Protein AF-A0A1S1QF37-F1 (afdb_monomer_lite)

pLDDT: mean 89.47, std 12.97, range [35.03, 98.62]

Secondary structure (DSSP, 8-state):
---PPPHHHHHHHHHH--SHHHHHHHHHHTT--GGGS-S--SSHHHHHHHHHHHHHTT-STTHHHHHHHHHHHH-TT-HHHHHHHHHHHHHHTTSTT--SPP-EEEEEEEEEEEEESSSTTHHHHHHHHHHHHHHHHHHS---EEPTT---BSS--SS--S--EEEEEEE--SSSEEEEEEEEETTEEEEEEEEEPPTT-SSS-SHHHHHHHHHHH-SPPTTSSEEEEEEEEEE---SS-SS----HHHHHHHTTTS---TTPPTTGGGG-EE-TTS-EEEE-S-S-TT-SEEEEEEEEETT-HHHHHHHHT--TTSPPPHHHHHHHHHHHHHHHHHHHHHSPPHHHHHHHHHHHHHHHHHHHHS---S--S---HHHHHHHHHHHHHHHHHHHHHHHHHHHHHHHHHHHHHHHHHHHHHT--SSSSSHHHHHHHHHHHHHHHHHHHHHHHHHHHHHHHHHHHHHHHHHS-S--

Radius of gyration: 28.91 Å; chains: 1; bounding box: 64×59×92 Å

Sequence (474 aa):
MSQELTAAELDALMAVFPDVKDARRLLRVAGFPNALVPADSGTVGAFWFSVFEALRSGAVVDGRIRLLTAARDLHPANPAFAASRTRVTDRARDTDQDDAPPDLRDAELVVHLFAPADGPRAEAAYAHLLSVWERCRDHLGMRHPAPGLRLATRPPAALGRATGDLAAVDGGGEGVYQALLRRDHDLVRLSAVLAPAAGAGAFDWTPLDALWSRAVGPLSTDLVGAVRIYQGHVRRRADDGQVTVSEALARGCRHALPPSEGGRPGWEERGVTTGSGFGVWELGEGDDLRIERQIVVLAAAERDHALSAYTWTRTDQSLPYLVGYLANAAKVRYQYRVWSDAPSVAALRERAATDVTELRRRLMSPRADVASGADPAEAVLTDRLLVHLDLLVAARADRDDMRESVEIAVSNIREMLREDRSPEDGPGLFAEDLRLATYLTEQLGRDRFFLTTAVDRVKSTLRTARRLGGTTDA

Foldseek 3Di:
DQLAQDPLLLVVLCVVCVDLVVVVVLCVQLVPDPVQQDPDQPGPSSRSVSVRVCSRVVVDPSSSVSSLVSVCVVPVPDVSSVCPVVVVVVVCVVVVPPLDQFPWFFKKKKKKFKFFCDDDLRVVSVVLLQQLLVLLCVLVVFQAADPPDPEAQHADPHDDPDFAWRHKTFNPDQFTWIWTWTHDHGIIMIMTMTTDHGPPDDQACQVVCVSSCSSNPDDDPNTLAMEMETETETADPPDDQADDQALSNVVSCVVRDHDDPAFDPPQSVQWFTWLLRKIKTWRHDPDLLHRYTYMYIYGYPPCVLVVCLQRPADPVSDDRLVRLLVNLLSLLSSLVNVVVPDPDLVVLLVVLVVLLVVLVVVLPDPPDPDPLDDDVVNVVSLVVLVVSLVVLVVVLVSLVVSLVSLVVSLVSNVVSSVVRVTDCDDGHDNVSSNVSSVVSNVVSVVSNVSSVVSNVSSVVSSVSSCVSSVPPPD

Structure (mmCIF, N/CA/C/O backbone):
data_AF-A0A1S1QF37-F1
#
_entry.id   AF-A0A1S1QF37-F1
#
loop_
_atom_site.group_PDB
_atom_site.id
_atom_site.type_symbol
_atom_site.label_atom_id
_atom_site.label_alt_id
_atom_site.label_comp_id
_atom_site.label_asym_id
_atom_site.label_entity_id
_atom_site.label_seq_id
_atom_site.pdbx_PDB_ins_code
_atom_site.Cartn_x
_atom_site.Cartn_y
_atom_site.Cartn_z
_atom_site.occupancy
_atom_site.B_iso_or_equiv
_atom_site.auth_seq_id
_atom_site.auth_comp_id
_atom_site.auth_asym_id
_atom_site.auth_atom_id
_atom_site.pdbx_PDB_model_num
ATOM 1 N N . MET A 1 1 ? 4.883 29.152 10.739 1.00 55.78 1 MET A N 1
ATOM 2 C CA . MET A 1 1 ? 6.098 29.293 11.578 1.00 55.78 1 MET A CA 1
ATOM 3 C C . MET A 1 1 ? 7.168 30.000 10.761 1.00 55.78 1 MET A C 1
ATOM 5 O O . MET A 1 1 ? 7.236 29.727 9.569 1.00 55.78 1 MET A O 1
ATOM 9 N N . SER A 1 2 ? 7.957 30.914 11.343 1.00 68.69 2 SER A N 1
ATOM 10 C CA . SER A 1 2 ? 9.040 31.563 10.583 1.00 68.69 2 SER A CA 1
ATOM 11 C C . SER A 1 2 ? 10.155 30.549 10.299 1.00 68.69 2 SER A C 1
ATOM 13 O O . SER A 1 2 ? 10.690 29.938 11.227 1.00 68.69 2 SER A O 1
ATOM 15 N N . GLN A 1 3 ? 10.468 30.354 9.016 1.00 82.25 3 GLN A N 1
ATOM 16 C CA . GLN A 1 3 ? 11.588 29.531 8.539 1.00 82.25 3 GLN A CA 1
ATOM 17 C C . GLN A 1 3 ? 12.922 30.307 8.571 1.00 82.25 3 GLN A C 1
ATOM 19 O O . GLN A 1 3 ? 13.942 29.813 8.101 1.00 82.25 3 GLN A O 1
ATOM 24 N N . GLU A 1 4 ? 12.940 31.517 9.135 1.00 89.56 4 GLU A N 1
ATOM 25 C CA . GLU A 1 4 ? 14.121 32.379 9.181 1.00 89.56 4 GLU A CA 1
ATOM 26 C C . GLU A 1 4 ? 15.054 31.995 10.335 1.00 89.56 4 GLU A C 1
ATOM 28 O O . GLU A 1 4 ? 14.635 31.916 11.493 1.00 89.56 4 GLU A O 1
ATOM 33 N N . LEU A 1 5 ? 16.335 31.765 10.025 1.00 91.88 5 LEU A N 1
ATOM 34 C CA . LEU A 1 5 ? 17.387 31.680 11.040 1.00 91.88 5 LEU A CA 1
ATOM 35 C C . LEU A 1 5 ? 17.527 33.026 11.755 1.00 91.88 5 LEU A C 1
ATOM 37 O O . LEU A 1 5 ? 17.534 34.088 11.136 1.00 91.88 5 LEU A O 1
ATOM 41 N N . THR A 1 6 ? 17.679 32.985 13.071 1.00 92.94 6 THR A N 1
ATOM 42 C CA . THR A 1 6 ? 18.051 34.177 13.839 1.00 92.94 6 THR A CA 1
ATOM 43 C C . THR A 1 6 ? 19.508 34.556 13.560 1.00 92.94 6 THR A C 1
ATOM 45 O O . THR A 1 6 ? 20.313 33.702 13.189 1.00 92.94 6 THR A O 1
ATOM 48 N N . ALA A 1 7 ? 19.879 35.817 13.801 1.00 90.56 7 ALA A N 1
ATOM 49 C CA . ALA A 1 7 ? 21.274 36.257 13.679 1.00 90.56 7 ALA A CA 1
ATOM 50 C C . ALA A 1 7 ? 22.228 35.386 14.522 1.00 90.56 7 ALA A C 1
ATOM 52 O O . ALA A 1 7 ? 23.249 34.934 14.023 1.00 90.56 7 ALA A O 1
ATOM 53 N N . ALA A 1 8 ? 21.830 35.040 15.752 1.00 91.62 8 ALA A N 1
ATOM 54 C CA . ALA A 1 8 ? 22.604 34.160 16.630 1.00 91.62 8 ALA A CA 1
ATOM 55 C C . ALA A 1 8 ? 22.773 32.731 16.078 1.00 91.62 8 ALA A C 1
ATOM 57 O O . ALA A 1 8 ? 23.830 32.128 16.244 1.00 91.62 8 ALA A O 1
ATOM 58 N N . GLU A 1 9 ? 21.750 32.178 15.419 1.00 94.75 9 GLU A N 1
ATOM 59 C CA . GLU A 1 9 ? 21.841 30.866 14.764 1.00 94.75 9 GLU A CA 1
ATOM 60 C C . GLU A 1 9 ? 22.767 30.916 13.545 1.00 94.75 9 GLU A C 1
ATOM 62 O O . GLU A 1 9 ? 23.572 30.007 13.350 1.00 94.75 9 GLU A O 1
ATOM 67 N N . LEU A 1 10 ? 22.684 31.986 12.750 1.00 95.31 10 LEU A N 1
ATOM 68 C CA . LEU A 1 10 ? 23.542 32.190 11.587 1.00 95.31 10 LEU A CA 1
ATOM 69 C C . LEU A 1 10 ? 25.012 32.370 11.996 1.00 95.31 10 LEU A C 1
ATOM 71 O O . LEU A 1 10 ? 25.884 31.710 11.434 1.00 95.31 10 LEU A O 1
ATOM 75 N N . ASP A 1 11 ? 25.281 33.186 13.016 1.00 93.94 11 ASP A N 1
ATOM 76 C CA . ASP A 1 11 ? 26.623 33.384 13.573 1.00 93.94 11 ASP A CA 1
ATOM 77 C C . ASP A 1 11 ? 27.200 32.076 14.127 1.00 93.94 11 ASP A C 1
ATOM 79 O O . ASP A 1 11 ? 28.359 31.743 13.874 1.00 93.94 11 ASP A O 1
ATOM 83 N N . ALA A 1 12 ? 26.380 31.281 14.823 1.00 95.69 12 ALA A N 1
ATOM 84 C CA . ALA A 1 12 ? 26.792 29.976 15.324 1.00 95.69 12 ALA A CA 1
ATOM 85 C C . ALA A 1 12 ? 27.104 28.982 14.194 1.00 95.69 12 ALA A C 1
ATOM 87 O O . ALA A 1 12 ? 28.088 28.250 14.287 1.00 95.69 12 ALA A O 1
ATOM 88 N N . LEU A 1 13 ? 26.313 28.966 13.115 1.00 96.81 13 LEU A N 1
ATOM 89 C CA . LEU A 1 13 ? 26.587 28.137 11.936 1.00 96.81 13 LEU A CA 1
ATOM 90 C C . LEU A 1 13 ? 27.900 28.544 11.254 1.00 96.81 13 LEU A C 1
ATOM 92 O O . LEU A 1 13 ? 28.702 27.673 10.922 1.00 96.81 13 LEU A O 1
ATOM 96 N N . MET A 1 14 ? 28.158 29.846 11.103 1.00 96.12 14 MET A N 1
ATOM 97 C CA . MET A 1 14 ? 29.413 30.349 10.531 1.00 96.12 14 MET A CA 1
ATOM 98 C C . MET A 1 14 ? 30.630 30.018 11.403 1.00 96.12 14 MET A C 1
ATOM 100 O O . MET A 1 14 ? 31.690 29.693 10.872 1.00 96.12 14 MET A O 1
ATOM 104 N N . ALA A 1 15 ? 30.487 30.082 12.728 1.00 95.38 15 ALA A N 1
ATOM 105 C CA . ALA A 1 15 ? 31.575 29.796 13.659 1.00 95.38 15 ALA A CA 1
ATOM 106 C C . ALA A 1 15 ? 31.920 28.300 13.732 1.00 95.38 15 ALA A C 1
ATOM 108 O O . ALA A 1 15 ? 33.091 27.936 13.812 1.00 95.38 15 ALA A O 1
ATOM 109 N N . VAL A 1 16 ? 30.904 27.434 13.726 1.00 97.25 16 VAL A N 1
ATOM 110 C CA . VAL A 1 16 ? 31.072 25.982 13.883 1.00 97.25 16 VAL A CA 1
ATOM 111 C C . VAL A 1 16 ? 31.451 25.299 12.570 1.00 97.25 16 VAL A C 1
ATOM 113 O O . VAL A 1 16 ? 32.207 24.331 12.582 1.00 97.25 16 VAL A O 1
ATOM 116 N N . PHE A 1 17 ? 30.966 25.820 11.442 1.00 96.62 17 PHE A N 1
ATOM 117 C CA . PHE A 1 17 ? 31.242 25.297 10.106 1.00 96.62 17 PHE A CA 1
ATOM 118 C C . PHE A 1 17 ? 31.942 26.378 9.267 1.00 96.62 17 PHE A C 1
ATOM 120 O O . PHE A 1 17 ? 31.300 26.985 8.403 1.00 96.62 17 PHE A O 1
ATOM 127 N N . PRO A 1 18 ? 33.237 26.657 9.529 1.00 93.94 18 PRO A N 1
ATOM 128 C CA . PRO A 1 18 ? 33.962 27.770 8.915 1.00 93.94 18 PRO A CA 1
ATOM 129 C C . PRO A 1 18 ? 34.354 27.518 7.452 1.00 93.94 18 PRO A C 1
ATOM 131 O O . PRO A 1 18 ? 34.770 28.448 6.761 1.00 93.94 18 PRO A O 1
ATOM 134 N N . ASP A 1 19 ? 34.216 26.287 6.955 1.00 94.81 19 ASP A N 1
ATOM 135 C CA . ASP A 1 19 ? 34.485 25.935 5.566 1.00 94.81 19 ASP A CA 1
ATOM 136 C C . ASP A 1 19 ? 33.241 25.405 4.829 1.00 94.81 19 ASP A C 1
ATOM 138 O O . ASP A 1 19 ? 32.322 24.804 5.391 1.00 94.81 19 ASP A O 1
ATOM 142 N N . VAL A 1 20 ? 33.225 25.622 3.511 1.00 94.50 20 VAL A N 1
ATOM 143 C CA . VAL A 1 20 ? 32.100 25.256 2.636 1.00 94.50 20 VAL A CA 1
ATOM 144 C C . VAL A 1 20 ? 31.902 23.737 2.556 1.00 94.50 20 VAL A C 1
ATOM 146 O O . VAL A 1 20 ? 30.786 23.272 2.321 1.00 94.50 20 VAL A O 1
ATOM 149 N N . LYS A 1 21 ? 32.954 22.932 2.740 1.00 94.00 21 LYS A N 1
ATOM 150 C CA . LYS A 1 21 ? 32.862 21.470 2.641 1.00 94.00 21 LYS A CA 1
ATOM 151 C C . LYS A 1 21 ? 32.106 20.899 3.843 1.00 94.00 21 LYS A C 1
ATOM 153 O O . LYS A 1 21 ? 31.225 20.055 3.644 1.00 94.00 21 LYS A O 1
ATOM 158 N N . ASP A 1 22 ? 32.382 21.397 5.040 1.00 94.62 22 ASP A N 1
ATOM 159 C CA . ASP A 1 22 ? 31.697 21.010 6.270 1.00 94.62 22 ASP A CA 1
ATOM 160 C C . ASP A 1 22 ? 30.270 21.565 6.319 1.00 94.62 22 ASP A C 1
ATOM 162 O O . ASP A 1 22 ? 29.337 20.821 6.631 1.00 94.62 22 ASP A O 1
ATOM 166 N N . ALA A 1 23 ? 30.048 22.798 5.852 1.00 96.19 23 ALA A N 1
ATOM 167 C CA . ALA A 1 23 ? 28.701 23.343 5.679 1.00 96.19 23 ALA A CA 1
ATOM 168 C C . ALA A 1 23 ? 27.850 22.489 4.712 1.00 96.19 23 ALA A C 1
ATOM 170 O O . ALA A 1 23 ? 26.711 22.130 5.013 1.00 96.19 23 ALA A O 1
ATOM 171 N N . ARG A 1 24 ? 28.414 22.054 3.574 1.00 96.06 24 ARG A N 1
ATOM 172 C CA . ARG A 1 24 ? 27.747 21.122 2.640 1.00 96.06 24 ARG A CA 1
ATOM 173 C C . ARG A 1 24 ? 27.492 19.749 3.250 1.00 96.06 24 ARG A C 1
ATOM 175 O O . ARG A 1 24 ? 26.506 19.094 2.908 1.00 96.06 24 ARG A O 1
ATOM 182 N N . ARG A 1 25 ? 28.388 19.264 4.112 1.00 95.81 25 ARG A N 1
ATOM 183 C CA . ARG A 1 25 ? 28.172 18.016 4.851 1.00 95.81 25 ARG A CA 1
ATOM 184 C C . ARG A 1 25 ? 26.977 18.160 5.790 1.00 95.81 25 ARG A C 1
ATOM 186 O O . ARG A 1 25 ? 26.109 17.294 5.746 1.00 95.81 25 ARG A O 1
ATOM 193 N N . LEU A 1 26 ? 26.893 19.255 6.544 1.00 97.31 26 LEU A N 1
ATOM 194 C CA . LEU A 1 26 ? 25.748 19.555 7.402 1.00 97.31 26 LEU A CA 1
ATOM 195 C C . LEU A 1 26 ? 24.440 19.626 6.596 1.00 97.31 26 LEU A C 1
ATOM 197 O O . LEU A 1 26 ? 23.475 18.960 6.959 1.00 97.31 26 LEU A O 1
ATOM 201 N N . LEU A 1 27 ? 24.410 20.345 5.466 1.00 97.00 27 LEU A N 1
ATOM 202 C CA . LEU A 1 27 ? 23.217 20.420 4.609 1.00 97.00 27 LEU A CA 1
ATOM 203 C C . LEU A 1 27 ? 22.754 19.038 4.123 1.00 97.00 27 LEU A C 1
ATOM 205 O O . LEU A 1 27 ? 21.559 18.749 4.138 1.00 97.00 27 LEU A O 1
ATOM 209 N N . ARG A 1 28 ? 23.685 18.152 3.746 1.00 95.75 28 ARG A N 1
ATOM 210 C CA . ARG A 1 28 ? 23.345 16.771 3.364 1.00 95.75 28 ARG A CA 1
ATOM 211 C C . ARG A 1 28 ? 22.751 15.976 4.523 1.00 95.75 28 ARG A C 1
ATOM 213 O O . ARG A 1 28 ? 21.769 15.278 4.309 1.00 95.75 28 ARG A O 1
ATOM 220 N N . VAL A 1 29 ? 23.299 16.110 5.732 1.00 93.75 29 VAL A N 1
ATOM 221 C CA . VAL A 1 29 ? 22.745 15.464 6.938 1.00 93.75 29 VAL A CA 1
ATOM 222 C C . VAL A 1 29 ? 21.352 16.015 7.258 1.00 93.75 29 VAL A C 1
ATOM 224 O O . VAL A 1 29 ? 20.450 15.251 7.578 1.00 93.75 29 VAL A O 1
ATOM 227 N N . ALA A 1 30 ? 21.131 17.318 7.070 1.00 94.12 30 ALA A N 1
ATOM 228 C CA . ALA A 1 30 ? 19.812 17.938 7.191 1.00 94.12 30 ALA A CA 1
ATOM 229 C C . ALA A 1 30 ? 18.839 17.532 6.059 1.00 94.12 30 ALA A C 1
ATOM 231 O O . ALA A 1 30 ? 17.647 17.844 6.118 1.00 94.12 30 ALA A O 1
ATOM 232 N N . GLY A 1 31 ? 19.321 16.838 5.021 1.00 92.88 31 GLY A N 1
ATOM 233 C CA . GLY A 1 31 ? 18.563 16.409 3.846 1.00 92.88 31 GLY A CA 1
ATOM 234 C C . GLY A 1 31 ? 18.144 17.560 2.925 1.00 92.88 31 GLY A C 1
ATOM 235 O O . GLY A 1 31 ? 17.056 17.521 2.344 1.00 92.88 31 GLY A O 1
ATOM 236 N N . PHE A 1 32 ? 18.971 18.601 2.814 1.00 94.75 32 PHE A N 1
ATOM 237 C CA . PHE A 1 32 ? 18.782 19.654 1.816 1.00 94.75 32 PHE A CA 1
ATOM 238 C C . PHE A 1 32 ? 18.884 19.080 0.391 1.00 94.75 32 PHE A C 1
ATOM 240 O O . PHE A 1 32 ? 19.822 18.327 0.109 1.00 94.75 32 PHE A O 1
ATOM 247 N N . PRO A 1 33 ? 17.983 19.454 -0.537 1.00 91.56 33 PRO A N 1
ATOM 248 C CA . PRO A 1 33 ? 18.100 19.063 -1.938 1.00 91.56 33 PRO A CA 1
ATOM 249 C C . PRO A 1 33 ? 19.404 19.579 -2.554 1.00 91.56 33 PRO A C 1
ATOM 251 O O . PRO A 1 33 ? 19.702 20.768 -2.460 1.00 91.56 33 PRO A O 1
ATOM 254 N N . ASN A 1 34 ? 20.148 18.719 -3.258 1.00 92.94 34 ASN A N 1
ATOM 255 C CA . ASN A 1 34 ? 21.417 19.101 -3.898 1.00 92.94 34 ASN A CA 1
ATOM 256 C C . ASN A 1 34 ? 21.273 20.290 -4.867 1.00 92.94 34 ASN A C 1
ATOM 258 O O . ASN A 1 34 ? 22.203 21.076 -4.997 1.00 92.94 34 ASN A O 1
ATOM 262 N N . ALA A 1 35 ? 20.109 20.445 -5.511 1.00 93.06 35 ALA A N 1
ATOM 263 C CA . ALA A 1 35 ? 19.821 21.562 -6.415 1.00 93.06 35 ALA A CA 1
ATOM 264 C C . ALA A 1 35 ? 19.742 22.930 -5.707 1.00 93.06 35 ALA A C 1
ATOM 266 O O . ALA A 1 35 ? 19.894 23.958 -6.358 1.00 93.06 35 ALA A O 1
ATOM 267 N N . LEU A 1 36 ? 19.508 22.941 -4.390 1.00 92.38 36 LEU A N 1
ATOM 268 C CA . LEU A 1 36 ? 19.432 24.150 -3.564 1.00 92.38 36 LEU A CA 1
ATOM 269 C C . LEU A 1 36 ? 20.729 24.416 -2.787 1.00 92.38 36 LEU A C 1
ATOM 271 O O . LEU A 1 36 ? 20.822 25.407 -2.067 1.00 92.38 36 LEU A O 1
ATOM 275 N N . VAL A 1 37 ? 21.733 23.541 -2.910 1.00 95.00 37 VAL A N 1
ATOM 276 C CA . VAL A 1 37 ? 23.045 23.747 -2.291 1.00 95.00 37 VAL A CA 1
ATOM 277 C C . VAL A 1 37 ? 23.852 24.727 -3.155 1.00 95.00 37 VAL A C 1
ATOM 279 O O . VAL A 1 37 ? 24.089 24.430 -4.327 1.00 95.00 37 VAL A O 1
ATOM 282 N N . PRO A 1 38 ? 24.329 25.864 -2.609 1.00 94.19 38 PRO A N 1
ATOM 283 C CA . PRO A 1 38 ? 25.096 26.839 -3.382 1.00 94.19 38 PRO A CA 1
ATOM 284 C C . PRO A 1 38 ? 26.352 26.221 -4.022 1.00 94.19 38 PRO A C 1
ATOM 286 O O . PRO A 1 38 ? 27.160 25.569 -3.345 1.00 94.19 38 PRO A O 1
ATOM 289 N N . ALA A 1 39 ? 26.512 26.416 -5.336 1.00 83.56 39 ALA A N 1
ATOM 290 C CA . ALA A 1 39 ? 27.562 25.782 -6.139 1.00 83.56 39 ALA A CA 1
ATOM 291 C C . ALA A 1 39 ? 28.957 26.385 -5.896 1.00 83.56 39 ALA A C 1
ATOM 293 O O . ALA A 1 39 ? 29.934 25.636 -5.837 1.00 83.56 39 ALA A O 1
ATOM 294 N N . ASP A 1 40 ? 29.045 27.697 -5.675 1.00 77.00 40 ASP A N 1
ATOM 295 C CA . ASP A 1 40 ? 30.272 28.384 -5.267 1.00 77.00 40 ASP A CA 1
ATOM 296 C C . ASP A 1 40 ? 29.926 29.784 -4.740 1.00 77.00 40 ASP A C 1
ATOM 298 O O . ASP A 1 40 ? 29.230 30.538 -5.417 1.00 77.00 40 ASP A O 1
ATOM 302 N N . SER A 1 41 ? 30.341 30.126 -3.523 1.00 75.31 41 SER A N 1
ATOM 303 C CA . SER A 1 41 ? 29.961 31.395 -2.880 1.00 75.31 41 SER A CA 1
ATOM 304 C C . SER A 1 41 ? 31.154 32.274 -2.504 1.00 75.31 41 SER A C 1
ATOM 306 O O . SER A 1 41 ? 30.961 33.328 -1.906 1.00 75.31 41 SER A O 1
ATOM 308 N N . GLY A 1 42 ? 32.388 31.879 -2.838 1.00 79.62 42 GLY A N 1
ATOM 309 C CA . GLY A 1 42 ? 33.619 32.644 -2.576 1.00 79.62 42 GLY A CA 1
ATOM 310 C C . GLY A 1 42 ? 34.011 32.786 -1.095 1.00 79.62 42 GLY A C 1
ATOM 311 O O . GLY A 1 42 ? 35.193 32.781 -0.771 1.00 79.62 42 GLY A O 1
ATOM 312 N N . THR A 1 43 ? 33.043 32.861 -0.177 1.00 92.06 43 THR A N 1
ATOM 313 C CA . THR A 1 43 ? 33.227 32.863 1.280 1.00 92.06 43 THR A CA 1
ATOM 314 C C . THR A 1 43 ? 32.162 32.001 1.964 1.00 92.06 43 THR A C 1
ATOM 316 O O . THR A 1 43 ? 31.074 31.773 1.420 1.00 92.06 43 THR A O 1
ATOM 319 N N . VAL A 1 44 ? 32.459 31.535 3.182 1.00 91.94 44 VAL A N 1
ATOM 320 C CA . VAL A 1 44 ? 31.510 30.768 4.007 1.00 91.94 44 VAL A CA 1
ATOM 321 C C . VAL A 1 44 ? 30.320 31.617 4.472 1.00 91.94 44 VAL A C 1
ATOM 323 O O . VAL A 1 44 ? 29.203 31.119 4.559 1.00 91.94 44 VAL A O 1
ATOM 326 N N . GLY A 1 45 ? 30.519 32.923 4.682 1.00 91.38 45 GLY A N 1
ATOM 327 C CA . GLY A 1 45 ? 29.428 33.845 5.008 1.00 91.38 45 GLY A CA 1
ATOM 328 C C . GLY A 1 45 ? 28.429 33.970 3.856 1.00 91.38 45 GLY A C 1
ATOM 329 O O . GLY A 1 45 ? 27.229 33.799 4.051 1.00 91.38 45 GLY A O 1
ATOM 330 N N . ALA A 1 46 ? 28.921 34.159 2.627 1.00 92.94 46 ALA A N 1
ATOM 331 C CA . ALA A 1 46 ? 28.071 34.173 1.434 1.00 92.94 46 ALA A CA 1
ATOM 332 C C . ALA A 1 46 ? 27.385 32.815 1.180 1.00 92.94 46 ALA A C 1
ATOM 334 O O . ALA A 1 46 ? 26.258 32.776 0.678 1.00 92.94 46 ALA A O 1
ATOM 335 N N . PHE A 1 47 ? 28.034 31.705 1.564 1.00 96.00 47 PHE A N 1
ATOM 336 C CA . PHE A 1 47 ? 27.433 30.370 1.521 1.00 96.00 47 PHE A CA 1
ATOM 337 C C . PHE A 1 47 ? 26.202 30.298 2.426 1.00 96.00 47 PHE A C 1
ATOM 339 O O . PHE A 1 47 ? 25.098 30.016 1.959 1.00 96.00 47 PHE A O 1
ATOM 346 N N . TRP A 1 48 ? 26.383 30.596 3.716 1.00 95.81 48 TRP A N 1
ATOM 347 C CA . TRP A 1 48 ? 25.313 30.526 4.705 1.00 95.81 48 TRP A CA 1
ATOM 348 C C . TRP A 1 48 ? 24.205 31.545 4.447 1.00 95.81 48 TRP A C 1
ATOM 350 O O . TRP A 1 48 ? 23.037 31.225 4.650 1.00 95.81 48 TRP A O 1
ATOM 360 N N . PHE A 1 49 ? 24.534 32.721 3.909 1.00 93.31 49 PHE A N 1
ATOM 361 C CA . PHE A 1 49 ? 23.533 33.697 3.485 1.00 93.31 49 PHE A CA 1
ATOM 362 C C . PHE A 1 49 ? 22.656 33.171 2.337 1.00 93.31 49 PHE A C 1
ATOM 364 O O . PHE A 1 49 ? 21.439 33.328 2.358 1.00 93.31 49 PHE A O 1
ATOM 371 N N . SER A 1 50 ? 23.243 32.465 1.366 1.00 94.62 50 SER A N 1
ATOM 372 C CA . SER A 1 50 ? 22.480 31.845 0.270 1.00 94.62 50 SER A CA 1
ATOM 373 C C . SER A 1 50 ? 21.560 30.725 0.773 1.00 94.62 50 SER A C 1
ATOM 375 O O . SER A 1 50 ? 20.416 30.610 0.336 1.00 94.62 50 SER A O 1
ATOM 377 N N . VAL A 1 51 ? 22.034 29.923 1.733 1.00 95.38 51 VAL A N 1
ATOM 378 C CA . VAL A 1 51 ? 21.210 28.915 2.423 1.00 95.38 51 VAL A CA 1
ATOM 379 C C . VAL A 1 51 ? 20.067 29.583 3.188 1.00 95.38 51 VAL A C 1
ATOM 381 O O . VAL A 1 51 ? 18.934 29.112 3.132 1.00 95.38 51 VAL A O 1
ATOM 384 N N . PHE A 1 52 ? 20.343 30.690 3.877 1.00 94.25 52 PHE A N 1
ATOM 385 C CA . PHE A 1 52 ? 19.338 31.459 4.600 1.00 94.25 52 PHE A CA 1
ATOM 386 C C . PHE A 1 52 ? 18.243 32.000 3.669 1.00 94.25 52 PHE A C 1
ATOM 388 O O . PHE A 1 52 ? 17.065 31.840 3.976 1.00 94.25 52 PHE A O 1
ATOM 395 N N . GLU A 1 53 ? 18.591 32.551 2.504 1.00 93.38 53 GLU A N 1
ATOM 396 C CA . GLU A 1 53 ? 17.602 32.994 1.509 1.00 93.38 53 GLU A CA 1
ATOM 397 C C . GLU A 1 53 ? 16.759 31.826 0.959 1.00 93.38 53 GLU A C 1
ATOM 399 O O . GLU A 1 53 ? 15.543 31.955 0.777 1.00 93.38 53 GLU A O 1
ATOM 404 N N . ALA A 1 54 ? 17.362 30.648 0.764 1.00 92.69 54 ALA A N 1
ATOM 405 C CA . ALA A 1 54 ? 16.627 29.441 0.378 1.00 92.69 54 ALA A CA 1
ATOM 406 C C . ALA A 1 54 ? 15.633 28.987 1.468 1.00 92.69 54 ALA A C 1
ATOM 408 O O . ALA A 1 54 ? 14.516 28.571 1.163 1.00 92.69 54 ALA A O 1
ATOM 409 N N . LEU A 1 55 ? 16.001 29.107 2.746 1.00 93.50 55 LEU A N 1
ATOM 410 C CA . LEU A 1 55 ? 15.100 28.827 3.868 1.00 93.50 55 LEU A CA 1
ATOM 411 C C . LEU A 1 55 ? 13.975 29.858 3.977 1.00 93.50 55 LEU A C 1
ATOM 413 O O . LEU A 1 55 ? 12.811 29.487 4.125 1.00 93.50 55 LEU A O 1
ATOM 417 N N . ARG A 1 56 ? 14.309 31.145 3.850 1.00 90.50 56 ARG A N 1
ATOM 418 C CA . ARG A 1 56 ? 13.363 32.264 3.934 1.00 90.50 56 ARG A CA 1
ATOM 419 C C . ARG A 1 56 ? 12.313 32.226 2.827 1.00 90.50 56 ARG A C 1
ATOM 421 O O . ARG A 1 56 ? 11.153 32.536 3.074 1.00 90.50 56 ARG A O 1
ATOM 428 N N . SER A 1 57 ? 12.701 31.799 1.628 1.00 87.75 57 SER A N 1
ATOM 429 C CA . SER A 1 57 ? 11.781 31.593 0.500 1.00 87.75 57 SER A CA 1
ATOM 430 C C . SER A 1 57 ? 10.915 30.332 0.624 1.00 87.75 57 SER A C 1
ATOM 432 O O . SER A 1 57 ? 10.042 30.115 -0.213 1.00 87.75 57 SER A O 1
ATOM 434 N N . GLY A 1 58 ? 11.127 29.500 1.652 1.00 89.94 58 GLY A N 1
ATOM 435 C CA . GLY A 1 58 ? 10.378 28.259 1.850 1.00 89.94 58 GLY A CA 1
ATOM 436 C C . GLY A 1 58 ? 10.749 27.147 0.866 1.00 89.94 58 GLY A C 1
ATOM 437 O O . GLY A 1 58 ? 9.999 26.185 0.731 1.00 89.94 58 GLY A O 1
ATOM 438 N N . ALA A 1 59 ? 11.904 27.240 0.194 1.00 87.06 59 ALA A N 1
ATOM 439 C CA . ALA A 1 59 ? 12.348 26.245 -0.786 1.00 87.06 59 ALA A CA 1
ATOM 440 C C . ALA A 1 59 ? 12.620 24.860 -0.162 1.00 87.06 59 ALA A C 1
ATOM 442 O O . ALA A 1 59 ? 12.684 23.855 -0.870 1.00 87.06 59 ALA A O 1
ATOM 443 N N . VAL A 1 60 ? 12.773 24.799 1.165 1.00 88.38 60 VAL A N 1
ATOM 444 C CA . VAL A 1 60 ? 12.933 23.560 1.931 1.00 88.38 60 VAL A CA 1
ATOM 445 C C . VAL A 1 60 ? 11.893 23.518 3.047 1.00 88.38 60 VAL A C 1
ATOM 447 O O . VAL A 1 60 ? 11.952 24.309 3.989 1.00 88.38 60 VAL A O 1
ATOM 450 N N . VAL A 1 61 ? 10.966 22.561 2.957 1.00 83.25 61 VAL A N 1
ATOM 451 C CA . VAL A 1 61 ? 9.971 22.292 4.007 1.00 83.25 61 VAL A CA 1
ATOM 452 C C . VAL A 1 61 ? 10.692 21.964 5.315 1.00 83.25 61 VAL A C 1
ATOM 454 O O . VAL A 1 61 ? 11.577 21.100 5.345 1.00 83.25 61 VAL A O 1
ATOM 457 N N . ASP A 1 62 ? 10.342 22.709 6.366 1.00 87.56 62 ASP A N 1
ATOM 458 C CA . ASP A 1 62 ? 10.956 22.660 7.699 1.00 87.56 62 ASP A CA 1
ATOM 459 C C . ASP A 1 62 ? 12.479 22.799 7.694 1.00 87.56 62 ASP A C 1
ATOM 461 O O . ASP A 1 62 ? 13.178 22.307 8.584 1.00 87.56 62 ASP A O 1
ATOM 465 N N . GLY A 1 63 ? 13.016 23.482 6.681 1.00 92.81 63 GLY A N 1
ATOM 466 C CA . GLY A 1 63 ? 14.448 23.543 6.446 1.00 92.81 63 GLY A CA 1
ATOM 467 C C . GLY A 1 63 ? 15.220 24.136 7.624 1.00 92.81 63 GLY A C 1
ATOM 468 O O . GLY A 1 63 ? 16.293 23.628 7.946 1.00 92.81 63 GLY A O 1
ATOM 469 N N . ARG A 1 64 ? 14.663 25.136 8.329 1.00 94.25 64 ARG A N 1
ATOM 470 C CA . ARG A 1 64 ? 15.292 25.687 9.540 1.00 94.25 64 ARG A CA 1
ATOM 471 C C . ARG A 1 64 ? 15.394 24.642 10.647 1.00 94.25 64 ARG A C 1
ATOM 473 O O . ARG A 1 64 ? 16.462 24.473 11.228 1.00 94.25 64 ARG A O 1
ATOM 480 N N . ILE A 1 65 ? 14.299 23.934 10.931 1.00 90.75 65 ILE A N 1
ATOM 481 C CA . ILE A 1 65 ? 14.245 22.920 11.996 1.00 90.75 65 ILE A CA 1
ATOM 482 C C . ILE A 1 65 ? 15.220 21.786 11.683 1.00 90.75 65 ILE A C 1
ATOM 484 O O . ILE A 1 65 ? 16.006 21.389 12.543 1.00 90.75 65 ILE A O 1
ATOM 488 N N . ARG A 1 66 ? 15.218 21.303 10.439 1.00 92.06 66 ARG A N 1
ATOM 489 C CA . ARG A 1 66 ? 16.095 20.221 9.977 1.00 92.06 66 ARG A CA 1
ATOM 490 C C . ARG A 1 66 ? 17.568 20.612 10.038 1.00 92.06 66 ARG A C 1
ATOM 492 O O . ARG A 1 66 ? 18.384 19.827 10.514 1.00 92.06 66 ARG A O 1
ATOM 499 N N . LEU A 1 67 ? 17.899 21.834 9.615 1.00 95.94 67 LEU A N 1
ATOM 500 C CA . LEU A 1 67 ? 19.261 22.360 9.663 1.00 95.94 67 LEU A CA 1
ATOM 501 C C . LEU A 1 67 ? 19.778 22.471 11.101 1.00 95.94 67 LEU A C 1
ATOM 503 O O . LEU A 1 67 ? 20.864 21.980 11.398 1.00 95.94 67 LEU A O 1
ATOM 507 N N . LEU A 1 68 ? 18.993 23.073 11.998 1.00 95.62 68 LEU A N 1
ATOM 508 C CA . LEU A 1 68 ? 19.389 23.257 13.397 1.00 95.62 68 LEU A CA 1
ATOM 509 C C . LEU A 1 68 ? 19.443 21.931 14.163 1.00 95.62 68 LEU A C 1
ATOM 511 O O . LEU A 1 68 ? 20.325 21.749 14.997 1.00 95.62 68 LEU A O 1
ATOM 515 N N . THR A 1 69 ? 18.561 20.981 13.841 1.00 91.62 69 THR A N 1
ATOM 516 C CA . THR A 1 69 ? 18.600 19.621 14.401 1.00 91.62 69 THR A CA 1
ATOM 517 C C . THR A 1 69 ? 19.895 18.914 14.013 1.00 91.62 69 THR A C 1
ATOM 519 O O . THR A 1 69 ? 20.625 18.461 14.888 1.00 91.62 69 THR A O 1
ATOM 522 N N . ALA A 1 70 ? 20.243 18.910 12.723 1.00 94.69 70 ALA A N 1
ATOM 523 C CA . ALA A 1 70 ? 21.493 18.317 12.258 1.00 94.69 70 ALA A CA 1
ATOM 524 C C . ALA A 1 70 ? 22.730 19.023 12.851 1.00 94.69 70 ALA A C 1
ATOM 526 O O . ALA A 1 70 ? 23.705 18.366 13.214 1.00 94.69 70 ALA A O 1
ATOM 527 N N . ALA A 1 71 ? 22.689 20.353 12.995 1.00 96.44 71 ALA A N 1
ATOM 528 C CA . ALA A 1 71 ? 23.780 21.123 13.593 1.00 96.44 71 ALA A CA 1
ATOM 529 C C . ALA A 1 71 ? 23.961 20.793 15.082 1.00 96.44 71 ALA A C 1
ATOM 531 O O . ALA A 1 71 ? 25.091 20.635 15.542 1.00 96.44 71 ALA A O 1
ATOM 532 N N . ARG A 1 72 ? 22.859 20.628 15.823 1.00 94.94 72 ARG A N 1
ATOM 533 C CA . ARG A 1 72 ? 22.866 20.201 17.227 1.00 94.94 72 ARG A CA 1
ATOM 534 C C . ARG A 1 72 ? 23.426 18.794 17.386 1.00 94.94 72 ARG A C 1
ATOM 536 O O . ARG A 1 72 ? 24.224 18.571 18.285 1.00 94.94 72 ARG A O 1
ATOM 543 N N . ASP A 1 73 ? 23.023 17.857 16.537 1.00 91.75 73 ASP A N 1
ATOM 544 C CA . ASP A 1 73 ? 23.471 16.468 16.655 1.00 91.75 73 ASP A CA 1
ATOM 545 C C . ASP A 1 73 ? 24.987 16.348 16.401 1.00 91.75 73 ASP A C 1
ATOM 547 O O . ASP A 1 73 ? 25.662 15.529 17.023 1.00 91.75 73 ASP A O 1
ATOM 551 N N . LEU A 1 74 ? 25.547 17.222 15.554 1.00 93.19 74 LEU A N 1
ATOM 552 C CA . LEU A 1 74 ? 26.994 17.346 15.357 1.00 93.19 74 LEU A CA 1
ATOM 553 C C . LEU A 1 74 ? 27.693 18.151 16.471 1.00 93.19 74 LEU A C 1
ATOM 555 O O . LEU A 1 74 ? 28.846 17.868 16.793 1.00 93.19 74 LEU A O 1
ATOM 559 N N . HIS A 1 75 ? 27.016 19.138 17.070 1.00 94.56 75 HIS A N 1
ATOM 560 C CA . HIS A 1 75 ? 27.577 20.045 18.082 1.00 94.56 75 HIS A CA 1
ATOM 561 C C . HIS A 1 75 ? 26.609 20.280 19.258 1.00 94.56 75 HIS A C 1
ATOM 563 O O . HIS A 1 75 ? 26.080 21.386 19.423 1.00 94.56 75 HIS A O 1
ATOM 569 N N . PRO A 1 76 ? 26.405 19.276 20.131 1.00 91.75 76 PRO A N 1
ATOM 570 C CA . PRO A 1 76 ? 25.370 19.316 21.171 1.00 91.75 76 PRO A CA 1
ATOM 571 C C . PRO A 1 76 ? 25.635 20.351 22.272 1.00 91.75 76 PRO A C 1
ATOM 573 O O . PRO A 1 76 ? 24.710 20.770 22.961 1.00 91.75 76 PRO A O 1
ATOM 576 N N . ALA A 1 77 ? 26.888 20.786 22.434 1.00 90.50 77 ALA A N 1
ATOM 577 C CA . ALA A 1 77 ? 27.283 21.784 23.426 1.00 90.50 77 ALA A CA 1
ATOM 578 C C . ALA A 1 77 ? 27.042 23.241 22.977 1.00 90.50 77 ALA A C 1
ATOM 580 O O . ALA A 1 77 ? 27.243 24.152 23.779 1.00 90.50 77 ALA A O 1
ATOM 581 N N . ASN A 1 78 ? 26.645 23.492 21.720 1.00 92.06 78 ASN A N 1
ATOM 582 C CA . ASN A 1 78 ? 26.416 24.855 21.239 1.00 92.06 78 ASN A CA 1
ATOM 583 C C . ASN A 1 78 ? 25.000 25.344 21.625 1.00 92.06 78 ASN A C 1
ATOM 585 O O . ASN A 1 78 ? 24.007 24.827 21.102 1.00 92.06 78 ASN A O 1
ATOM 589 N N . PRO A 1 79 ? 24.870 26.363 22.498 1.00 89.94 79 PRO A N 1
ATOM 590 C CA . PRO A 1 79 ? 23.574 26.801 23.015 1.00 89.94 79 PRO A CA 1
ATOM 591 C C . PRO A 1 79 ? 22.663 27.424 21.946 1.00 89.94 79 PRO A C 1
ATOM 593 O O . PRO A 1 79 ? 21.440 27.382 22.090 1.00 89.94 79 PRO A O 1
ATOM 596 N N . ALA A 1 80 ? 23.223 27.956 20.853 1.00 90.81 80 ALA A N 1
ATOM 597 C CA . ALA A 1 80 ? 22.439 28.543 19.765 1.00 90.81 80 ALA A CA 1
ATOM 598 C C . ALA A 1 80 ? 21.592 27.493 19.026 1.00 90.81 80 ALA A C 1
ATOM 600 O O . ALA A 1 80 ? 20.498 27.804 18.560 1.00 90.81 80 ALA A O 1
ATOM 601 N N . PHE A 1 81 ? 22.051 26.238 18.980 1.00 92.25 81 PHE A N 1
ATOM 602 C CA . PHE A 1 81 ? 21.308 25.127 18.373 1.00 92.25 81 PHE A CA 1
ATOM 603 C C . PHE A 1 81 ? 20.315 24.467 19.349 1.00 92.25 81 PHE A C 1
ATOM 605 O O . PHE A 1 81 ? 19.473 23.671 18.936 1.00 92.25 81 PHE A O 1
ATOM 612 N N . ALA A 1 82 ? 20.383 24.798 20.645 1.00 78.31 82 ALA A N 1
ATOM 613 C CA . ALA A 1 82 ? 19.489 24.276 21.682 1.00 78.31 82 ALA A CA 1
ATOM 614 C C . ALA A 1 82 ? 18.250 25.168 21.909 1.00 78.31 82 ALA A C 1
ATOM 616 O O . ALA A 1 82 ? 17.159 24.667 22.190 1.00 78.31 82 ALA A O 1
ATOM 617 N N . ALA A 1 83 ? 18.397 26.488 21.737 1.00 63.16 83 ALA A N 1
ATOM 618 C CA . ALA A 1 83 ? 17.348 27.486 21.980 1.00 63.16 83 ALA A CA 1
ATOM 619 C C . ALA A 1 83 ? 16.126 27.375 21.042 1.00 63.16 83 ALA A C 1
ATOM 621 O O . ALA A 1 83 ? 15.071 27.958 21.308 1.00 63.16 83 ALA A O 1
ATOM 622 N N . SER A 1 84 ? 16.238 26.608 19.956 1.00 60.06 84 SER A N 1
ATOM 623 C CA . SER A 1 84 ? 15.196 26.441 18.939 1.00 60.06 84 SER A CA 1
ATOM 624 C C . SER A 1 84 ? 13.963 25.682 19.457 1.00 60.06 84 SER A C 1
ATOM 626 O O . SER A 1 84 ? 12.874 25.888 18.925 1.00 60.06 84 SER A O 1
ATOM 628 N N . ARG A 1 85 ? 14.095 24.867 20.523 1.00 52.84 85 ARG A N 1
ATOM 629 C CA . ARG A 1 85 ? 12.952 24.228 21.215 1.00 52.84 85 ARG A CA 1
ATOM 630 C C . ARG A 1 85 ? 12.289 25.147 22.247 1.00 52.84 85 ARG A C 1
ATOM 632 O O . ARG A 1 85 ? 11.070 25.123 22.385 1.00 52.84 85 ARG A O 1
ATOM 639 N N . THR A 1 86 ? 13.058 25.999 22.927 1.00 49.31 86 THR A N 1
ATOM 640 C CA . THR A 1 86 ? 12.587 26.730 24.119 1.00 49.31 86 THR A CA 1
ATOM 641 C C . THR A 1 86 ? 11.500 27.769 23.812 1.00 49.31 86 THR A C 1
ATOM 643 O O . THR A 1 86 ? 10.618 28.014 24.631 1.00 49.31 86 THR A O 1
ATOM 646 N N . ARG A 1 87 ? 11.490 28.349 22.602 1.00 50.78 87 ARG A N 1
ATOM 647 C CA . ARG A 1 87 ? 10.424 29.285 22.180 1.00 50.78 87 ARG A CA 1
ATOM 648 C C . ARG A 1 87 ? 9.130 28.600 21.731 1.00 50.78 87 ARG A C 1
ATOM 650 O O . ARG A 1 87 ? 8.095 29.256 21.699 1.00 50.78 87 ARG A O 1
ATOM 657 N N . VAL A 1 88 ? 9.176 27.309 21.401 1.00 49.78 88 VAL A N 1
ATOM 658 C CA . VAL A 1 88 ? 7.967 26.508 21.145 1.00 49.78 88 VAL A CA 1
ATOM 659 C C . VAL A 1 88 ? 7.323 26.108 22.476 1.00 49.78 88 VAL A C 1
ATOM 661 O O . VAL A 1 88 ? 6.103 26.135 22.592 1.00 49.78 88 VAL A O 1
ATOM 664 N N . THR A 1 89 ? 8.129 25.852 23.511 1.00 45.47 89 THR A N 1
ATOM 665 C CA . THR A 1 89 ? 7.634 25.478 24.844 1.00 45.47 89 THR A CA 1
ATOM 666 C C . THR A 1 89 ? 7.054 26.647 25.649 1.00 45.47 89 THR A C 1
ATOM 668 O O . THR A 1 89 ? 6.089 26.445 26.373 1.00 45.47 89 THR A O 1
ATOM 671 N N . ASP A 1 90 ? 7.547 27.884 25.502 1.00 36.34 90 ASP A N 1
ATOM 672 C CA . ASP A 1 90 ? 7.029 29.020 26.297 1.00 36.34 90 ASP A CA 1
ATOM 673 C C . ASP A 1 90 ? 5.637 29.516 25.872 1.00 36.34 90 ASP A C 1
ATOM 675 O O . ASP A 1 90 ? 4.960 30.168 26.661 1.00 36.34 90 ASP A O 1
ATOM 679 N N . ARG A 1 91 ? 5.165 29.178 24.663 1.00 43.06 91 ARG A N 1
ATOM 680 C CA . ARG A 1 91 ? 3.769 29.430 24.251 1.00 43.06 91 ARG A CA 1
ATOM 681 C C . ARG A 1 91 ? 2.839 28.240 24.534 1.00 43.06 91 ARG A C 1
ATOM 683 O O . ARG A 1 91 ? 1.630 28.415 24.502 1.00 43.06 91 ARG A O 1
ATOM 690 N N . ALA A 1 92 ? 3.409 27.064 24.815 1.00 43.56 92 ALA A N 1
ATOM 691 C CA . ALA A 1 92 ? 2.702 25.850 25.232 1.00 43.56 92 ALA A CA 1
ATOM 692 C C . ALA A 1 92 ? 2.550 25.737 26.764 1.00 43.56 92 ALA A C 1
ATOM 694 O O . ALA A 1 92 ? 1.711 24.983 27.246 1.00 43.56 92 ALA A O 1
ATOM 695 N N . ARG A 1 93 ? 3.298 26.529 27.543 1.00 39.66 93 ARG A N 1
ATOM 696 C CA . ARG A 1 93 ? 3.189 26.565 29.013 1.00 39.66 93 ARG A CA 1
ATOM 697 C C . ARG A 1 93 ? 1.850 27.074 29.549 1.00 39.66 93 ARG A C 1
ATOM 699 O O . ARG A 1 93 ? 1.536 26.808 30.700 1.00 39.66 93 ARG A O 1
ATOM 706 N N . ASP A 1 94 ? 1.050 27.751 28.727 1.00 37.53 94 ASP A N 1
ATOM 707 C CA . ASP A 1 94 ? -0.319 28.155 29.094 1.00 37.53 94 ASP A CA 1
ATOM 708 C C . ASP A 1 94 ? -1.352 27.024 28.861 1.00 37.53 94 ASP A C 1
ATOM 710 O O . ASP A 1 94 ? -2.537 27.188 29.131 1.00 37.53 94 ASP A O 1
ATOM 714 N N . THR A 1 95 ? -0.907 25.855 28.371 1.00 47.84 95 THR A N 1
ATOM 715 C CA . THR A 1 95 ? -1.727 24.645 28.146 1.00 47.84 95 THR A CA 1
ATOM 716 C C . THR A 1 95 ? -1.309 23.432 28.994 1.00 47.84 95 THR A C 1
ATOM 718 O O . THR A 1 95 ? -1.943 22.386 28.895 1.00 47.84 95 THR A O 1
ATOM 721 N N . ASP A 1 96 ? -0.315 23.565 29.882 1.00 41.41 96 ASP A N 1
ATOM 722 C CA . ASP A 1 96 ? 0.226 22.492 30.753 1.00 41.41 96 ASP A CA 1
ATOM 723 C C . ASP A 1 96 ? -0.732 22.037 31.884 1.00 41.41 96 ASP A C 1
ATOM 725 O O . ASP A 1 96 ? -0.324 21.401 32.854 1.00 41.41 96 ASP A O 1
ATOM 729 N N . GLN A 1 97 ? -2.031 22.336 31.785 1.00 42.50 97 GLN A N 1
ATOM 730 C CA . GLN A 1 97 ? -3.033 21.887 32.758 1.00 42.50 97 GLN A CA 1
ATOM 731 C C . GLN A 1 97 ? -3.723 20.560 32.371 1.00 42.50 97 GLN A C 1
ATOM 733 O O . GLN A 1 97 ? -4.626 20.129 33.083 1.00 42.50 97 GLN A O 1
ATOM 738 N N . ASP A 1 98 ? -3.277 19.889 31.298 1.00 46.28 98 ASP A N 1
ATOM 739 C CA . ASP A 1 98 ? -3.887 18.661 30.745 1.00 46.28 98 ASP A CA 1
ATOM 740 C C . ASP A 1 98 ? -2.879 17.489 30.606 1.00 46.28 98 ASP A C 1
ATOM 742 O O . ASP A 1 98 ? -2.899 16.723 29.648 1.00 46.28 98 ASP A O 1
ATOM 746 N N . ASP A 1 99 ? -1.982 17.333 31.585 1.00 50.66 99 ASP A N 1
ATOM 747 C CA . ASP A 1 99 ? -0.929 16.294 31.632 1.00 50.66 99 ASP A CA 1
ATOM 748 C C . ASP A 1 99 ? -1.441 14.892 32.053 1.00 50.66 99 ASP A C 1
ATOM 750 O O . ASP A 1 99 ? -0.668 13.974 32.342 1.00 50.66 99 ASP A O 1
ATOM 754 N N . ALA A 1 100 ? -2.763 14.704 32.127 1.00 61.94 100 ALA A N 1
ATOM 755 C CA . ALA A 1 100 ? -3.343 13.387 32.362 1.00 61.94 100 ALA A CA 1
ATOM 756 C C . ALA A 1 100 ? -3.248 12.545 31.075 1.00 61.94 100 ALA A C 1
ATOM 758 O O . ALA A 1 100 ? -3.551 13.052 29.992 1.00 61.94 100 ALA A O 1
ATOM 759 N N . PRO A 1 101 ? -2.860 11.256 31.157 1.00 68.88 101 PRO A N 1
ATOM 760 C CA . PRO A 1 101 ? -2.864 10.386 29.988 1.00 68.88 101 PRO A CA 1
ATOM 761 C C . PRO A 1 101 ? -4.274 10.347 29.374 1.00 68.88 101 PRO A C 1
ATOM 763 O O . PRO A 1 101 ? -5.259 10.360 30.121 1.00 68.88 101 PRO A O 1
ATOM 766 N N . PRO A 1 102 ? -4.391 10.305 28.034 1.00 78.00 102 PRO A N 1
ATOM 767 C CA . PRO A 1 102 ? -5.693 10.257 27.382 1.00 78.00 102 PRO A CA 1
ATOM 768 C C . PRO A 1 102 ? -6.484 9.037 27.878 1.00 78.00 102 PRO A C 1
ATOM 770 O O . PRO A 1 102 ? -5.942 7.936 27.968 1.00 78.00 102 PRO A O 1
ATOM 773 N N . ASP A 1 103 ? -7.766 9.228 28.203 1.00 88.12 103 ASP A N 1
ATOM 774 C CA . ASP A 1 103 ? -8.674 8.130 28.565 1.00 88.12 103 ASP A CA 1
ATOM 775 C C . ASP A 1 103 ? -9.057 7.374 27.283 1.00 88.12 103 ASP A C 1
ATOM 777 O O . ASP A 1 103 ? -9.981 7.764 26.561 1.00 88.12 103 ASP A O 1
ATOM 781 N N . LEU A 1 104 ? -8.258 6.348 26.976 1.00 91.06 104 LEU A N 1
ATOM 782 C CA . LEU A 1 104 ? -8.390 5.469 25.817 1.00 91.06 104 LEU A CA 1
ATOM 783 C C . LEU A 1 104 ? -9.191 4.210 26.161 1.00 91.06 104 LEU A C 1
ATOM 785 O O . LEU A 1 104 ? -9.016 3.632 27.237 1.00 91.06 104 LEU A O 1
ATOM 789 N N . ARG A 1 105 ? -10.062 3.770 25.245 1.00 91.75 105 ARG A N 1
ATOM 790 C CA . ARG A 1 105 ? -10.970 2.625 25.449 1.00 91.75 105 ARG A CA 1
ATOM 791 C C . ARG A 1 105 ? -11.174 1.800 24.189 1.00 91.75 105 ARG A C 1
ATOM 793 O O . ARG A 1 105 ? -10.978 2.302 23.086 1.00 91.75 105 ARG A O 1
ATOM 800 N N . ASP A 1 106 ? -11.589 0.552 24.401 1.00 92.00 106 ASP A N 1
ATOM 801 C CA . ASP A 1 106 ? -12.026 -0.385 23.361 1.00 92.00 106 ASP A CA 1
ATOM 802 C C . ASP A 1 106 ? -10.952 -0.601 22.288 1.00 92.00 106 ASP A C 1
ATOM 804 O O . ASP A 1 106 ? -11.097 -0.219 21.131 1.00 92.00 106 ASP A O 1
ATOM 808 N N . ALA A 1 107 ? -9.817 -1.164 22.713 1.00 94.94 107 ALA A N 1
ATOM 809 C CA . ALA A 1 107 ? -8.725 -1.507 21.812 1.00 94.94 107 ALA A CA 1
ATOM 810 C C . ALA A 1 107 ? -9.159 -2.637 20.869 1.00 94.94 107 ALA A C 1
ATOM 812 O O . ALA A 1 107 ? -9.418 -3.758 21.307 1.00 94.94 107 ALA A O 1
ATOM 813 N N . GLU A 1 108 ? -9.182 -2.353 19.571 1.00 96.94 108 GLU A N 1
ATOM 814 C CA . GLU A 1 108 ? -9.493 -3.324 18.524 1.00 96.94 108 GLU A CA 1
ATOM 815 C C . GLU A 1 108 ? -8.394 -3.336 17.459 1.00 96.94 108 GLU A C 1
ATOM 817 O O . GLU A 1 108 ? -7.739 -2.323 17.192 1.00 96.94 108 GLU A O 1
ATOM 822 N N . LEU A 1 109 ? -8.198 -4.489 16.822 1.00 98.12 109 LEU A N 1
ATOM 823 C CA . LEU A 1 109 ? -7.284 -4.641 15.696 1.00 98.12 109 LEU A CA 1
ATOM 824 C C . LEU A 1 109 ? -8.074 -4.996 14.439 1.00 98.12 109 LEU A C 1
ATOM 826 O O . LEU A 1 109 ? -8.694 -6.056 14.374 1.00 98.12 109 LEU A O 1
ATOM 830 N N . VAL A 1 110 ? -7.993 -4.142 13.421 1.00 98.50 110 VAL A N 1
ATOM 831 C CA . VAL A 1 110 ? -8.525 -4.410 12.082 1.00 98.50 110 VAL A CA 1
ATOM 832 C C . VAL A 1 110 ? -7.365 -4.631 11.118 1.00 98.50 110 VAL A C 1
ATOM 834 O O . VAL A 1 110 ? -6.370 -3.911 11.151 1.00 98.50 110 VAL A O 1
ATOM 837 N N . VAL A 1 111 ? -7.464 -5.634 10.251 1.00 98.50 111 VAL A N 1
ATOM 838 C CA . VAL A 1 111 ? -6.410 -5.975 9.293 1.00 98.50 111 VAL A CA 1
ATOM 839 C C . VAL A 1 111 ? -6.971 -6.151 7.895 1.00 98.50 111 VAL A C 1
ATOM 841 O O . VAL A 1 111 ? -8.038 -6.738 7.722 1.00 98.50 111 VAL A O 1
ATOM 844 N N . HIS A 1 112 ? -6.212 -5.705 6.893 1.00 98.56 112 HIS A N 1
ATOM 845 C CA . HIS A 1 112 ? -6.489 -5.948 5.480 1.00 98.56 112 HIS A CA 1
ATOM 846 C C . HIS A 1 112 ? -5.246 -6.463 4.761 1.00 98.56 112 HIS A C 1
ATOM 848 O O . HIS A 1 112 ? -4.181 -5.853 4.831 1.00 98.56 112 HIS A O 1
ATOM 854 N N . LEU A 1 113 ? -5.400 -7.561 4.028 1.00 98.62 113 LEU A N 1
ATOM 855 C CA . LEU A 1 113 ? -4.414 -8.091 3.093 1.00 98.62 113 LEU A CA 1
ATOM 856 C C . LEU A 1 113 ? -4.958 -7.938 1.675 1.00 98.62 113 LEU A C 1
ATOM 858 O O . LEU A 1 113 ? -6.089 -8.348 1.407 1.00 98.62 113 LEU A O 1
ATOM 862 N N . PHE A 1 114 ? -4.154 -7.380 0.775 1.00 98.44 114 PHE A N 1
ATOM 863 C CA . PHE A 1 114 ? -4.513 -7.144 -0.621 1.00 98.44 114 PHE A CA 1
ATOM 864 C C . PHE A 1 114 ? -3.653 -8.022 -1.532 1.00 98.44 114 PHE A C 1
ATOM 866 O O . PHE A 1 114 ? -2.431 -7.878 -1.572 1.00 98.44 114 PHE A O 1
ATOM 873 N N . ALA A 1 115 ? -4.288 -8.916 -2.280 1.00 98.38 115 ALA A N 1
ATOM 874 C CA . ALA A 1 115 ? -3.673 -9.737 -3.318 1.00 98.38 115 ALA A CA 1
ATOM 875 C C . ALA A 1 115 ? -4.145 -9.271 -4.705 1.00 98.38 115 ALA A C 1
ATOM 877 O O . ALA A 1 115 ? -5.293 -8.834 -4.826 1.00 98.38 115 ALA A O 1
ATOM 878 N N . PRO A 1 116 ? -3.312 -9.375 -5.754 1.00 97.25 116 PRO A N 1
ATOM 879 C CA . PRO A 1 116 ? -3.777 -9.128 -7.111 1.00 97.25 116 PRO A CA 1
ATOM 880 C C . PRO A 1 116 ? -4.754 -10.236 -7.530 1.00 97.25 116 PRO A C 1
ATOM 882 O O . PRO A 1 116 ? -4.563 -11.408 -7.200 1.00 97.25 116 PRO A O 1
ATOM 885 N N . ALA A 1 117 ? -5.821 -9.870 -8.236 1.00 96.50 117 ALA A N 1
ATOM 886 C CA . ALA A 1 117 ? -6.831 -10.819 -8.704 1.00 96.50 117 ALA A CA 1
ATOM 887 C C . ALA A 1 117 ? -6.463 -11.493 -10.038 1.00 96.50 117 ALA A C 1
ATOM 889 O O . ALA A 1 117 ? -7.121 -12.460 -10.436 1.00 96.50 117 ALA A O 1
ATOM 890 N N . ASP A 1 118 ? -5.442 -10.980 -10.726 1.00 93.88 118 ASP A N 1
ATOM 891 C CA . ASP A 1 118 ? -4.886 -11.492 -11.973 1.00 93.88 118 ASP A CA 1
ATOM 892 C C . ASP A 1 118 ? -3.368 -11.231 -12.088 1.00 93.88 118 ASP A C 1
ATOM 894 O O . ASP A 1 118 ? -2.711 -10.706 -11.185 1.00 93.88 118 ASP A O 1
ATOM 898 N N . GLY A 1 119 ? -2.786 -11.688 -13.196 1.00 92.06 119 GLY A N 1
ATOM 899 C CA . GLY A 1 119 ? -1.360 -11.560 -13.459 1.00 92.06 119 GLY A CA 1
ATOM 900 C C . GLY A 1 119 ? -0.500 -12.646 -12.797 1.00 92.06 119 GLY A C 1
ATOM 901 O O . GLY A 1 119 ? -1.004 -13.573 -12.159 1.00 92.06 119 GLY A O 1
ATOM 902 N N . PRO A 1 120 ? 0.830 -12.554 -12.961 1.00 91.31 120 PRO A N 1
ATOM 903 C CA . PRO A 1 120 ? 1.762 -13.638 -12.641 1.00 91.31 120 PRO A CA 1
ATOM 904 C C . PRO A 1 120 ? 1.863 -13.965 -11.144 1.00 91.31 120 PRO A C 1
ATOM 906 O O . PRO A 1 120 ? 2.353 -15.032 -10.790 1.00 91.31 120 PRO A O 1
ATOM 909 N N . ARG A 1 121 ? 1.410 -13.061 -10.266 1.00 94.56 121 ARG A N 1
ATOM 910 C CA . ARG A 1 121 ? 1.476 -13.212 -8.802 1.00 94.56 121 ARG A CA 1
ATOM 911 C C . ARG A 1 121 ? 0.142 -13.605 -8.157 1.00 94.56 121 ARG A C 1
ATOM 913 O O . ARG A 1 121 ? 0.125 -13.933 -6.974 1.00 94.56 121 ARG A O 1
ATOM 920 N N . ALA A 1 122 ? -0.967 -13.592 -8.903 1.00 96.00 122 ALA A N 1
ATOM 921 C CA . ALA A 1 122 ? -2.306 -13.794 -8.341 1.00 96.00 122 ALA A CA 1
ATOM 922 C C . ALA A 1 122 ? -2.487 -15.157 -7.673 1.00 96.00 122 ALA A C 1
ATOM 924 O O . ALA A 1 122 ? -3.050 -15.234 -6.584 1.00 96.00 122 ALA A O 1
ATOM 925 N N . GLU A 1 123 ? -1.991 -16.230 -8.291 1.00 96.94 123 GLU A N 1
ATOM 926 C CA . GLU A 1 123 ? -2.141 -17.582 -7.746 1.00 96.94 123 GLU A CA 1
ATOM 927 C C . GLU A 1 123 ? -1.403 -17.738 -6.409 1.00 96.94 123 GLU A C 1
ATOM 929 O O . GLU A 1 123 ? -2.004 -18.151 -5.416 1.00 96.94 123 GLU A O 1
ATOM 934 N N . ALA A 1 124 ? -0.130 -17.333 -6.356 1.00 97.56 124 ALA A N 1
ATOM 935 C CA . ALA A 1 124 ? 0.686 -17.406 -5.146 1.00 97.56 124 ALA A CA 1
ATOM 936 C C . ALA A 1 124 ? 0.133 -16.512 -4.023 1.00 97.56 124 ALA A C 1
ATOM 938 O O . ALA A 1 124 ? 0.013 -16.946 -2.873 1.00 97.56 124 ALA A O 1
ATOM 939 N N . ALA A 1 125 ? -0.279 -15.285 -4.355 1.00 98.00 125 ALA A N 1
ATOM 940 C CA . ALA A 1 125 ? -0.881 -14.369 -3.395 1.00 98.00 125 ALA A CA 1
ATOM 941 C C . ALA A 1 125 ? -2.226 -14.890 -2.863 1.00 98.00 125 ALA A C 1
ATOM 943 O O . ALA A 1 125 ? -2.477 -14.831 -1.659 1.00 98.00 125 ALA A O 1
ATOM 944 N N . TYR A 1 126 ? -3.080 -15.455 -3.723 1.00 98.38 126 TYR A N 1
ATOM 945 C CA . TYR A 1 126 ? -4.353 -16.033 -3.295 1.00 98.38 126 TYR A CA 1
ATOM 946 C C . TYR A 1 126 ? -4.155 -17.270 -2.413 1.00 98.38 126 TYR A C 1
ATOM 948 O O . TYR A 1 126 ? -4.802 -17.387 -1.373 1.00 98.38 126 TYR A O 1
ATOM 956 N N . ALA A 1 127 ? -3.212 -18.151 -2.761 1.00 98.25 127 ALA A N 1
ATOM 957 C CA . ALA A 1 127 ? -2.844 -19.290 -1.923 1.00 98.25 127 ALA A CA 1
ATOM 958 C C . ALA A 1 127 ? -2.373 -18.845 -0.526 1.00 98.25 127 ALA A C 1
ATOM 960 O O . ALA A 1 127 ? -2.742 -19.458 0.480 1.00 98.25 127 ALA A O 1
ATOM 961 N N . HIS A 1 128 ? -1.625 -17.739 -0.441 1.00 98.50 128 HIS A N 1
ATOM 962 C CA . HIS A 1 128 ? -1.259 -17.137 0.839 1.00 98.50 128 HIS A CA 1
ATOM 963 C C . HIS A 1 128 ? -2.495 -16.671 1.629 1.00 98.50 128 HIS A C 1
ATOM 965 O O . HIS A 1 128 ? -2.613 -17.017 2.805 1.00 98.50 128 HIS A O 1
ATOM 971 N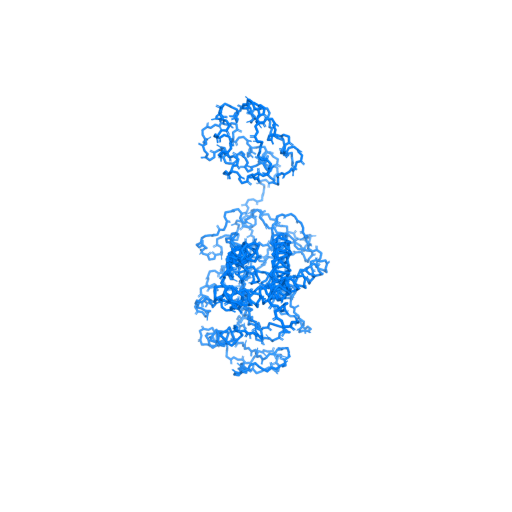 N . LEU A 1 129 ? -3.453 -15.977 0.997 1.00 98.62 129 LEU A N 1
ATOM 972 C CA . LEU A 1 129 ? -4.703 -15.571 1.659 1.00 98.62 129 LEU A CA 1
ATOM 973 C C . LEU A 1 129 ? -5.505 -16.772 2.183 1.00 98.62 129 LEU A C 1
ATOM 975 O O . LEU A 1 129 ? -5.998 -16.726 3.308 1.00 98.62 129 LEU A O 1
ATOM 979 N N . LEU A 1 130 ? -5.602 -17.860 1.412 1.00 98.56 130 LEU A N 1
ATOM 980 C CA . LEU A 1 130 ? -6.259 -19.096 1.855 1.00 98.56 130 LEU A CA 1
ATOM 981 C C . LEU A 1 130 ? -5.553 -19.722 3.064 1.00 98.56 130 LEU A C 1
ATOM 983 O O . LEU A 1 130 ? -6.201 -20.210 3.987 1.00 98.56 130 LEU A O 1
ATOM 987 N N . SER A 1 131 ? -4.222 -19.674 3.091 1.00 98.38 131 SER A N 1
ATOM 988 C CA . SER A 1 131 ? -3.438 -20.171 4.219 1.00 98.38 131 SER A CA 1
ATOM 989 C C . SER A 1 131 ? -3.655 -19.335 5.489 1.00 98.38 131 SER A C 1
ATOM 991 O O . SER A 1 131 ? -3.805 -19.898 6.573 1.00 98.38 131 SER A O 1
ATOM 993 N N . VAL A 1 132 ? -3.729 -18.004 5.361 1.00 98.56 132 VAL A N 1
ATOM 994 C CA . VAL A 1 132 ? -4.086 -17.102 6.473 1.00 98.56 132 VAL A CA 1
ATOM 995 C C . VAL A 1 132 ? -5.512 -17.377 6.950 1.00 98.56 132 VAL A C 1
ATOM 997 O O . VAL A 1 132 ? -5.742 -17.479 8.151 1.00 98.56 132 VAL A O 1
ATOM 1000 N N . TRP A 1 133 ? -6.458 -17.569 6.028 1.00 98.62 133 TRP A N 1
ATOM 1001 C CA . TRP A 1 133 ? -7.846 -17.890 6.353 1.00 98.62 133 TRP A CA 1
ATOM 1002 C C . TRP A 1 133 ? -7.975 -19.145 7.224 1.00 98.62 133 TRP A C 1
ATOM 1004 O O . TRP A 1 133 ? -8.636 -19.112 8.263 1.00 98.62 133 TRP A O 1
ATOM 1014 N N . GLU A 1 134 ? -7.322 -20.247 6.847 1.00 98.25 134 GLU A N 1
ATOM 1015 C CA . GLU A 1 134 ? -7.348 -21.473 7.655 1.00 98.25 134 GLU A CA 1
ATOM 1016 C C . GLU A 1 134 ? -6.684 -21.266 9.025 1.00 98.25 134 GLU A C 1
ATOM 1018 O O . GLU A 1 134 ? -7.223 -21.704 10.040 1.00 98.25 134 GLU A O 1
ATOM 1023 N N . ARG A 1 135 ? -5.593 -20.492 9.106 1.00 98.12 135 ARG A N 1
ATOM 1024 C CA . ARG A 1 135 ? -4.987 -20.118 10.395 1.00 98.12 135 ARG A CA 1
ATOM 1025 C C . ARG A 1 135 ? -5.904 -19.254 11.263 1.00 98.12 135 ARG A C 1
ATOM 1027 O O . ARG A 1 135 ? -5.909 -19.435 12.478 1.00 98.12 135 ARG A O 1
ATOM 1034 N N . CYS A 1 136 ? -6.717 -18.368 10.689 1.00 98.12 136 CYS A N 1
ATOM 1035 C CA . CYS A 1 136 ? -7.758 -17.652 11.435 1.00 98.12 136 CYS A CA 1
ATOM 1036 C C . CYS A 1 136 ? -8.806 -18.625 12.002 1.00 98.12 136 CYS A C 1
ATOM 1038 O O . CYS A 1 136 ? -9.162 -18.538 13.179 1.00 98.12 136 CYS A O 1
ATOM 1040 N N . ARG A 1 137 ? -9.255 -19.603 11.205 1.00 97.44 137 ARG A N 1
ATOM 1041 C CA . ARG A 1 137 ? -10.184 -20.651 11.667 1.00 97.44 137 ARG A CA 1
ATOM 1042 C C . ARG A 1 137 ? -9.583 -21.495 12.795 1.00 97.44 137 ARG A C 1
ATOM 1044 O O . ARG A 1 137 ? -10.283 -21.847 13.748 1.00 97.44 137 ARG A O 1
ATOM 1051 N N . ASP A 1 138 ? -8.302 -21.833 12.689 1.00 96.00 138 ASP A N 1
ATOM 1052 C CA . ASP A 1 138 ? -7.628 -22.748 13.608 1.00 96.00 138 ASP A CA 1
ATOM 1053 C C . ASP A 1 138 ? -7.136 -22.080 14.891 1.00 96.00 138 ASP A C 1
ATOM 1055 O O . ASP A 1 138 ? -7.387 -22.602 15.976 1.00 96.00 138 ASP A O 1
ATOM 1059 N N . HIS A 1 139 ? -6.477 -20.927 14.789 1.00 94.88 139 HIS A N 1
ATOM 1060 C CA . HIS A 1 139 ? -5.847 -20.250 15.924 1.00 94.88 139 HIS A CA 1
ATOM 1061 C C . HIS A 1 139 ? -6.735 -19.203 16.594 1.00 94.88 139 HIS A C 1
ATOM 1063 O O . HIS A 1 139 ? -6.544 -18.931 17.776 1.00 94.88 139 HIS A O 1
ATOM 1069 N N . LEU A 1 140 ? -7.680 -18.610 15.858 1.00 96.06 140 LEU A N 1
ATOM 1070 C CA . LEU A 1 140 ? -8.563 -17.553 16.370 1.00 96.06 140 LEU A CA 1
ATOM 1071 C C . LEU A 1 140 ? -10.005 -18.038 16.567 1.00 96.06 140 LEU A C 1
ATOM 1073 O O . LEU A 1 140 ? -10.872 -17.251 16.927 1.00 96.06 140 LEU A O 1
ATOM 1077 N N . GLY A 1 141 ? -10.277 -19.323 16.313 1.00 96.19 141 GLY A N 1
ATOM 1078 C CA . GLY A 1 141 ? -11.597 -19.923 16.513 1.00 96.19 141 GLY A CA 1
ATOM 1079 C C . GLY A 1 141 ? -12.674 -19.450 15.531 1.00 96.19 141 GLY A C 1
ATOM 1080 O O . GLY A 1 141 ? -13.838 -19.784 15.722 1.00 96.19 141 GLY A O 1
ATOM 1081 N N . MET A 1 142 ? -12.312 -18.722 14.466 1.00 97.50 142 MET A N 1
ATOM 1082 C CA . MET A 1 142 ? -13.252 -18.145 13.495 1.00 97.50 142 MET A CA 1
ATOM 1083 C C . MET A 1 142 ? -13.870 -19.225 12.592 1.00 97.50 142 MET A C 1
ATOM 1085 O O . MET A 1 142 ? -13.476 -19.388 11.442 1.00 97.50 142 MET A O 1
ATOM 1089 N N . ARG A 1 143 ? -14.791 -20.037 13.117 1.00 96.69 143 ARG A N 1
ATOM 1090 C CA . ARG A 1 143 ? -15.351 -21.222 12.433 1.00 96.69 143 ARG A CA 1
ATOM 1091 C C . ARG A 1 143 ? -16.850 -21.134 12.175 1.00 96.69 143 ARG A C 1
ATOM 1093 O O . ARG A 1 143 ? -17.373 -21.951 11.412 1.00 96.69 143 ARG A O 1
ATOM 1100 N N . HIS A 1 144 ? -17.530 -20.186 12.804 1.00 96.31 144 HIS A N 1
ATOM 1101 C CA . HIS A 1 144 ? -18.972 -20.025 12.715 1.00 96.31 144 HIS A CA 1
ATOM 1102 C C . HIS A 1 144 ? -19.351 -19.191 11.484 1.00 96.31 144 HIS A C 1
ATOM 1104 O O . HIS A 1 144 ? -18.542 -18.390 11.013 1.00 96.31 144 HIS A O 1
ATOM 1110 N N . PRO A 1 145 ? -20.554 -19.375 10.913 1.00 95.69 145 PRO A N 1
ATOM 1111 C CA . PRO A 1 145 ? -21.071 -18.464 9.900 1.00 95.69 145 PRO A CA 1
ATOM 1112 C C . PRO A 1 145 ? -21.157 -17.041 10.449 1.00 95.69 145 PRO A C 1
ATOM 1114 O O . PRO A 1 145 ? -21.659 -16.844 11.554 1.00 95.69 145 PRO A O 1
ATOM 1117 N N . ALA A 1 146 ? -20.704 -16.060 9.669 1.00 91.88 146 ALA A N 1
ATOM 1118 C CA . ALA A 1 146 ? -20.804 -14.666 10.075 1.00 91.88 146 ALA A CA 1
ATOM 1119 C C . ALA A 1 146 ? -22.284 -14.236 10.198 1.00 91.88 146 ALA A C 1
ATOM 1121 O O . ALA A 1 146 ? -23.055 -14.434 9.249 1.00 91.88 146 ALA A O 1
ATOM 1122 N N . PRO A 1 147 ? -22.711 -13.663 11.340 1.00 86.69 147 PRO A N 1
ATOM 1123 C CA . PRO A 1 147 ? -24.102 -13.280 11.564 1.00 86.69 147 PRO A CA 1
ATOM 1124 C C . PRO A 1 147 ? -24.639 -12.325 10.492 1.00 86.69 147 PRO A C 1
ATOM 1126 O O . PRO A 1 147 ? -23.966 -11.389 10.073 1.00 86.69 147 PRO A O 1
ATOM 1129 N N . GLY A 1 148 ? -25.872 -12.561 10.034 1.00 84.12 148 GLY A N 1
ATOM 1130 C CA . GLY A 1 148 ? -26.538 -11.707 9.040 1.00 84.12 148 GLY A CA 1
ATOM 1131 C C . GLY A 1 148 ? -26.014 -11.840 7.603 1.00 84.12 148 GLY A C 1
ATOM 1132 O O . GLY A 1 148 ? -26.658 -11.340 6.681 1.00 84.12 148 GLY A O 1
ATOM 1133 N N . LEU A 1 149 ? -24.912 -12.563 7.383 1.00 84.88 149 LEU A N 1
ATOM 1134 C CA . LEU A 1 149 ? -24.321 -12.776 6.066 1.00 84.88 149 LEU A CA 1
ATOM 1135 C C . LEU A 1 149 ? -24.663 -14.178 5.550 1.00 84.88 149 LEU A C 1
ATOM 1137 O O . LEU A 1 149 ? -24.343 -15.194 6.162 1.00 84.88 149 LEU A O 1
ATOM 1141 N N . ARG A 1 150 ? -25.299 -14.258 4.376 1.00 88.69 150 ARG A N 1
ATOM 1142 C CA . ARG A 1 150 ? -25.579 -15.532 3.684 1.00 88.69 150 ARG A CA 1
ATOM 1143 C C . ARG A 1 150 ? -24.382 -15.975 2.837 1.00 88.69 150 ARG A C 1
ATOM 1145 O O . ARG A 1 150 ? -24.526 -16.231 1.645 1.00 88.69 150 ARG A O 1
ATOM 1152 N N . LEU A 1 151 ? -23.201 -16.014 3.449 1.00 92.94 151 LEU A N 1
ATOM 1153 C CA . LEU A 1 151 ? -21.937 -16.330 2.785 1.00 92.94 151 LEU A CA 1
ATOM 1154 C C . LEU A 1 151 ? -21.426 -17.716 3.177 1.00 92.94 151 LEU A C 1
ATOM 1156 O O . LEU A 1 151 ? -21.757 -18.254 4.234 1.00 92.94 151 LEU A O 1
ATOM 1160 N N . ALA A 1 152 ? -20.596 -18.295 2.312 1.00 95.50 152 ALA A N 1
ATOM 1161 C CA . ALA A 1 152 ? -19.894 -19.528 2.629 1.00 95.50 152 ALA A CA 1
ATOM 1162 C C . ALA A 1 152 ? -18.875 -19.295 3.758 1.00 95.50 152 ALA A C 1
ATOM 1164 O O . ALA A 1 152 ? -18.228 -18.253 3.826 1.00 95.50 152 ALA A O 1
ATOM 1165 N N . THR A 1 153 ? -18.672 -20.300 4.613 1.00 96.19 153 THR A N 1
ATOM 1166 C CA . THR A 1 153 ? -17.620 -20.272 5.651 1.00 96.19 153 THR A CA 1
ATOM 1167 C C . THR A 1 153 ? -16.251 -20.703 5.124 1.00 96.19 153 THR A C 1
ATOM 1169 O O . THR A 1 153 ? -15.251 -20.664 5.845 1.00 96.19 153 THR A O 1
ATOM 1172 N N . ARG A 1 154 ? -16.190 -21.161 3.870 1.00 96.44 154 ARG A N 1
ATOM 1173 C CA . ARG A 1 154 ? -14.958 -21.532 3.178 1.00 96.44 154 ARG A CA 1
ATOM 1174 C C . ARG A 1 154 ? -14.838 -20.741 1.875 1.00 96.44 154 ARG A C 1
ATOM 1176 O O . ARG A 1 154 ? -15.796 -20.744 1.101 1.00 96.44 154 ARG A O 1
ATOM 1183 N N . PRO A 1 155 ? -13.683 -20.109 1.625 1.00 97.12 155 PRO A N 1
ATOM 1184 C CA . PRO A 1 155 ? -13.347 -19.523 0.344 1.00 97.12 155 PRO A CA 1
ATOM 1185 C C . PRO A 1 155 ? -13.430 -20.536 -0.799 1.00 97.12 155 PRO A C 1
ATOM 1187 O O . PRO A 1 155 ? -13.219 -21.735 -0.580 1.00 97.12 155 PRO A O 1
ATOM 1190 N N . PRO A 1 156 ? -13.672 -20.077 -2.036 1.00 97.00 156 PRO A N 1
ATOM 1191 C CA . PRO A 1 156 ? -13.546 -20.937 -3.199 1.00 97.00 156 PRO A CA 1
ATOM 1192 C C . PRO A 1 156 ? -12.082 -21.363 -3.388 1.00 97.00 156 PRO A C 1
ATOM 1194 O O . PRO A 1 156 ? -11.164 -20.561 -3.223 1.00 97.00 156 PRO A O 1
ATOM 1197 N N . ALA A 1 157 ? -11.859 -22.620 -3.782 1.00 94.81 157 ALA A N 1
ATOM 1198 C CA . ALA A 1 157 ? -10.509 -23.155 -3.998 1.00 94.81 157 ALA A CA 1
ATOM 1199 C C . ALA A 1 157 ? -9.744 -22.428 -5.121 1.00 94.81 157 ALA A C 1
ATOM 1201 O O . ALA A 1 157 ? -8.520 -22.368 -5.093 1.00 94.81 157 ALA A O 1
ATOM 1202 N N . ALA A 1 158 ? -10.465 -21.856 -6.087 1.00 93.06 158 ALA A N 1
ATOM 1203 C CA . ALA A 1 158 ? -9.913 -21.045 -7.162 1.00 93.06 158 ALA A CA 1
ATOM 1204 C C . ALA A 1 158 ? -10.756 -19.784 -7.363 1.00 93.06 158 ALA A C 1
ATOM 1206 O O . ALA A 1 158 ? -11.979 -19.802 -7.195 1.00 93.06 158 ALA A O 1
ATOM 1207 N N . LEU A 1 159 ? -10.104 -18.691 -7.754 1.00 92.62 159 LEU A N 1
ATOM 1208 C CA . LEU A 1 159 ? -10.781 -17.435 -8.049 1.00 92.62 159 LEU A CA 1
ATOM 1209 C C . LEU A 1 159 ? -11.508 -17.512 -9.395 1.00 92.62 159 LEU A C 1
ATOM 1211 O O . LEU A 1 159 ? -10.893 -17.624 -10.453 1.00 92.62 159 LEU A O 1
ATOM 1215 N N . GLY A 1 160 ? -12.835 -17.403 -9.353 1.00 89.88 160 GLY A N 1
ATOM 1216 C CA . GLY A 1 160 ? -13.651 -17.117 -10.533 1.00 89.88 160 GLY A CA 1
ATOM 1217 C C . GLY A 1 160 ? -13.655 -15.624 -10.875 1.00 89.88 160 GLY A C 1
ATOM 1218 O O . GLY A 1 160 ? -13.030 -14.817 -10.193 1.00 89.88 160 GLY A O 1
ATOM 1219 N N . ARG A 1 161 ? -14.411 -15.232 -11.908 1.00 89.50 161 ARG A N 1
ATOM 1220 C CA . ARG A 1 161 ? -14.564 -13.820 -12.325 1.00 89.50 161 ARG A CA 1
ATOM 1221 C C . ARG A 1 161 ? -15.575 -13.016 -11.493 1.00 89.50 161 ARG A C 1
ATOM 1223 O O . ARG A 1 161 ? -15.698 -11.816 -11.704 1.00 89.50 161 ARG A O 1
ATOM 1230 N N . ALA A 1 162 ? -16.321 -13.669 -10.602 1.00 88.12 162 ALA A N 1
ATOM 1231 C CA . ALA A 1 162 ? -17.352 -13.017 -9.800 1.00 88.12 162 ALA A CA 1
ATOM 1232 C C . ALA A 1 162 ? -16.731 -12.046 -8.785 1.00 88.12 162 ALA A C 1
ATOM 1234 O O . ALA A 1 162 ? -15.816 -12.422 -8.054 1.00 88.12 162 ALA A O 1
ATOM 1235 N N . THR A 1 163 ? -17.237 -10.816 -8.747 1.00 92.25 163 THR A N 1
ATOM 1236 C CA . THR A 1 163 ? -16.887 -9.797 -7.750 1.00 92.25 163 THR A CA 1
ATOM 1237 C C . THR A 1 163 ? -17.829 -9.869 -6.545 1.00 92.25 163 THR A C 1
ATOM 1239 O O . THR A 1 163 ? -18.894 -10.485 -6.612 1.00 92.25 163 THR A O 1
ATOM 1242 N N . GLY A 1 164 ? -17.436 -9.239 -5.438 1.00 92.12 164 GLY A N 1
ATOM 1243 C CA . GLY A 1 164 ? -18.198 -9.200 -4.192 1.00 92.12 164 GLY A CA 1
ATOM 1244 C C . GLY A 1 164 ? -17.653 -10.133 -3.112 1.00 92.12 164 GLY A C 1
ATOM 1245 O O . GLY A 1 164 ? -16.513 -10.606 -3.174 1.00 92.12 164 GLY A O 1
ATOM 1246 N N . ASP A 1 165 ? -18.464 -10.341 -2.077 1.00 93.81 165 ASP A N 1
ATOM 1247 C CA . ASP A 1 165 ? -18.112 -11.170 -0.927 1.00 93.81 165 ASP A CA 1
ATOM 1248 C C . ASP A 1 165 ? -18.094 -12.656 -1.294 1.00 93.81 165 ASP A C 1
ATOM 1250 O O . ASP A 1 165 ? -19.050 -13.192 -1.853 1.00 93.81 165 ASP A O 1
ATOM 1254 N N . LEU A 1 166 ? -16.987 -13.325 -0.971 1.00 95.38 166 LEU A N 1
ATOM 1255 C CA . LEU A 1 166 ? -16.733 -14.720 -1.326 1.00 95.38 166 LEU A CA 1
ATOM 1256 C C . LEU A 1 166 ? -16.940 -15.658 -0.135 1.00 95.38 166 LEU A C 1
ATOM 1258 O O . LEU A 1 166 ? -17.497 -16.743 -0.291 1.00 95.38 166 LEU A O 1
ATOM 1262 N N . ALA A 1 167 ? -16.476 -15.255 1.050 1.00 97.19 167 ALA A N 1
ATOM 1263 C CA . ALA A 1 167 ? -16.606 -16.038 2.274 1.00 97.19 167 ALA A CA 1
ATOM 1264 C C . ALA A 1 167 ? -16.535 -15.152 3.519 1.00 97.19 167 ALA A C 1
ATOM 1266 O O . ALA A 1 167 ? -15.821 -14.152 3.520 1.00 97.19 167 ALA A O 1
ATOM 1267 N N . ALA A 1 168 ? -17.223 -15.552 4.589 1.00 97.38 168 ALA A N 1
ATOM 1268 C CA . ALA A 1 168 ? -17.163 -14.890 5.891 1.00 97.38 168 ALA A CA 1
ATOM 1269 C C . ALA A 1 168 ? -17.214 -15.913 7.037 1.00 97.38 168 ALA A C 1
ATOM 1271 O O . ALA A 1 168 ? -17.953 -16.899 6.962 1.00 97.38 168 ALA A O 1
ATOM 1272 N N . VAL A 1 169 ? -16.442 -15.672 8.097 1.00 97.81 169 VAL A N 1
ATOM 1273 C CA . VAL A 1 169 ? -16.429 -16.483 9.325 1.00 97.81 169 VAL A CA 1
ATOM 1274 C C . VAL A 1 169 ? -16.401 -15.616 10.578 1.00 97.81 169 VAL A C 1
ATOM 1276 O O . VAL A 1 169 ? -15.921 -14.485 10.545 1.00 97.81 169 VAL A O 1
ATOM 1279 N N . ASP A 1 170 ? -16.898 -16.184 11.674 1.00 97.44 170 ASP A N 1
ATOM 1280 C CA . ASP A 1 170 ? -17.030 -15.575 12.996 1.00 97.44 170 ASP A CA 1
ATOM 1281 C C . ASP A 1 170 ? -16.539 -16.525 14.107 1.00 97.44 170 ASP A C 1
ATOM 1283 O O . ASP A 1 170 ? -16.559 -17.753 13.954 1.00 97.44 170 ASP A O 1
ATOM 1287 N N . GLY A 1 171 ? -16.049 -15.958 15.210 1.00 95.25 171 GLY A N 1
ATOM 1288 C CA . GLY A 1 171 ? -15.494 -16.674 16.361 1.00 95.25 171 GLY A CA 1
ATOM 1289 C C . GLY A 1 171 ? -16.526 -17.242 17.341 1.00 95.25 171 GLY A C 1
ATOM 1290 O O . GLY A 1 171 ? -16.187 -18.143 18.101 1.00 95.25 171 GLY A O 1
ATOM 1291 N N . GLY A 1 172 ? -17.772 -16.759 17.330 1.00 89.81 172 GLY A N 1
ATOM 1292 C CA . GLY A 1 172 ? -18.877 -17.245 18.165 1.00 89.81 172 GLY A CA 1
ATOM 1293 C C . GLY A 1 172 ? -18.788 -16.926 19.666 1.00 89.81 172 GLY A C 1
ATOM 1294 O O . GLY A 1 172 ? -19.616 -17.424 20.427 1.00 89.81 172 GLY A O 1
ATOM 1295 N N . GLY A 1 173 ? -17.791 -16.147 20.104 1.00 89.50 173 GLY A N 1
ATOM 1296 C CA . GLY A 1 173 ? -17.584 -15.739 21.502 1.00 89.50 173 GLY A CA 1
ATOM 1297 C C . GLY A 1 173 ? -18.194 -14.373 21.852 1.00 89.50 173 GLY A C 1
ATOM 1298 O O . GLY A 1 173 ? -18.878 -13.765 21.038 1.00 89.50 173 GLY A O 1
ATOM 1299 N N . GLU A 1 174 ? -17.928 -13.877 23.068 1.00 86.56 174 GLU A N 1
ATOM 1300 C CA . GLU A 1 174 ? -18.428 -12.567 23.544 1.00 86.56 174 GLU A CA 1
ATOM 1301 C C . GLU A 1 174 ? -17.749 -11.354 22.874 1.00 86.56 174 GLU A C 1
ATOM 1303 O O . GLU A 1 174 ? -18.297 -10.255 22.901 1.00 86.56 174 GLU A O 1
ATOM 1308 N N . GLY A 1 175 ? -16.569 -11.539 22.273 1.00 92.44 175 GLY A N 1
ATOM 1309 C CA . GLY A 1 175 ? -15.893 -10.526 21.453 1.00 92.44 175 GLY A CA 1
ATOM 1310 C C . GLY A 1 175 ? -16.155 -10.714 19.955 1.00 92.44 175 GLY A C 1
ATOM 1311 O O . GLY A 1 175 ? -16.618 -11.769 19.520 1.00 92.44 175 GLY A O 1
ATOM 1312 N N . VAL A 1 176 ? -15.791 -9.723 19.140 1.00 94.88 176 VAL A N 1
ATOM 1313 C CA . VAL A 1 176 ? -15.934 -9.780 17.678 1.00 94.88 176 VAL A CA 1
ATOM 1314 C C . VAL A 1 176 ? -14.633 -10.251 17.041 1.00 94.88 176 VAL A C 1
ATOM 1316 O O . VAL A 1 176 ? -13.658 -9.512 16.929 1.00 94.88 176 VAL A O 1
ATOM 1319 N N . TYR A 1 177 ? -14.630 -11.510 16.611 1.00 97.31 177 TYR A N 1
ATOM 1320 C CA . TYR A 1 177 ? -13.519 -12.139 15.904 1.00 97.31 177 TYR A CA 1
ATOM 1321 C C . TYR A 1 177 ? -14.048 -12.603 14.558 1.00 97.31 177 TYR A C 1
ATOM 1323 O O . TYR A 1 177 ? -14.689 -13.647 14.474 1.00 97.31 177 TYR A O 1
ATOM 1331 N N . GLN A 1 178 ? -13.820 -11.818 13.511 1.00 97.50 178 GLN A N 1
ATOM 1332 C CA . GLN A 1 178 ? -14.394 -12.085 12.194 1.00 97.50 178 GLN A CA 1
ATOM 1333 C C . GLN A 1 178 ? -13.351 -11.979 11.096 1.00 97.50 178 GLN A C 1
ATOM 1335 O O . GLN A 1 178 ? -12.411 -11.192 11.193 1.00 97.50 178 GLN A O 1
ATOM 1340 N N . ALA A 1 179 ? -13.555 -12.744 10.025 1.00 97.94 179 ALA A N 1
ATOM 1341 C CA . ALA A 1 179 ? -12.809 -12.603 8.785 1.00 97.94 179 ALA A CA 1
ATOM 1342 C C . ALA A 1 179 ? -13.749 -12.619 7.575 1.00 97.94 179 ALA A C 1
ATOM 1344 O O . ALA A 1 179 ? -14.714 -13.382 7.525 1.00 97.94 179 ALA A O 1
ATOM 1345 N N . LEU A 1 180 ? -13.439 -11.781 6.589 1.00 96.81 180 LEU A N 1
ATOM 1346 C CA . LEU A 1 180 ? -14.184 -11.603 5.347 1.00 96.81 180 LEU A CA 1
ATOM 1347 C C . LEU A 1 180 ? -13.219 -11.661 4.163 1.00 96.81 180 LEU A C 1
ATOM 1349 O O . LEU A 1 180 ? -12.223 -10.937 4.122 1.00 96.81 180 LEU A O 1
ATOM 1353 N N . LEU A 1 181 ? -13.540 -12.491 3.176 1.00 97.50 181 LEU A N 1
ATOM 1354 C CA . LEU A 1 181 ? -12.843 -12.551 1.901 1.00 97.50 181 LEU A CA 1
ATOM 1355 C C . LEU A 1 181 ? -13.732 -11.954 0.808 1.00 97.50 181 LEU A C 1
ATOM 1357 O O . LEU A 1 181 ? -14.857 -12.410 0.604 1.00 97.50 181 LEU A O 1
ATOM 1361 N N . ARG A 1 182 ? -13.210 -10.966 0.080 1.00 95.75 182 ARG A N 1
ATOM 1362 C CA . ARG A 1 182 ? -13.910 -10.253 -0.999 1.00 95.75 182 ARG A CA 1
ATOM 1363 C C . ARG A 1 182 ? -13.035 -10.165 -2.245 1.00 95.75 182 ARG A C 1
ATOM 1365 O O . ARG A 1 182 ? -11.828 -9.970 -2.125 1.00 95.75 182 ARG A O 1
ATOM 1372 N N . ARG A 1 183 ? -13.643 -10.221 -3.430 1.00 95.38 183 ARG A N 1
ATOM 1373 C CA . ARG A 1 183 ? -13.017 -9.783 -4.686 1.00 95.38 183 ARG A CA 1
ATOM 1374 C C . ARG A 1 183 ? -13.578 -8.429 -5.103 1.00 95.38 183 ARG A C 1
ATOM 1376 O O . ARG A 1 183 ? -14.789 -8.285 -5.248 1.00 95.38 183 ARG A O 1
ATOM 1383 N N . ASP A 1 184 ? -12.698 -7.469 -5.330 1.00 90.94 184 ASP A N 1
ATOM 1384 C CA . ASP A 1 184 ? -13.029 -6.130 -5.801 1.00 90.94 184 ASP A CA 1
ATOM 1385 C C . ASP A 1 184 ? -12.193 -5.822 -7.045 1.00 90.94 184 ASP A C 1
ATOM 1387 O O . ASP A 1 184 ? -10.990 -5.609 -6.942 1.00 90.94 184 ASP A O 1
ATOM 1391 N N . HIS A 1 185 ? -12.825 -5.886 -8.220 1.00 88.56 185 HIS A N 1
ATOM 1392 C CA . HIS A 1 185 ? -12.183 -5.716 -9.526 1.00 88.56 185 HIS A CA 1
ATOM 1393 C C . HIS A 1 185 ? -10.860 -6.504 -9.681 1.00 88.56 185 HIS A C 1
ATOM 1395 O O . HIS A 1 185 ? -10.882 -7.721 -9.917 1.00 88.56 185 HIS A O 1
ATOM 1401 N N . ASP A 1 186 ? -9.734 -5.798 -9.563 1.00 93.62 186 ASP A N 1
ATOM 1402 C CA . ASP A 1 186 ? -8.347 -6.241 -9.728 1.00 93.62 186 ASP A CA 1
ATOM 1403 C C . ASP A 1 186 ? -7.685 -6.706 -8.417 1.00 93.62 186 ASP A C 1
ATOM 1405 O O . ASP A 1 186 ? -6.533 -7.138 -8.425 1.00 93.62 186 ASP A O 1
ATOM 1409 N N . LEU A 1 187 ? -8.403 -6.667 -7.292 1.00 96.62 187 LEU A N 1
ATOM 1410 C CA . LEU A 1 187 ? -7.922 -7.104 -5.985 1.00 96.62 187 LEU A CA 1
ATOM 1411 C C . LEU A 1 187 ? -8.771 -8.223 -5.382 1.00 96.62 187 LEU A C 1
ATOM 1413 O O . LEU A 1 187 ? -9.998 -8.264 -5.487 1.00 96.62 187 LEU A O 1
ATOM 1417 N N . VAL A 1 188 ? -8.100 -9.108 -4.652 1.00 97.94 188 VAL A N 1
ATOM 1418 C CA . VAL A 1 188 ? -8.716 -9.989 -3.661 1.00 97.94 188 VAL A CA 1
ATOM 1419 C C . VAL A 1 188 ? -8.253 -9.552 -2.287 1.00 97.94 188 VAL A C 1
ATOM 1421 O O . VAL A 1 188 ? -7.061 -9.381 -2.039 1.00 97.94 188 VAL A O 1
ATOM 1424 N N . ARG A 1 189 ? -9.208 -9.350 -1.387 1.00 97.56 189 ARG A N 1
ATOM 1425 C CA . ARG A 1 189 ? -8.974 -8.793 -0.065 1.00 97.56 189 ARG A CA 1
ATOM 1426 C C . ARG A 1 189 ? -9.427 -9.770 1.002 1.00 97.56 189 ARG A C 1
ATOM 1428 O O . ARG A 1 189 ? -10.605 -10.123 1.046 1.00 97.56 189 ARG A O 1
ATOM 1435 N N . LEU A 1 190 ? -8.514 -10.123 1.898 1.00 98.31 190 LEU A N 1
ATOM 1436 C CA . LEU A 1 190 ? -8.844 -10.744 3.177 1.00 98.31 190 LEU A CA 1
ATOM 1437 C C . LEU A 1 190 ? -8.829 -9.651 4.239 1.00 98.31 190 LEU A C 1
ATOM 1439 O O . LEU A 1 190 ? -7.831 -8.954 4.389 1.00 98.31 190 LEU A O 1
ATOM 1443 N N . SER A 1 191 ? -9.943 -9.474 4.938 1.00 98.19 191 SER A N 1
ATOM 1444 C CA . SER A 1 191 ? -10.038 -8.557 6.073 1.00 98.19 191 SER A CA 1
ATOM 1445 C C . SER A 1 191 ? -10.342 -9.350 7.337 1.00 98.19 191 SER A C 1
ATOM 1447 O O . SER A 1 191 ? -11.133 -10.288 7.271 1.00 98.19 191 SER A O 1
ATOM 1449 N N . ALA A 1 192 ? -9.743 -8.981 8.466 1.00 98.12 192 ALA A N 1
ATOM 1450 C CA . ALA A 1 192 ? -10.087 -9.529 9.775 1.00 98.12 192 ALA A CA 1
ATOM 1451 C C . ALA A 1 192 ? -10.255 -8.422 10.824 1.00 98.12 192 ALA A C 1
ATOM 1453 O O . ALA A 1 192 ? -9.596 -7.389 10.732 1.00 98.12 192 ALA A O 1
ATOM 1454 N N . VAL A 1 193 ? -11.107 -8.654 11.821 1.00 98.06 193 VAL A N 1
ATOM 1455 C CA . VAL A 1 193 ? -11.231 -7.815 13.021 1.00 98.06 193 VAL A CA 1
ATOM 1456 C C . VAL A 1 193 ? -11.090 -8.682 14.266 1.00 98.06 193 VAL A C 1
ATOM 1458 O O . VAL A 1 193 ? -11.632 -9.789 14.315 1.00 98.06 193 VAL A O 1
ATOM 1461 N N . LEU A 1 194 ? -10.341 -8.176 15.247 1.00 97.88 194 LEU A N 1
ATOM 1462 C CA . LEU A 1 194 ? -10.207 -8.719 16.594 1.00 97.88 194 LEU A CA 1
ATOM 1463 C C . LEU A 1 194 ? -10.604 -7.622 17.586 1.00 97.88 194 LEU A C 1
ATOM 1465 O O . LEU A 1 194 ? -9.815 -6.718 17.862 1.00 97.88 194 LEU A O 1
ATOM 1469 N N . ALA A 1 195 ? -11.820 -7.712 18.110 1.00 96.19 195 ALA A N 1
ATOM 1470 C CA . ALA A 1 195 ? -12.333 -6.837 19.153 1.00 96.19 195 ALA A CA 1
ATOM 1471 C C . ALA A 1 195 ? -12.677 -7.686 20.388 1.00 96.19 195 ALA A C 1
ATOM 1473 O O . ALA A 1 195 ? -13.579 -8.529 20.323 1.00 96.19 195 ALA A O 1
ATOM 1474 N N . PRO A 1 196 ? -11.958 -7.528 21.510 1.00 94.62 196 PRO A N 1
ATOM 1475 C CA . PRO A 1 196 ? -12.350 -8.121 22.784 1.00 94.62 196 PRO A CA 1
ATOM 1476 C C . PRO A 1 196 ? -13.765 -7.705 23.205 1.00 94.62 196 PRO A C 1
ATOM 1478 O O . PRO A 1 196 ? -14.304 -6.710 22.728 1.00 94.62 196 PRO A O 1
ATOM 1481 N N . ALA A 1 197 ? -14.364 -8.450 24.136 1.00 90.56 197 ALA A N 1
ATOM 1482 C CA . ALA A 1 197 ? -15.626 -8.036 24.743 1.00 90.56 197 ALA A CA 1
ATOM 1483 C C . ALA A 1 197 ? -15.469 -6.675 25.451 1.00 90.56 197 ALA A C 1
ATOM 1485 O O . ALA A 1 197 ? -14.423 -6.391 26.043 1.00 90.56 197 ALA A O 1
ATOM 1486 N N . ALA A 1 198 ? -16.512 -5.844 25.422 1.00 82.12 198 ALA A N 1
ATOM 1487 C CA . ALA A 1 198 ? -16.487 -4.534 26.067 1.00 82.12 198 ALA A CA 1
ATOM 1488 C C . ALA A 1 198 ? -16.124 -4.655 27.560 1.00 82.12 198 ALA A C 1
ATOM 1490 O O . ALA A 1 198 ? -16.664 -5.492 28.285 1.00 82.12 198 ALA A O 1
ATOM 1491 N N . GLY A 1 199 ? -15.192 -3.818 28.023 1.00 77.12 199 GLY A N 1
ATOM 1492 C CA . GLY A 1 199 ? -14.698 -3.850 29.405 1.00 77.12 199 GLY A CA 1
ATOM 1493 C C . GLY A 1 199 ? -13.728 -4.996 29.731 1.00 77.12 199 GLY A C 1
ATOM 1494 O O . GLY A 1 199 ? -13.357 -5.158 30.896 1.00 77.12 199 GLY A O 1
ATOM 1495 N N . ALA A 1 200 ? -13.285 -5.779 28.740 1.00 73.94 200 ALA A N 1
ATOM 1496 C CA . ALA A 1 200 ? -12.280 -6.819 28.930 1.00 73.94 200 ALA A CA 1
ATOM 1497 C C . ALA A 1 200 ? -10.870 -6.223 29.107 1.00 73.94 200 ALA A C 1
ATOM 1499 O O . ALA A 1 200 ? -10.072 -6.166 28.176 1.00 73.94 200 ALA A O 1
ATOM 1500 N N . GLY A 1 201 ? -10.542 -5.828 30.338 1.00 78.12 201 GLY A N 1
ATOM 1501 C CA . GLY A 1 201 ? -9.178 -5.479 30.739 1.00 78.12 201 GLY A CA 1
ATOM 1502 C C . GLY A 1 201 ? -8.734 -4.058 30.381 1.00 78.12 201 GLY A C 1
ATOM 1503 O O . GLY A 1 201 ? -9.543 -3.165 30.141 1.00 78.12 201 GLY A O 1
ATOM 1504 N N . ALA A 1 202 ? -7.420 -3.841 30.447 1.00 84.81 202 ALA A N 1
ATOM 1505 C CA . ALA A 1 202 ? -6.801 -2.564 30.112 1.00 84.81 202 ALA A CA 1
ATOM 1506 C C . ALA A 1 202 ? -6.769 -2.347 28.591 1.00 84.81 202 ALA A C 1
ATOM 1508 O O . ALA A 1 202 ? -6.734 -3.303 27.820 1.00 84.81 202 ALA A O 1
ATOM 1509 N N . PHE A 1 203 ? -6.738 -1.082 28.172 1.00 90.31 203 PHE A N 1
ATOM 1510 C CA . PHE A 1 203 ? -6.555 -0.704 26.774 1.00 90.31 203 PHE A CA 1
ATOM 1511 C C . PHE A 1 203 ? -5.152 -1.108 26.284 1.00 90.31 203 PHE A C 1
ATOM 1513 O O . PHE A 1 203 ? -4.168 -0.451 26.623 1.00 90.31 203 PHE A O 1
ATOM 1520 N N . ASP A 1 204 ? -5.062 -2.206 25.528 1.00 93.50 204 ASP A N 1
ATOM 1521 C CA . ASP A 1 204 ? -3.800 -2.773 25.037 1.00 93.50 204 ASP A CA 1
ATOM 1522 C C . ASP A 1 204 ? -4.010 -3.540 23.720 1.00 93.50 204 ASP A C 1
ATOM 1524 O O . ASP A 1 204 ? -4.760 -4.518 23.659 1.00 93.50 204 ASP A O 1
ATOM 1528 N N . TRP A 1 205 ? -3.327 -3.118 22.654 1.00 96.25 205 TRP A N 1
ATOM 1529 C CA . TRP A 1 205 ? -3.345 -3.801 21.360 1.00 96.25 205 TRP A CA 1
ATOM 1530 C C . TRP A 1 205 ? -2.312 -4.928 21.261 1.00 96.25 205 TRP A C 1
ATOM 1532 O O . TRP A 1 205 ? -2.400 -5.749 20.347 1.00 96.25 205 TRP A O 1
ATOM 1542 N N . THR A 1 206 ? -1.346 -5.014 22.178 1.00 95.62 206 THR A N 1
ATOM 1543 C CA . THR A 1 206 ? -0.251 -5.997 22.130 1.00 95.62 206 THR A CA 1
ATOM 1544 C C . THR A 1 206 ? -0.748 -7.450 22.067 1.00 95.62 206 THR A C 1
ATOM 1546 O O . THR A 1 206 ? -0.246 -8.214 21.234 1.00 95.62 206 THR A O 1
ATOM 1549 N N . PRO A 1 207 ? -1.754 -7.879 22.860 1.00 95.50 207 PRO A N 1
ATOM 1550 C CA . PRO A 1 207 ? -2.275 -9.242 22.778 1.00 95.50 207 PRO A CA 1
ATOM 1551 C C . PRO A 1 207 ? -2.958 -9.535 21.437 1.00 95.50 207 PRO A C 1
ATOM 1553 O O . PRO A 1 207 ? -2.832 -10.644 20.909 1.00 95.50 207 PRO A O 1
ATOM 1556 N N . LEU A 1 208 ? -3.661 -8.544 20.878 1.00 96.75 208 LEU A N 1
ATOM 1557 C CA . LEU A 1 208 ? -4.350 -8.648 19.589 1.00 96.75 208 LEU A CA 1
ATOM 1558 C C . LEU A 1 208 ? -3.351 -8.753 18.441 1.00 96.75 208 LEU A C 1
ATOM 1560 O O . LEU A 1 208 ? -3.490 -9.624 17.581 1.00 96.75 208 LEU A O 1
ATOM 1564 N N . ASP A 1 209 ? -2.308 -7.925 18.472 1.00 96.50 209 ASP A N 1
ATOM 1565 C CA . ASP A 1 209 ? -1.212 -7.988 17.514 1.00 96.50 209 ASP A CA 1
ATOM 1566 C C . ASP A 1 209 ? -0.522 -9.351 17.558 1.00 96.50 209 ASP A C 1
ATOM 1568 O O . ASP A 1 209 ? -0.373 -10.001 16.528 1.00 96.50 209 ASP A O 1
ATOM 1572 N N . ALA A 1 210 ? -0.197 -9.857 18.751 1.00 96.31 210 ALA A N 1
ATOM 1573 C CA . ALA A 1 210 ? 0.439 -11.162 18.898 1.00 96.31 210 ALA A CA 1
ATOM 1574 C C . ALA A 1 210 ? -0.442 -12.312 18.372 1.00 96.31 210 ALA A C 1
ATOM 1576 O O . ALA A 1 210 ? 0.071 -13.269 17.783 1.00 96.31 210 ALA A O 1
ATOM 1577 N N . LEU A 1 211 ? -1.762 -12.243 18.582 1.00 96.81 211 LEU A N 1
ATOM 1578 C CA . LEU A 1 211 ? -2.724 -13.199 18.023 1.00 96.81 211 LEU A CA 1
ATOM 1579 C C . LEU A 1 211 ? -2.722 -13.159 16.495 1.00 96.81 211 LEU A C 1
ATOM 1581 O O . LEU A 1 211 ? -2.585 -14.205 15.854 1.00 96.81 211 LEU A O 1
ATOM 1585 N N . TRP A 1 212 ? -2.829 -11.963 15.920 1.00 97.62 212 TRP A N 1
ATOM 1586 C CA . TRP A 1 212 ? -2.816 -11.789 14.476 1.00 97.62 212 TRP A CA 1
ATOM 1587 C C . TRP A 1 212 ? -1.479 -12.198 13.854 1.00 97.62 212 TRP A C 1
ATOM 1589 O O . TRP A 1 212 ? -1.467 -12.933 12.873 1.00 97.62 212 TRP A O 1
ATOM 1599 N N . SER A 1 213 ? -0.353 -11.801 14.442 1.00 96.69 213 SER A N 1
ATOM 1600 C CA . SER A 1 213 ? 0.998 -12.127 13.978 1.00 96.69 213 SER A CA 1
ATOM 1601 C C . SER A 1 213 ? 1.226 -13.642 13.881 1.00 96.69 213 SER A C 1
ATOM 1603 O O . SER A 1 213 ? 1.807 -14.119 12.905 1.00 96.69 213 SER A O 1
ATOM 1605 N N . ARG A 1 214 ? 0.674 -14.432 14.817 1.00 96.25 214 ARG A N 1
ATOM 1606 C CA . ARG A 1 214 ? 0.654 -15.905 14.710 1.00 96.25 214 ARG A CA 1
ATOM 1607 C C . ARG A 1 214 ? -0.230 -16.407 13.568 1.00 96.25 214 ARG A C 1
ATOM 1609 O O . ARG A 1 214 ? 0.142 -17.357 12.884 1.00 96.25 214 ARG A O 1
ATOM 1616 N N . ALA A 1 215 ? -1.398 -15.798 13.373 1.00 96.88 215 ALA A N 1
ATOM 1617 C CA . ALA A 1 215 ? -2.342 -16.200 12.335 1.00 96.88 215 ALA A CA 1
ATOM 1618 C C . ALA A 1 215 ? -1.877 -15.822 10.921 1.00 96.88 215 ALA A C 1
ATOM 1620 O O . ALA A 1 215 ? -2.115 -16.578 9.985 1.00 96.88 215 ALA A O 1
ATOM 1621 N N . VAL A 1 216 ? -1.194 -14.694 10.733 1.00 97.50 216 VAL A N 1
ATOM 1622 C CA . VAL A 1 216 ? -0.721 -14.278 9.409 1.00 97.50 216 VAL A CA 1
ATOM 1623 C C . VAL A 1 216 ? 0.595 -14.958 9.034 1.00 97.50 216 VAL A C 1
ATOM 1625 O O . VAL A 1 216 ? 0.729 -15.417 7.899 1.00 97.50 216 VAL A O 1
ATOM 1628 N N . GLY A 1 217 ? 1.513 -15.142 9.990 1.00 95.31 217 GLY A N 1
ATOM 1629 C CA . GLY A 1 217 ? 2.868 -15.623 9.712 1.00 95.31 217 GLY A CA 1
ATOM 1630 C C . GLY A 1 217 ? 3.673 -14.631 8.853 1.00 95.31 217 GLY A C 1
ATOM 1631 O O . GLY A 1 217 ? 3.308 -13.459 8.760 1.00 95.31 217 GLY A O 1
ATOM 1632 N N . PRO A 1 218 ? 4.774 -15.064 8.213 1.00 95.88 218 PRO A N 1
ATOM 1633 C CA . PRO A 1 218 ? 5.526 -14.210 7.295 1.00 95.88 218 PRO A CA 1
ATOM 1634 C C . PRO A 1 218 ? 4.662 -13.764 6.110 1.00 95.88 218 PRO A C 1
ATOM 1636 O O . PRO A 1 218 ? 4.030 -14.594 5.453 1.00 95.88 218 PRO A O 1
ATOM 1639 N N . LEU A 1 219 ? 4.652 -12.461 5.822 1.00 95.69 219 LEU A N 1
ATOM 1640 C CA . LEU A 1 219 ? 3.915 -11.912 4.685 1.00 95.69 219 LEU A CA 1
ATOM 1641 C C . LEU A 1 219 ? 4.561 -12.322 3.360 1.00 95.69 219 LEU A C 1
ATOM 1643 O O . LEU A 1 219 ? 5.781 -12.270 3.210 1.00 95.69 219 LEU A O 1
ATOM 1647 N N . SER A 1 220 ? 3.729 -12.692 2.384 1.00 96.06 220 SER A N 1
ATOM 1648 C CA . SER A 1 220 ? 4.207 -12.960 1.026 1.00 96.06 220 SER A CA 1
ATOM 1649 C C . SER A 1 220 ? 4.579 -11.663 0.300 1.00 96.06 220 SER A C 1
ATOM 1651 O O . SER A 1 220 ? 3.823 -10.689 0.321 1.00 96.06 220 SER A O 1
ATOM 1653 N N . THR A 1 221 ? 5.703 -11.681 -0.420 1.00 94.94 221 THR A N 1
ATOM 1654 C CA . THR A 1 221 ? 6.108 -10.608 -1.344 1.00 94.94 221 THR A CA 1
ATOM 1655 C C . THR A 1 221 ? 5.209 -10.503 -2.577 1.00 94.94 221 THR A C 1
ATOM 1657 O O . THR A 1 221 ? 5.291 -9.517 -3.307 1.00 94.94 221 THR A O 1
ATOM 1660 N N . ASP A 1 222 ? 4.328 -11.483 -2.798 1.00 96.31 222 ASP A N 1
ATOM 1661 C CA . ASP A 1 222 ? 3.341 -11.474 -3.881 1.00 96.31 222 ASP A CA 1
ATOM 1662 C C . ASP A 1 222 ? 2.106 -10.609 -3.577 1.00 96.31 222 ASP A C 1
ATOM 1664 O O . ASP A 1 222 ? 1.303 -10.341 -4.473 1.00 96.31 222 ASP A O 1
ATOM 1668 N N . LEU A 1 223 ? 1.941 -10.152 -2.329 1.00 98.19 223 LEU A N 1
ATOM 1669 C CA . LEU A 1 223 ? 0.857 -9.246 -1.953 1.00 98.19 223 LEU A CA 1
ATOM 1670 C C . LEU A 1 223 ? 1.053 -7.841 -2.550 1.00 98.19 223 LEU A C 1
ATOM 1672 O O . LEU A 1 223 ? 2.157 -7.288 -2.613 1.00 98.19 223 LEU A O 1
ATOM 1676 N N . VAL A 1 224 ? -0.069 -7.210 -2.903 1.00 98.12 224 VAL A N 1
ATOM 1677 C CA . VAL A 1 224 ? -0.128 -5.776 -3.229 1.00 98.12 224 VAL A CA 1
ATOM 1678 C C . VAL A 1 224 ? 0.152 -4.946 -1.977 1.00 98.12 224 VAL A C 1
ATOM 1680 O O . VAL A 1 224 ? 0.856 -3.940 -2.038 1.00 98.12 224 VAL A O 1
ATOM 1683 N N . GLY A 1 225 ? -0.324 -5.386 -0.816 1.00 97.94 225 GLY A N 1
ATOM 1684 C CA . GLY A 1 225 ? 0.012 -4.768 0.461 1.00 97.94 225 GLY A CA 1
ATOM 1685 C C . GLY A 1 225 ? -0.724 -5.401 1.631 1.00 97.94 225 GLY A C 1
ATOM 1686 O O . GLY A 1 225 ? -1.635 -6.210 1.447 1.00 97.94 225 GLY A O 1
ATOM 1687 N N . ALA A 1 226 ? -0.332 -5.001 2.832 1.00 97.88 226 ALA A N 1
ATOM 1688 C CA . ALA A 1 226 ? -0.979 -5.361 4.082 1.00 97.88 226 ALA A CA 1
ATOM 1689 C C . ALA A 1 226 ? -1.125 -4.115 4.963 1.00 97.88 226 ALA A C 1
ATOM 1691 O O . ALA A 1 226 ? -0.286 -3.214 4.921 1.00 97.88 226 ALA A O 1
ATOM 1692 N N . VAL A 1 227 ? -2.188 -4.041 5.759 1.00 97.56 227 VAL A N 1
ATOM 1693 C CA . VAL A 1 227 ? -2.380 -2.950 6.720 1.00 97.56 227 VAL A CA 1
ATOM 1694 C C . VAL A 1 227 ? -2.939 -3.491 8.022 1.00 97.56 227 VAL A C 1
ATOM 1696 O O . VAL A 1 227 ? -3.969 -4.159 8.001 1.00 97.56 227 VAL A O 1
ATOM 1699 N N . ARG A 1 228 ? -2.296 -3.140 9.138 1.00 97.25 228 ARG A N 1
ATOM 1700 C CA . ARG A 1 228 ? -2.824 -3.268 10.498 1.00 97.25 228 ARG A CA 1
ATOM 1701 C C . ARG A 1 228 ? -3.321 -1.914 10.980 1.00 97.25 228 ARG A C 1
ATOM 1703 O O . ARG A 1 228 ? -2.587 -0.930 10.917 1.00 97.25 228 ARG A O 1
ATOM 1710 N N . ILE A 1 229 ? -4.551 -1.881 11.464 1.00 98.25 229 ILE A N 1
ATOM 1711 C CA . ILE A 1 229 ? -5.212 -0.709 12.019 1.00 98.25 229 ILE A CA 1
ATOM 1712 C C . ILE A 1 229 ? -5.483 -0.992 13.497 1.00 98.25 229 ILE A C 1
ATOM 1714 O O . ILE A 1 229 ? -6.356 -1.788 13.839 1.00 98.25 229 ILE A O 1
ATOM 1718 N N . TYR A 1 230 ? -4.720 -0.339 14.361 1.00 97.75 230 TYR A N 1
ATOM 1719 C CA . TYR A 1 230 ? -4.932 -0.293 15.800 1.00 97.75 230 TYR A CA 1
ATOM 1720 C C . TYR A 1 230 ? -5.972 0.789 16.079 1.00 97.75 230 TYR A C 1
ATOM 1722 O O . TYR A 1 230 ? -5.668 1.980 15.985 1.00 97.75 230 TYR A O 1
ATOM 1730 N N . GLN A 1 231 ? -7.214 0.391 16.342 1.00 97.50 231 GLN A N 1
ATOM 1731 C CA . GLN A 1 231 ? -8.302 1.341 16.547 1.00 97.50 231 GLN A CA 1
ATOM 1732 C C . GLN A 1 231 ? -8.826 1.357 17.976 1.00 97.50 231 GLN A C 1
ATOM 1734 O O . GLN A 1 231 ? -8.681 0.378 18.708 1.00 97.50 231 GLN A O 1
ATOM 1739 N N . GLY A 1 232 ? -9.402 2.491 18.369 1.00 95.50 232 GLY A N 1
ATOM 1740 C CA . GLY A 1 232 ? -10.023 2.670 19.675 1.00 95.50 232 GLY A CA 1
ATOM 1741 C C . GLY A 1 232 ? -10.678 4.037 19.841 1.00 95.50 232 GLY A C 1
ATOM 1742 O O . GLY A 1 232 ? -10.763 4.835 18.901 1.00 95.50 232 GLY A O 1
ATOM 1743 N N . HIS A 1 233 ? -11.121 4.319 21.060 1.00 93.75 233 HIS A N 1
ATOM 1744 C CA . HIS A 1 233 ? -11.863 5.528 21.400 1.00 93.75 233 HIS A CA 1
ATOM 1745 C C . HIS A 1 233 ? -11.101 6.417 22.374 1.00 93.75 233 HIS A C 1
ATOM 1747 O O . HIS A 1 233 ? -10.422 5.935 23.276 1.00 93.75 233 HIS A O 1
ATOM 1753 N N . VAL A 1 234 ? -11.267 7.730 22.220 1.00 92.06 234 VAL A N 1
ATOM 1754 C CA . VAL A 1 234 ? -10.810 8.746 23.172 1.00 92.06 234 VAL A CA 1
ATOM 1755 C C . VAL A 1 234 ? -12.028 9.321 23.880 1.00 92.06 234 VAL A C 1
ATOM 1757 O O . VAL A 1 234 ? -12.926 9.889 23.245 1.00 92.06 234 VAL A O 1
ATOM 1760 N N . ARG A 1 235 ? -12.059 9.230 25.210 1.00 84.88 235 ARG A N 1
ATOM 1761 C CA . ARG A 1 235 ? -13.074 9.919 26.008 1.00 84.88 235 ARG A CA 1
ATOM 1762 C C . ARG A 1 235 ? -12.709 11.400 26.098 1.00 84.88 235 ARG A C 1
ATOM 1764 O O . ARG A 1 235 ? -11.796 11.785 26.822 1.00 84.88 235 ARG A O 1
ATOM 1771 N N . ARG A 1 236 ? -13.436 12.246 25.369 1.00 68.62 236 ARG A N 1
ATOM 1772 C CA . ARG A 1 236 ? -13.234 13.701 25.375 1.00 68.62 236 ARG A CA 1
ATOM 1773 C C . ARG A 1 236 ? -14.324 14.422 26.172 1.00 68.62 236 ARG A C 1
ATOM 1775 O O . ARG A 1 236 ? -15.451 13.941 26.281 1.00 68.62 236 ARG A O 1
ATOM 1782 N N . ARG A 1 237 ? -14.006 15.603 26.717 1.00 57.81 237 ARG A N 1
ATOM 1783 C CA . ARG A 1 237 ? -15.002 16.543 27.258 1.00 57.81 237 ARG A CA 1
ATOM 1784 C C . ARG A 1 237 ? -15.894 17.094 26.124 1.00 57.81 237 ARG A C 1
ATOM 1786 O O . ARG A 1 237 ? -15.504 18.003 25.406 1.00 57.81 237 ARG A O 1
ATOM 1793 N N . ALA A 1 238 ? -17.070 16.482 26.007 1.00 48.94 238 ALA A N 1
ATOM 1794 C CA . ALA A 1 238 ? -18.369 16.908 25.461 1.00 48.94 238 ALA A CA 1
ATOM 1795 C C . ALA A 1 238 ? -18.545 17.569 24.069 1.00 48.94 238 ALA A C 1
ATOM 1797 O O . ALA A 1 238 ? -19.565 17.259 23.465 1.00 48.94 238 ALA A O 1
ATOM 1798 N N . ASP A 1 239 ? -17.664 18.409 23.511 1.00 55.28 239 ASP A N 1
ATOM 1799 C CA . ASP A 1 239 ? -18.200 19.439 22.582 1.00 55.28 239 ASP A CA 1
ATOM 1800 C C . ASP A 1 239 ? -17.909 19.357 21.068 1.00 55.28 239 ASP A C 1
ATOM 1802 O O . ASP A 1 239 ? -18.513 20.133 20.332 1.00 55.28 239 ASP A O 1
ATOM 1806 N N . ASP A 1 240 ? -17.088 18.442 20.534 1.00 67.56 240 ASP A N 1
ATOM 1807 C CA . ASP A 1 240 ? -16.821 18.445 19.075 1.00 67.56 240 ASP A CA 1
ATOM 1808 C C . ASP A 1 240 ? -17.015 17.122 18.323 1.00 67.56 240 ASP A C 1
ATOM 1810 O O . ASP A 1 240 ? -17.090 17.143 17.096 1.00 67.56 240 ASP A O 1
ATOM 1814 N N . GLY A 1 241 ? -17.146 15.970 18.993 1.00 82.62 241 GLY A N 1
ATOM 1815 C CA . GLY A 1 241 ? -17.320 14.673 18.309 1.00 82.62 241 GLY A CA 1
ATOM 1816 C C . GLY A 1 241 ? -16.174 14.315 17.342 1.00 82.62 241 GLY A C 1
ATOM 1817 O O . GLY A 1 241 ? -16.308 13.399 16.520 1.00 82.62 241 GLY A O 1
ATOM 1818 N N . GLN A 1 242 ? -15.056 15.039 17.442 1.00 89.12 242 GLN A N 1
ATOM 1819 C CA . GLN A 1 242 ? -13.866 14.928 16.612 1.00 89.12 242 GLN A CA 1
ATOM 1820 C C . GLN A 1 242 ? -12.644 14.690 17.498 1.00 89.12 242 GLN A C 1
ATOM 1822 O O . GLN A 1 242 ? -12.529 15.206 18.614 1.00 89.12 242 GLN A O 1
ATOM 1827 N N . VAL A 1 243 ? -11.694 13.919 16.985 1.00 91.56 243 VAL A N 1
ATOM 1828 C CA . VAL A 1 243 ? -10.396 13.736 17.629 1.00 91.56 243 VAL A CA 1
ATOM 1829 C C . VAL A 1 243 ? -9.456 14.844 17.173 1.00 91.56 243 VAL A C 1
ATOM 1831 O O . VAL A 1 243 ? -9.042 14.884 16.014 1.00 91.56 243 VAL A O 1
ATOM 1834 N N . THR A 1 244 ? -9.082 15.727 18.097 1.00 90.62 244 THR A N 1
ATOM 1835 C CA . THR A 1 244 ? -7.968 16.656 17.880 1.00 90.62 244 THR A CA 1
ATOM 1836 C C . THR A 1 244 ? -6.666 15.882 18.013 1.00 90.62 244 THR A C 1
ATOM 1838 O O . THR A 1 244 ? -6.290 15.472 19.113 1.00 90.62 244 THR A O 1
ATOM 1841 N N . VAL A 1 245 ? -5.977 15.670 16.893 1.00 92.19 245 VAL A N 1
ATOM 1842 C CA . VAL A 1 245 ? -4.663 15.023 16.906 1.00 92.19 245 VAL A CA 1
ATOM 1843 C C . VAL A 1 245 ? -3.638 15.895 17.631 1.00 92.19 245 VAL A C 1
ATOM 1845 O O . VAL A 1 245 ? -3.575 17.108 17.438 1.00 92.19 245 VAL A O 1
ATOM 1848 N N . SER A 1 246 ? -2.827 15.275 18.484 1.00 91.50 246 SER A N 1
ATOM 1849 C CA . SER A 1 246 ? -1.721 15.932 19.177 1.00 91.50 246 SER A CA 1
ATOM 1850 C C . SER A 1 246 ? -0.606 14.933 19.469 1.00 91.50 246 SER A C 1
ATOM 1852 O O . SER A 1 246 ? -0.842 13.724 19.557 1.00 91.50 246 SER A O 1
ATOM 1854 N N . GLU A 1 247 ? 0.611 15.442 19.664 1.00 90.56 247 GLU A N 1
ATOM 1855 C CA . GLU A 1 247 ? 1.754 14.610 20.047 1.00 90.56 247 GLU A CA 1
ATOM 1856 C C . GLU A 1 247 ? 1.514 13.924 21.405 1.00 90.56 247 GLU A C 1
ATOM 1858 O O . GLU A 1 247 ? 1.883 12.769 21.596 1.00 90.56 247 GLU A O 1
ATOM 1863 N N . ALA A 1 248 ? 0.844 14.603 22.344 1.00 89.62 248 ALA A N 1
ATOM 1864 C CA . ALA A 1 248 ? 0.509 14.046 23.654 1.00 89.62 248 ALA A CA 1
ATOM 1865 C C . ALA A 1 248 ? -0.458 12.856 23.549 1.00 89.62 248 ALA A C 1
ATOM 1867 O O . ALA A 1 248 ? -0.215 11.816 24.162 1.00 89.62 248 ALA A O 1
ATOM 1868 N N . LEU A 1 249 ? -1.501 12.972 22.719 1.00 91.56 249 LEU A N 1
ATOM 1869 C CA . LEU A 1 249 ? -2.443 11.881 22.466 1.00 91.56 249 LEU A CA 1
ATOM 1870 C C . LEU A 1 249 ? -1.739 10.670 21.836 1.00 91.56 249 LEU A C 1
ATOM 1872 O O . LEU A 1 249 ? -1.920 9.536 22.282 1.00 91.56 249 LEU A O 1
ATOM 1876 N N . ALA A 1 250 ? -0.876 10.915 20.850 1.00 91.75 250 ALA A N 1
ATOM 1877 C CA . ALA A 1 250 ? -0.089 9.871 20.208 1.00 91.75 250 ALA A CA 1
ATOM 1878 C C . ALA A 1 250 ? 0.892 9.186 21.178 1.00 91.75 250 ALA A C 1
ATOM 1880 O O . ALA A 1 250 ? 0.953 7.956 21.225 1.00 91.75 250 ALA A O 1
ATOM 1881 N N . ARG A 1 251 ? 1.600 9.951 22.024 1.00 89.12 251 ARG A N 1
ATOM 1882 C CA . ARG A 1 251 ? 2.458 9.389 23.084 1.00 89.12 251 ARG A CA 1
ATOM 1883 C C . ARG A 1 251 ? 1.660 8.549 24.081 1.00 89.12 251 ARG A C 1
ATOM 1885 O O . ARG A 1 251 ? 2.156 7.510 24.505 1.00 89.12 251 ARG A O 1
ATOM 1892 N N . GLY A 1 252 ? 0.426 8.942 24.401 1.00 89.19 252 GLY A N 1
ATOM 1893 C CA . GLY A 1 252 ? -0.478 8.147 25.237 1.00 89.19 252 GLY A CA 1
ATOM 1894 C C . GLY A 1 252 ? -0.786 6.764 24.653 1.00 89.19 252 GLY A C 1
ATOM 1895 O O . GLY A 1 252 ? -0.869 5.789 25.394 1.00 89.19 252 GLY A O 1
ATOM 1896 N N . CYS A 1 253 ? -0.859 6.647 23.324 1.00 91.19 253 CYS A N 1
ATOM 1897 C CA . CYS A 1 253 ? -1.086 5.368 22.640 1.00 91.19 253 CYS A CA 1
ATOM 1898 C C . CYS A 1 253 ? 0.139 4.444 22.667 1.00 91.19 253 CYS A C 1
ATOM 1900 O O . CYS A 1 253 ? -0.006 3.227 22.582 1.00 91.19 253 CYS A O 1
ATOM 1902 N N . ARG A 1 254 ? 1.352 4.997 22.796 1.00 89.50 254 ARG A N 1
ATOM 1903 C CA . ARG A 1 254 ? 2.621 4.258 22.679 1.00 89.50 254 ARG A CA 1
ATOM 1904 C C . ARG A 1 254 ? 2.730 3.079 23.648 1.00 89.50 254 ARG A C 1
ATOM 1906 O O . ARG A 1 254 ? 3.333 2.075 23.294 1.00 89.50 254 ARG A O 1
ATOM 1913 N N . HIS A 1 255 ? 2.154 3.188 24.844 1.00 85.75 255 HIS A N 1
ATOM 1914 C CA . HIS A 1 255 ? 2.184 2.117 25.845 1.00 85.75 255 HIS A CA 1
ATOM 1915 C C . HIS A 1 255 ? 1.256 0.939 25.529 1.00 85.75 255 HIS A C 1
ATOM 1917 O O . HIS A 1 255 ? 1.498 -0.153 26.032 1.00 85.75 255 HIS A O 1
ATOM 1923 N N . ALA A 1 256 ? 0.222 1.159 24.717 1.00 91.31 256 ALA A N 1
ATOM 1924 C CA . ALA A 1 256 ? -0.735 0.135 24.305 1.00 91.31 256 ALA A CA 1
ATOM 1925 C C . ALA A 1 256 ? -0.361 -0.517 22.964 1.00 91.31 256 ALA A C 1
ATOM 1927 O O . ALA A 1 256 ? -1.013 -1.464 22.532 1.00 91.31 256 ALA A O 1
ATOM 1928 N N . LEU A 1 257 ? 0.643 0.019 22.265 1.00 92.69 257 LEU A N 1
ATOM 1929 C CA . LEU A 1 257 ? 1.089 -0.488 20.974 1.00 92.69 257 LEU A CA 1
ATOM 1930 C C . LEU A 1 257 ? 2.114 -1.613 21.152 1.00 92.69 257 LEU A C 1
ATOM 1932 O O . LEU A 1 257 ? 2.947 -1.541 22.062 1.00 92.69 257 LEU A O 1
ATOM 1936 N N . PRO A 1 258 ? 2.116 -2.618 20.255 1.00 90.50 258 PRO A N 1
ATOM 1937 C CA . PRO A 1 258 ? 3.162 -3.628 20.259 1.00 90.50 258 PRO A CA 1
ATOM 1938 C C . PRO A 1 258 ? 4.537 -2.961 20.079 1.00 90.50 258 PRO A C 1
ATOM 1940 O O . PRO A 1 258 ? 4.643 -1.953 19.368 1.00 90.50 258 PRO A O 1
ATOM 1943 N N . PRO A 1 259 ? 5.611 -3.510 20.676 1.00 79.88 259 PRO A N 1
ATOM 1944 C CA . PRO A 1 259 ? 6.958 -3.006 20.456 1.00 79.88 259 PRO A CA 1
ATOM 1945 C C . PRO A 1 259 ? 7.289 -3.051 18.962 1.00 79.88 259 PRO A C 1
ATOM 1947 O O . PRO A 1 259 ? 7.442 -4.121 18.380 1.00 79.88 259 PRO A O 1
ATOM 1950 N N . SER A 1 260 ? 7.387 -1.888 18.325 1.00 68.06 260 SER A N 1
ATOM 1951 C CA . SER A 1 260 ? 7.819 -1.798 16.935 1.00 68.06 260 SER A CA 1
ATOM 1952 C C . SER A 1 260 ? 9.346 -1.808 16.890 1.00 68.06 260 SER A C 1
ATOM 1954 O O . SER A 1 260 ? 9.977 -0.829 17.306 1.00 68.06 260 SER A O 1
ATOM 1956 N N . GLU A 1 261 ? 9.949 -2.872 16.364 1.00 53.84 261 GLU A N 1
ATOM 1957 C CA . GLU A 1 261 ? 11.319 -2.794 15.855 1.00 53.84 261 GLU A CA 1
ATOM 1958 C C . GLU A 1 261 ? 11.307 -1.781 14.697 1.00 53.84 261 GLU A C 1
ATOM 1960 O O . GLU A 1 261 ? 10.700 -2.034 13.662 1.00 53.84 261 GLU A O 1
ATOM 1965 N N . GLY A 1 262 ? 11.870 -0.586 14.901 1.00 51.84 262 GLY A N 1
ATOM 1966 C CA . GLY A 1 262 ? 11.992 0.416 13.831 1.00 51.84 262 GLY A CA 1
ATOM 1967 C C . GLY A 1 262 ? 10.884 1.473 13.727 1.00 51.84 262 GLY A C 1
ATOM 1968 O O . GLY A 1 262 ? 10.852 2.210 12.749 1.00 51.84 262 GLY A O 1
ATOM 1969 N N . GLY A 1 263 ? 9.995 1.630 14.718 1.00 60.44 263 GLY A N 1
ATOM 1970 C CA . GLY A 1 263 ? 8.982 2.702 14.688 1.00 60.44 263 GLY A CA 1
ATOM 1971 C C . GLY A 1 263 ? 9.599 4.067 14.336 1.00 60.44 263 GLY A C 1
ATOM 1972 O O . GLY A 1 263 ? 10.527 4.522 15.013 1.00 60.44 263 GLY A O 1
ATOM 1973 N N . ARG A 1 264 ? 9.125 4.710 13.256 1.00 67.88 264 ARG A N 1
ATOM 1974 C CA . ARG A 1 264 ? 9.764 5.919 12.706 1.00 67.88 264 ARG A CA 1
ATOM 1975 C C . ARG A 1 264 ? 9.769 7.010 13.779 1.00 67.88 264 ARG A C 1
ATOM 1977 O O . ARG A 1 264 ? 8.684 7.422 14.197 1.00 67.88 264 ARG A O 1
ATOM 1984 N N . PRO A 1 265 ? 10.937 7.542 14.188 1.00 75.25 265 PRO A N 1
ATOM 1985 C CA . PRO A 1 265 ? 10.985 8.631 15.155 1.00 75.25 265 PRO A CA 1
ATOM 1986 C C . PRO A 1 265 ? 10.057 9.791 14.753 1.00 75.25 265 PRO A C 1
ATOM 1988 O O . PRO A 1 265 ? 9.947 10.142 13.569 1.00 75.25 265 PRO A O 1
ATOM 1991 N N . GLY A 1 266 ? 9.348 10.350 15.735 1.00 85.12 266 GLY A N 1
ATOM 1992 C CA . GLY A 1 266 ? 8.430 11.477 15.546 1.00 85.12 266 GLY A CA 1
ATOM 1993 C C . GLY A 1 266 ? 7.156 11.143 14.767 1.00 85.12 266 GLY A C 1
ATOM 1994 O O . GLY A 1 266 ? 6.621 12.014 14.086 1.00 85.12 266 GLY A O 1
ATOM 1995 N N . TRP A 1 267 ? 6.679 9.892 14.789 1.00 89.62 267 TRP A N 1
ATOM 1996 C CA . TRP A 1 267 ? 5.365 9.565 14.212 1.00 89.62 267 TRP A CA 1
ATOM 1997 C C . TRP A 1 267 ? 4.227 10.271 14.943 1.00 89.62 267 TRP A C 1
ATOM 1999 O O . TRP A 1 267 ? 3.220 10.603 14.323 1.00 89.62 267 TRP A O 1
ATOM 2009 N N . GLU A 1 268 ? 4.425 10.586 16.219 1.00 90.94 268 GLU A N 1
ATOM 2010 C CA . GLU A 1 268 ? 3.470 11.300 17.058 1.00 90.94 268 GLU A CA 1
ATOM 2011 C C . GLU A 1 268 ? 3.122 12.692 16.527 1.00 90.94 268 GLU A C 1
ATOM 2013 O O . GLU A 1 268 ? 1.998 13.160 16.696 1.00 90.94 268 GLU A O 1
ATOM 2018 N N . GLU A 1 269 ? 4.069 13.330 15.836 1.00 90.44 269 GLU A N 1
ATOM 2019 C CA . GLU A 1 269 ? 3.916 14.658 15.236 1.00 90.44 269 GLU A CA 1
ATOM 2020 C C . GLU A 1 269 ? 3.210 14.612 13.868 1.00 90.44 269 GLU A C 1
ATOM 2022 O O . GLU A 1 269 ? 2.866 15.651 13.310 1.00 90.44 269 GLU A O 1
ATOM 2027 N N . ARG A 1 270 ? 2.995 13.415 13.305 1.00 91.12 270 ARG A N 1
ATOM 2028 C CA . ARG A 1 270 ? 2.462 13.205 11.945 1.00 91.12 270 ARG A CA 1
ATOM 2029 C C . ARG A 1 270 ? 1.011 12.718 11.938 1.00 91.12 270 ARG A C 1
ATOM 2031 O O . ARG A 1 270 ? 0.585 12.057 10.991 1.00 91.12 270 ARG A O 1
ATOM 2038 N N . GLY A 1 271 ? 0.279 13.018 13.006 1.00 93.75 271 GLY A N 1
ATOM 2039 C CA . GLY A 1 271 ? -1.150 12.749 13.101 1.00 93.75 271 GLY A CA 1
ATOM 2040 C C . GLY A 1 271 ? -1.969 13.654 12.198 1.00 93.75 271 GLY A C 1
ATOM 2041 O O . GLY A 1 271 ? -1.628 14.820 12.004 1.00 93.75 271 GLY A O 1
ATOM 2042 N N . VAL A 1 272 ? -3.082 13.131 11.700 1.00 95.62 272 VAL A N 1
ATOM 2043 C CA . VAL A 1 272 ? -4.051 13.885 10.907 1.00 95.62 272 VAL A CA 1
ATOM 2044 C C . VAL A 1 272 ? -5.462 13.670 11.441 1.00 95.62 272 VAL A C 1
ATOM 2046 O O . VAL A 1 272 ? -5.864 12.537 11.701 1.00 95.62 272 VAL A O 1
ATOM 2049 N N . THR A 1 273 ? -6.219 14.754 11.615 1.00 95.44 273 THR A N 1
ATOM 2050 C CA . THR A 1 273 ? -7.666 14.672 11.842 1.00 95.44 273 THR A CA 1
ATOM 2051 C C . THR A 1 273 ? -8.359 14.585 10.482 1.00 95.44 273 THR A C 1
ATOM 2053 O O . THR A 1 273 ? -8.194 15.474 9.646 1.00 95.44 273 THR A O 1
ATOM 2056 N N . THR A 1 274 ? -9.112 13.514 10.245 1.00 95.69 274 THR A N 1
ATOM 2057 C CA . THR A 1 274 ? -9.894 13.320 9.015 1.00 95.69 274 THR A CA 1
ATOM 2058 C C . THR A 1 274 ? -11.111 14.237 9.003 1.00 95.69 274 THR A C 1
ATOM 2060 O O . THR A 1 274 ? -11.563 14.689 10.059 1.00 95.69 274 THR A O 1
ATOM 2063 N N . GLY A 1 275 ? -11.708 14.484 7.836 1.00 92.44 275 GLY A N 1
ATOM 2064 C CA . GLY A 1 275 ? -12.949 15.266 7.791 1.00 92.44 275 GLY A CA 1
ATOM 2065 C C . GLY A 1 275 ? -14.153 14.536 8.411 1.00 92.44 275 GLY A C 1
ATOM 2066 O O . GLY A 1 275 ? -15.068 15.193 8.911 1.00 92.44 275 GLY A O 1
ATOM 2067 N N . SER A 1 276 ? -14.106 13.201 8.525 1.00 92.50 276 SER A N 1
ATOM 2068 C CA . SER A 1 276 ? -15.019 12.419 9.379 1.00 92.50 276 SER A CA 1
ATOM 2069 C C . SER A 1 276 ? -14.779 12.585 10.888 1.00 92.50 276 SER A C 1
ATOM 2071 O O . SER A 1 276 ? -15.610 12.135 11.685 1.00 92.50 276 SER A O 1
ATOM 2073 N N . GLY A 1 277 ? -13.696 13.247 11.305 1.00 93.94 277 GLY A N 1
ATOM 2074 C CA . GLY A 1 277 ? -13.379 13.534 12.705 1.00 93.94 277 GLY A CA 1
ATOM 2075 C C . GLY A 1 277 ? -12.544 12.471 13.419 1.00 93.94 277 GLY A C 1
ATOM 2076 O O . GLY A 1 277 ? -12.513 12.470 14.649 1.00 93.94 277 GLY A O 1
ATOM 2077 N N . PHE A 1 278 ? -11.896 11.563 12.689 1.00 96.25 278 PHE A N 1
ATOM 2078 C CA . PHE A 1 278 ? -11.019 10.540 13.264 1.00 96.25 278 PHE A CA 1
ATOM 2079 C C . PHE A 1 278 ? -9.578 11.039 13.327 1.00 96.25 278 PHE A C 1
ATOM 2081 O O . PHE A 1 278 ? -9.123 11.734 12.424 1.00 96.25 278 PHE A O 1
ATOM 2088 N N . GLY A 1 279 ? -8.848 10.671 14.375 1.00 96.50 279 GLY A N 1
ATOM 2089 C CA . GLY A 1 279 ? -7.410 10.910 14.462 1.00 96.50 279 GLY A CA 1
ATOM 2090 C C . GLY A 1 279 ? -6.665 9.728 13.866 1.00 96.50 279 GLY A C 1
ATOM 2091 O O . GLY A 1 279 ? -6.916 8.598 14.278 1.00 96.50 279 GLY A O 1
ATOM 2092 N N . VAL A 1 280 ? -5.771 9.965 12.908 1.00 97.19 280 VAL A N 1
ATOM 2093 C CA . VAL A 1 280 ? -5.041 8.897 12.217 1.00 97.19 280 VAL A CA 1
ATOM 2094 C C . VAL A 1 280 ? -3.537 9.143 12.264 1.00 97.19 280 VAL A C 1
ATOM 2096 O O . VAL A 1 280 ? -3.074 10.244 11.971 1.00 97.19 280 VAL A O 1
ATOM 2099 N N . TRP A 1 281 ? -2.769 8.103 12.593 1.00 95.25 281 TRP A N 1
ATOM 2100 C CA . TRP A 1 281 ? -1.303 8.109 12.590 1.00 95.25 281 TRP A CA 1
ATOM 2101 C C . TRP A 1 281 ? -0.760 6.875 11.882 1.00 95.25 281 TRP A C 1
ATOM 2103 O O . TRP A 1 281 ? -1.351 5.805 11.970 1.00 95.25 281 TRP A O 1
ATOM 2113 N N . GLU A 1 282 ? 0.403 6.991 11.246 1.00 93.88 282 GLU A N 1
ATOM 2114 C CA . GLU A 1 282 ? 1.148 5.845 10.720 1.00 93.88 282 GLU A CA 1
ATOM 2115 C C . GLU A 1 282 ? 2.444 5.631 11.514 1.00 93.88 282 GLU A C 1
ATOM 2117 O O . GLU A 1 282 ? 3.266 6.541 11.635 1.00 93.88 282 GLU A O 1
ATOM 2122 N N . LEU A 1 283 ? 2.610 4.420 12.054 1.00 90.06 283 LEU A N 1
ATOM 2123 C CA . LEU A 1 283 ? 3.685 4.045 12.982 1.00 90.06 283 LEU A CA 1
ATOM 2124 C C . LEU A 1 283 ? 4.985 3.627 12.272 1.00 90.06 283 LEU A C 1
ATOM 2126 O O . LEU A 1 283 ? 6.076 3.750 12.833 1.00 90.06 283 LEU A O 1
ATOM 2130 N N . GLY A 1 284 ? 4.853 3.098 11.052 1.00 72.31 284 GLY A N 1
ATOM 2131 C CA . GLY A 1 284 ? 5.916 2.384 10.344 1.00 72.31 284 GLY A CA 1
ATOM 2132 C C . GLY A 1 284 ? 7.089 3.250 9.876 1.00 72.31 284 GLY A C 1
ATOM 2133 O O . GLY A 1 284 ? 7.005 4.479 9.793 1.00 72.31 284 GLY A O 1
ATOM 2134 N N . GLU A 1 285 ? 8.189 2.570 9.543 1.00 64.88 285 GLU A N 1
ATOM 2135 C CA . GLU A 1 285 ? 9.376 3.152 8.912 1.00 64.88 285 GLU A CA 1
ATOM 2136 C C . GLU A 1 285 ? 9.012 3.935 7.650 1.00 64.88 285 GLU A C 1
ATOM 2138 O O . GLU A 1 285 ? 8.091 3.579 6.923 1.00 64.88 285 GLU A O 1
ATOM 2143 N N . GLY A 1 286 ? 9.757 5.001 7.357 1.00 64.06 286 GLY A N 1
ATOM 2144 C CA . GLY A 1 286 ? 9.543 5.833 6.168 1.00 64.06 286 GLY A CA 1
ATOM 2145 C C . GLY A 1 286 ? 9.926 5.164 4.842 1.00 64.06 286 GLY A C 1
ATOM 2146 O O . GLY A 1 286 ? 10.094 5.880 3.862 1.00 64.06 286 GLY A O 1
ATOM 2147 N N . ASP A 1 287 ? 10.112 3.840 4.805 1.00 81.75 287 ASP A N 1
ATOM 2148 C CA . ASP A 1 287 ? 10.450 3.100 3.588 1.00 81.75 287 ASP A CA 1
ATOM 2149 C C . ASP A 1 287 ? 9.194 2.778 2.773 1.00 81.75 287 ASP A C 1
ATOM 2151 O O . ASP A 1 287 ? 8.360 1.961 3.172 1.00 81.75 287 ASP A O 1
ATOM 2155 N N . ASP A 1 288 ? 9.057 3.409 1.612 1.00 87.69 288 ASP A N 1
ATOM 2156 C CA . ASP A 1 288 ? 7.936 3.209 0.694 1.00 87.69 288 ASP A CA 1
ATOM 2157 C C . ASP A 1 288 ? 7.907 1.818 0.030 1.00 87.69 288 ASP A C 1
ATOM 2159 O O . ASP A 1 288 ? 6.897 1.462 -0.585 1.00 87.69 288 ASP A O 1
ATOM 2163 N N . LEU A 1 289 ? 8.964 1.010 0.184 1.00 90.50 289 LEU A N 1
ATOM 2164 C CA . LEU A 1 289 ? 9.034 -0.376 -0.289 1.00 90.50 289 LEU A CA 1
ATOM 2165 C C . LEU A 1 289 ? 8.453 -1.395 0.701 1.00 90.50 289 LEU A C 1
ATOM 2167 O O . LEU A 1 289 ? 8.374 -2.581 0.379 1.00 90.50 289 LEU A O 1
ATOM 2171 N N . ARG A 1 290 ? 7.990 -0.975 1.884 1.00 90.12 290 ARG A N 1
ATOM 2172 C CA . ARG A 1 290 ? 7.336 -1.890 2.829 1.00 90.12 290 ARG A CA 1
ATOM 2173 C C . ARG A 1 290 ? 6.038 -2.474 2.255 1.00 90.12 290 ARG A C 1
ATOM 2175 O O . ARG A 1 290 ? 5.268 -1.797 1.569 1.00 90.12 290 ARG A O 1
ATOM 2182 N N . ILE A 1 291 ? 5.783 -3.748 2.553 1.00 93.38 291 ILE A N 1
ATOM 2183 C CA . ILE A 1 291 ? 4.516 -4.421 2.209 1.00 93.38 291 ILE A CA 1
ATOM 2184 C C . ILE A 1 291 ? 3.433 -4.051 3.219 1.00 93.38 291 ILE A C 1
ATOM 2186 O O . ILE A 1 291 ? 2.289 -3.810 2.834 1.00 93.38 291 ILE A O 1
ATOM 2190 N N . GLU A 1 292 ? 3.798 -4.015 4.500 1.00 94.38 292 GLU A N 1
ATOM 2191 C CA . GLU A 1 292 ? 2.870 -3.798 5.601 1.00 94.38 292 GLU A CA 1
ATOM 2192 C C . GLU A 1 292 ? 2.926 -2.370 6.137 1.00 94.38 292 GLU A C 1
ATOM 2194 O O . GLU A 1 292 ? 4.000 -1.800 6.333 1.00 94.38 292 GLU A O 1
ATOM 2199 N N . ARG A 1 293 ? 1.748 -1.807 6.409 1.00 94.06 293 ARG A N 1
ATOM 2200 C CA . ARG A 1 293 ? 1.575 -0.544 7.128 1.00 94.06 293 ARG A CA 1
ATOM 2201 C C . ARG A 1 293 ? 0.933 -0.800 8.483 1.00 94.06 293 ARG A C 1
ATOM 2203 O O . ARG A 1 293 ? 0.079 -1.671 8.623 1.00 94.06 293 ARG A O 1
ATOM 2210 N N . GLN A 1 294 ? 1.313 0.010 9.458 1.00 94.88 294 GLN A N 1
ATOM 2211 C CA . GLN A 1 294 ? 0.755 0.007 10.804 1.00 94.88 294 GLN A CA 1
ATOM 2212 C C . GLN A 1 294 ? 0.173 1.385 11.086 1.00 94.88 294 GLN A C 1
ATOM 2214 O O . GLN A 1 294 ? 0.889 2.385 11.022 1.00 94.88 294 GLN A O 1
ATOM 2219 N N . ILE A 1 295 ? -1.125 1.435 11.357 1.00 96.12 295 ILE A N 1
ATOM 2220 C CA . ILE A 1 295 ? -1.901 2.667 11.455 1.00 96.12 295 ILE A CA 1
ATOM 2221 C C . ILE A 1 295 ? -2.645 2.672 12.784 1.00 96.12 295 ILE 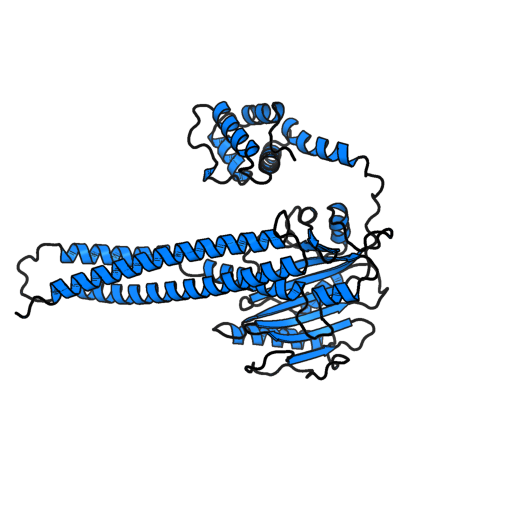A C 1
ATOM 2223 O O . ILE A 1 295 ? -3.192 1.650 13.181 1.00 96.12 295 ILE A O 1
ATOM 2227 N N . VAL A 1 296 ? -2.684 3.815 13.460 1.00 97.19 296 VAL A N 1
ATOM 2228 C CA . VAL A 1 296 ? -3.570 4.054 14.604 1.00 97.19 296 VAL A CA 1
ATOM 2229 C C . VAL A 1 296 ? -4.751 4.885 14.132 1.00 97.19 296 VAL A C 1
ATOM 2231 O O . VAL A 1 296 ? -4.538 5.896 13.465 1.00 97.19 296 VAL A O 1
ATOM 2234 N N . VAL A 1 297 ? -5.974 4.482 14.483 1.00 97.88 297 VAL A N 1
ATOM 2235 C CA . VAL A 1 297 ? -7.199 5.249 14.211 1.00 97.88 297 VAL A CA 1
ATOM 2236 C C . VAL A 1 297 ? -7.979 5.433 15.504 1.00 97.88 297 VAL A C 1
ATOM 2238 O O . VAL A 1 297 ? -8.426 4.470 16.114 1.00 97.88 297 VAL A O 1
ATOM 2241 N N . LEU A 1 298 ? -8.178 6.677 15.913 1.00 97.00 298 LEU A N 1
ATOM 2242 C CA . LEU A 1 298 ? -8.948 7.008 17.101 1.00 97.00 298 LEU A CA 1
ATOM 2243 C C . LEU A 1 298 ? -10.233 7.736 16.730 1.00 97.00 298 LEU A C 1
ATOM 2245 O O . LEU A 1 298 ? -10.224 8.651 15.902 1.00 97.00 298 LEU A O 1
ATOM 2249 N N . ALA A 1 299 ? -11.324 7.376 17.396 1.00 95.50 299 ALA A N 1
ATOM 2250 C CA . ALA A 1 299 ? -12.593 8.087 17.324 1.00 95.50 299 ALA A CA 1
ATOM 2251 C C . ALA A 1 299 ? -12.944 8.748 18.663 1.00 95.50 299 ALA A C 1
ATOM 2253 O O . ALA A 1 299 ? -12.477 8.339 19.725 1.00 95.50 299 ALA A O 1
ATOM 2254 N N . ALA A 1 300 ? -13.786 9.782 18.622 1.00 92.44 300 ALA A N 1
ATOM 2255 C CA . ALA A 1 300 ? -14.451 10.259 19.830 1.00 92.44 300 ALA A CA 1
ATOM 2256 C C . ALA A 1 300 ? -15.396 9.167 20.361 1.00 92.44 300 ALA A C 1
ATOM 2258 O O . ALA A 1 300 ? -15.907 8.367 19.575 1.00 92.44 300 ALA A O 1
ATOM 2259 N N . ALA A 1 301 ? -15.633 9.146 21.675 1.00 84.31 301 ALA A N 1
ATOM 2260 C CA . ALA A 1 301 ? -16.593 8.228 22.293 1.00 84.31 301 ALA A CA 1
ATOM 2261 C C . ALA A 1 301 ? -17.966 8.253 21.583 1.00 84.31 301 ALA A C 1
ATOM 2263 O O . ALA A 1 301 ? -18.374 9.291 21.057 1.00 84.31 301 ALA A O 1
ATOM 2264 N N . GLU A 1 302 ? -18.677 7.121 21.604 1.00 83.44 302 GLU A N 1
ATOM 2265 C CA . GLU A 1 302 ? -20.010 6.933 20.998 1.00 83.44 302 GLU A CA 1
ATOM 2266 C C . GLU A 1 302 ? -20.034 6.952 19.455 1.00 83.44 302 GLU A C 1
ATOM 2268 O O . GLU A 1 302 ? -21.079 7.182 18.837 1.00 83.44 302 GLU A O 1
ATOM 2273 N N . ARG A 1 303 ? -18.888 6.726 18.796 1.00 90.38 303 ARG A N 1
ATOM 2274 C CA . ARG A 1 303 ? -18.780 6.706 17.325 1.00 90.38 303 ARG A CA 1
ATOM 2275 C C . ARG A 1 303 ? -18.474 5.329 16.735 1.00 90.38 303 ARG A C 1
ATOM 2277 O O . ARG A 1 303 ? -18.085 5.262 15.571 1.00 90.38 303 ARG A O 1
ATOM 2284 N N . ASP A 1 304 ? -18.752 4.253 17.466 1.00 89.62 304 ASP A N 1
ATOM 2285 C CA . ASP A 1 304 ? -18.442 2.862 17.100 1.00 89.62 304 ASP A CA 1
ATOM 2286 C C . ASP A 1 304 ? -18.910 2.498 15.684 1.00 89.62 304 ASP A C 1
ATOM 2288 O O . ASP A 1 304 ? -18.137 2.012 14.859 1.00 89.62 304 ASP A O 1
ATOM 2292 N N . HIS A 1 305 ? -20.171 2.800 15.351 1.00 91.12 305 HIS A N 1
ATOM 2293 C CA . HIS A 1 305 ? -20.719 2.496 14.026 1.00 91.12 305 HIS A CA 1
ATOM 2294 C C . HIS A 1 305 ? -20.009 3.285 12.916 1.00 91.12 305 HIS A C 1
ATOM 2296 O O . HIS A 1 305 ? -19.775 2.761 11.828 1.00 91.12 305 HIS A O 1
ATOM 2302 N N . ALA A 1 306 ? -19.659 4.549 13.171 1.00 93.44 306 ALA A N 1
ATOM 2303 C CA . ALA A 1 306 ? -18.953 5.374 12.196 1.00 93.44 306 ALA A CA 1
ATOM 2304 C C . ALA A 1 306 ? -17.499 4.915 12.022 1.00 93.44 306 ALA A C 1
ATOM 2306 O O . ALA A 1 306 ? -17.022 4.866 10.891 1.00 93.44 306 ALA A O 1
ATOM 2307 N N . LEU A 1 307 ? -16.822 4.548 13.114 1.00 94.88 307 LEU A N 1
ATOM 2308 C CA . LEU A 1 307 ? -15.467 4.004 13.086 1.00 94.88 307 LEU A CA 1
ATOM 2309 C C . LEU A 1 307 ? -15.438 2.670 12.328 1.00 94.88 307 LEU A C 1
ATOM 2311 O O . LEU A 1 307 ? -14.665 2.520 11.387 1.00 94.88 307 LEU A O 1
ATOM 2315 N N . SER A 1 308 ? -16.357 1.752 12.640 1.00 93.75 308 SER A N 1
ATOM 2316 C CA . SER A 1 308 ? -16.490 0.470 11.937 1.00 93.75 308 SER A CA 1
ATOM 2317 C C . SER A 1 308 ? -16.797 0.649 10.443 1.00 93.75 308 SER A C 1
ATOM 2319 O O . SER A 1 308 ? -16.174 0.001 9.602 1.00 93.75 308 SER A O 1
ATOM 2321 N N . ALA A 1 309 ? -17.669 1.598 10.080 1.00 93.75 309 ALA A N 1
ATOM 2322 C CA . ALA A 1 309 ? -17.952 1.950 8.684 1.00 93.75 309 ALA A CA 1
ATOM 2323 C C . ALA A 1 309 ? -16.766 2.606 7.953 1.00 93.75 309 ALA A C 1
ATOM 2325 O O . ALA A 1 309 ? -16.728 2.613 6.717 1.00 93.75 309 ALA A O 1
ATOM 2326 N N . TYR A 1 310 ? -15.809 3.160 8.700 1.00 96.06 310 TYR A N 1
ATOM 2327 C CA . TYR A 1 310 ? -14.590 3.759 8.172 1.00 96.06 310 TYR A CA 1
ATOM 2328 C C . TYR A 1 310 ? -13.501 2.706 7.938 1.00 96.06 310 TYR A C 1
ATOM 2330 O O . TYR A 1 310 ? -12.875 2.718 6.877 1.00 96.06 310 TYR A O 1
ATOM 2338 N N . THR A 1 311 ? -13.306 1.774 8.878 1.00 97.06 311 THR A N 1
ATOM 2339 C CA . THR A 1 311 ? -12.157 0.849 8.909 1.00 97.06 311 THR A CA 1
ATOM 2340 C C . THR A 1 311 ? -12.491 -0.612 8.606 1.00 97.06 311 THR A C 1
ATOM 2342 O O . THR A 1 311 ? -11.626 -1.317 8.105 1.00 97.06 311 THR A O 1
ATOM 2345 N N . TRP A 1 312 ? -13.708 -1.095 8.869 1.00 94.50 312 TRP A N 1
ATOM 2346 C CA . TRP A 1 312 ? -14.015 -2.531 8.881 1.00 94.50 312 TRP A CA 1
ATOM 2347 C C . TRP A 1 312 ? -15.094 -2.956 7.884 1.00 94.50 312 TRP A C 1
ATOM 2349 O O . TRP A 1 312 ? -14.795 -3.619 6.886 1.00 94.50 312 TRP A O 1
ATOM 2359 N N . THR A 1 313 ? -16.357 -2.615 8.141 1.00 88.06 313 THR A N 1
ATOM 2360 C CA . THR A 1 313 ? -17.503 -3.051 7.329 1.00 88.06 313 THR A CA 1
ATOM 2361 C C . THR A 1 313 ? -18.590 -1.992 7.291 1.00 88.06 313 THR A C 1
ATOM 2363 O O . THR A 1 313 ? -18.756 -1.206 8.217 1.00 88.06 313 THR A O 1
ATOM 2366 N N . ARG A 1 314 ? -19.358 -1.983 6.199 1.00 83.88 314 ARG A N 1
ATOM 2367 C CA . ARG A 1 314 ? -20.511 -1.104 6.010 1.00 83.88 314 ARG A CA 1
ATOM 2368 C C . ARG A 1 314 ? -21.781 -1.923 5.831 1.00 83.88 314 ARG A C 1
ATOM 2370 O O . ARG A 1 314 ? -21.759 -2.998 5.233 1.00 83.88 314 ARG A O 1
ATOM 2377 N N . THR A 1 315 ? -22.899 -1.385 6.306 1.00 77.56 315 THR A N 1
ATOM 2378 C CA . THR A 1 315 ? -24.221 -2.025 6.216 1.00 77.56 315 THR A CA 1
ATOM 2379 C C . THR A 1 315 ? -24.719 -2.165 4.775 1.00 77.56 315 THR A C 1
ATOM 2381 O O . THR A 1 315 ? -25.436 -3.110 4.460 1.00 77.56 315 THR A O 1
ATOM 2384 N N . ASP A 1 316 ? -24.297 -1.266 3.885 1.00 79.06 316 ASP A N 1
ATOM 2385 C CA . ASP A 1 316 ? -24.611 -1.268 2.450 1.00 79.06 316 ASP A CA 1
ATOM 2386 C C . ASP A 1 316 ? -23.706 -2.200 1.619 1.00 79.06 316 ASP A C 1
ATOM 2388 O O . ASP A 1 316 ? -23.794 -2.210 0.394 1.00 79.06 316 ASP A O 1
ATOM 2392 N N . GLN A 1 317 ? -22.832 -2.977 2.273 1.00 73.81 317 GLN A N 1
ATOM 2393 C CA . GLN A 1 317 ? -21.825 -3.852 1.658 1.00 73.81 317 GLN A CA 1
ATOM 2394 C C . GLN A 1 317 ? -20.796 -3.131 0.775 1.00 73.81 317 GLN A C 1
ATOM 2396 O O . GLN A 1 317 ? -19.897 -3.793 0.244 1.00 73.81 317 GLN A O 1
ATOM 2401 N N . SER A 1 318 ? -20.845 -1.802 0.653 1.00 83.00 318 SER A N 1
ATOM 2402 C CA . SER A 1 318 ? -19.792 -1.041 -0.014 1.00 83.00 318 SER A CA 1
ATOM 2403 C C . SER A 1 318 ? -18.482 -1.123 0.775 1.00 83.00 318 SER A C 1
ATOM 2405 O O . SER A 1 318 ? -18.414 -1.619 1.907 1.00 83.00 318 SER A O 1
ATOM 2407 N N . LEU A 1 319 ? -17.390 -0.725 0.134 1.00 84.19 319 LEU A N 1
ATOM 2408 C CA . LEU A 1 319 ? -16.079 -0.751 0.761 1.00 84.19 319 LEU A CA 1
ATOM 2409 C C . LEU A 1 319 ? -16.017 0.318 1.871 1.00 84.19 319 LEU A C 1
ATOM 2411 O O . LEU A 1 319 ? -16.405 1.459 1.617 1.00 84.19 319 LEU A O 1
ATOM 2415 N N . PRO A 1 320 ? -15.517 0.001 3.081 1.00 90.12 320 PRO A N 1
ATOM 2416 C CA . PRO A 1 320 ? -15.228 1.029 4.071 1.00 90.12 320 PRO A CA 1
ATOM 2417 C C . PRO A 1 320 ? -14.260 2.057 3.499 1.00 90.12 320 PRO A C 1
ATOM 2419 O O . PRO A 1 320 ? -13.334 1.713 2.755 1.00 90.12 320 PRO A O 1
ATOM 2422 N N . TYR A 1 321 ? -14.481 3.314 3.861 1.00 91.81 321 TYR A N 1
ATOM 2423 C CA . TYR A 1 321 ? -13.812 4.436 3.223 1.00 91.81 321 TYR A CA 1
ATOM 2424 C C . TYR A 1 321 ? -12.279 4.354 3.360 1.00 91.81 321 TYR A C 1
ATOM 2426 O O . TYR A 1 321 ? -11.561 4.387 2.359 1.00 91.81 321 TYR A O 1
ATOM 2434 N N . LEU A 1 322 ? -11.754 4.156 4.576 1.00 96.00 322 LEU A N 1
ATOM 2435 C CA . LEU A 1 322 ? -10.304 4.075 4.772 1.00 96.00 322 L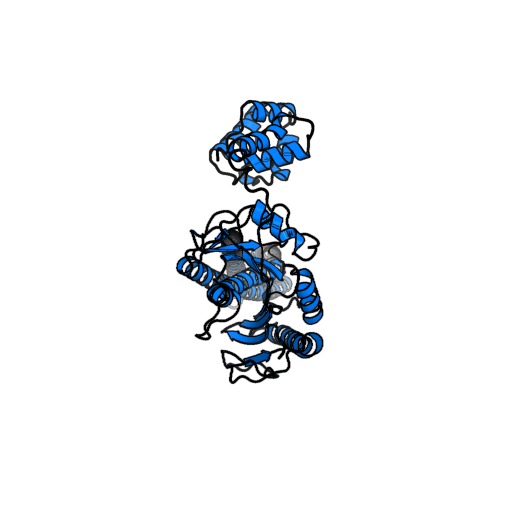EU A CA 1
ATOM 2436 C C . LEU A 1 322 ? -9.721 2.869 4.041 1.00 96.00 322 LEU A C 1
ATOM 2438 O O . LEU A 1 322 ? -8.607 2.921 3.533 1.00 96.00 322 LEU A O 1
ATOM 2442 N N . VAL A 1 323 ? -10.483 1.784 3.938 1.00 95.06 323 VAL A N 1
ATOM 2443 C CA . VAL A 1 323 ? -10.015 0.557 3.298 1.00 95.06 323 VAL A CA 1
ATOM 2444 C C . VAL A 1 323 ? -9.868 0.733 1.792 1.00 95.06 323 VAL A C 1
ATOM 2446 O O . VAL A 1 323 ? -8.897 0.236 1.225 1.00 95.06 323 VAL A O 1
ATOM 2449 N N . GLY A 1 324 ? -10.770 1.471 1.140 1.00 95.75 324 GLY A N 1
ATOM 2450 C CA . GLY A 1 324 ? -10.609 1.818 -0.276 1.00 95.75 324 GLY A CA 1
ATOM 2451 C C . GLY A 1 324 ? -9.451 2.758 -0.528 1.00 95.75 324 GLY A C 1
ATOM 2452 O O . GLY A 1 324 ? -8.674 2.536 -1.460 1.00 95.75 324 GLY A O 1
ATOM 2453 N N . TYR A 1 325 ? -9.270 3.739 0.353 1.00 97.56 325 TYR A N 1
ATOM 2454 C CA . TYR A 1 325 ? -8.102 4.603 0.311 1.00 97.56 325 TYR A CA 1
ATOM 2455 C C . TYR A 1 325 ? -6.811 3.767 0.411 1.00 97.56 325 TYR A C 1
ATOM 2457 O O . TYR A 1 325 ? -5.933 3.849 -0.451 1.00 97.56 325 TYR A O 1
ATOM 2465 N N . LEU A 1 326 ? -6.722 2.891 1.417 1.00 97.62 326 LEU A N 1
ATOM 2466 C CA . LEU A 1 326 ? -5.548 2.060 1.681 1.00 97.62 326 LEU A CA 1
ATOM 2467 C C . LEU A 1 326 ? -5.284 1.039 0.574 1.00 97.62 326 LEU A C 1
ATOM 2469 O O . LEU A 1 326 ? -4.123 0.787 0.261 1.00 97.62 326 LEU A O 1
ATOM 2473 N N . ALA A 1 327 ? -6.328 0.486 -0.045 1.00 97.38 327 ALA A N 1
ATOM 2474 C CA . ALA A 1 327 ? -6.193 -0.406 -1.191 1.00 97.38 327 ALA A CA 1
ATOM 2475 C C . ALA A 1 327 ? -5.533 0.314 -2.378 1.00 97.38 327 ALA A C 1
ATOM 2477 O O . ALA A 1 327 ? -4.581 -0.203 -2.963 1.00 97.38 327 ALA A O 1
ATOM 2478 N N . ASN A 1 328 ? -5.975 1.532 -2.706 1.00 97.94 328 ASN A N 1
ATOM 2479 C CA . ASN A 1 328 ? -5.363 2.324 -3.776 1.00 97.94 328 ASN A CA 1
ATOM 2480 C C . ASN A 1 328 ? -3.935 2.772 -3.412 1.00 97.94 328 ASN A C 1
ATOM 2482 O O . ASN A 1 328 ? -3.032 2.682 -4.245 1.00 97.94 328 ASN A O 1
ATOM 2486 N N . ALA A 1 329 ? -3.683 3.167 -2.160 1.00 97.69 329 ALA A N 1
ATOM 2487 C CA . ALA A 1 329 ? -2.333 3.495 -1.697 1.00 97.69 329 ALA A CA 1
ATOM 2488 C C . ALA A 1 329 ? -1.387 2.277 -1.750 1.00 97.69 329 ALA A C 1
ATOM 2490 O O . ALA A 1 329 ? -0.208 2.412 -2.091 1.00 97.69 329 ALA A O 1
ATOM 2491 N N . ALA A 1 330 ? -1.896 1.075 -1.460 1.00 97.44 330 ALA A N 1
ATOM 2492 C CA . ALA A 1 330 ? -1.154 -0.173 -1.601 1.00 97.44 330 ALA A CA 1
ATOM 2493 C C . ALA A 1 330 ? -0.823 -0.474 -3.070 1.00 97.44 330 ALA A C 1
ATOM 2495 O O . ALA A 1 330 ? 0.302 -0.878 -3.353 1.00 97.44 330 ALA A O 1
ATOM 2496 N N . LYS A 1 331 ? -1.738 -0.205 -4.016 1.00 97.69 331 LYS A N 1
ATOM 2497 C CA . LYS A 1 331 ? -1.452 -0.319 -5.459 1.00 97.69 331 LYS A CA 1
ATOM 2498 C C . LYS A 1 331 ? -0.298 0.588 -5.881 1.00 97.69 331 LYS A C 1
ATOM 2500 O O . LYS A 1 331 ? 0.621 0.114 -6.542 1.00 97.69 331 LYS A O 1
ATOM 2505 N N . VAL A 1 332 ? -0.293 1.855 -5.458 1.00 98.00 332 VAL A N 1
ATOM 2506 C CA . VAL A 1 332 ? 0.807 2.791 -5.767 1.00 98.00 332 VAL A CA 1
ATOM 2507 C C . VAL A 1 332 ? 2.144 2.253 -5.248 1.00 98.00 332 VAL A C 1
ATOM 2509 O O . VAL A 1 332 ? 3.116 2.189 -5.999 1.00 98.00 332 VAL A O 1
ATOM 2512 N N . ARG A 1 333 ? 2.192 1.796 -3.991 1.00 96.75 333 ARG A N 1
ATOM 2513 C CA . ARG A 1 333 ? 3.410 1.206 -3.407 1.00 96.75 333 ARG A CA 1
ATOM 2514 C C . ARG A 1 333 ? 3.831 -0.090 -4.084 1.00 96.75 333 ARG A C 1
ATOM 2516 O O . ARG A 1 333 ? 5.017 -0.314 -4.288 1.00 96.75 333 ARG A O 1
ATOM 2523 N N . TYR A 1 334 ? 2.880 -0.934 -4.466 1.00 96.44 334 TYR A N 1
ATOM 2524 C CA . TYR A 1 334 ? 3.162 -2.141 -5.232 1.00 96.44 334 TYR A CA 1
ATOM 2525 C C . TYR A 1 334 ? 3.824 -1.811 -6.570 1.00 96.44 334 TYR A C 1
ATOM 2527 O O . TYR A 1 334 ? 4.858 -2.395 -6.894 1.00 96.44 334 TYR A O 1
ATOM 2535 N N . GLN A 1 335 ? 3.288 -0.834 -7.307 1.00 96.50 335 GLN A N 1
ATOM 2536 C CA . GLN A 1 335 ? 3.901 -0.378 -8.555 1.00 96.50 335 GLN A CA 1
ATOM 2537 C C . GLN A 1 335 ? 5.287 0.225 -8.312 1.00 96.50 335 GLN A C 1
ATOM 2539 O O . GLN A 1 335 ? 6.199 -0.018 -9.098 1.00 96.50 335 GLN A O 1
ATOM 2544 N N . TYR A 1 336 ? 5.486 0.932 -7.195 1.00 96.94 336 TYR A N 1
ATOM 2545 C CA . TYR A 1 336 ? 6.805 1.427 -6.806 1.00 96.94 336 TYR A CA 1
ATOM 2546 C C . TYR A 1 336 ? 7.811 0.292 -6.560 1.00 96.94 336 TYR A C 1
ATOM 2548 O O . TYR A 1 336 ? 8.920 0.348 -7.088 1.00 96.94 336 TYR A O 1
ATOM 2556 N N . ARG A 1 337 ? 7.417 -0.774 -5.847 1.00 95.12 337 ARG A N 1
ATOM 2557 C CA . ARG A 1 337 ? 8.258 -1.969 -5.642 1.00 95.12 337 ARG A CA 1
ATOM 2558 C C . ARG A 1 337 ? 8.603 -2.653 -6.960 1.00 95.12 337 ARG A C 1
ATOM 2560 O O . ARG A 1 337 ? 9.772 -2.880 -7.245 1.00 95.12 337 ARG A O 1
ATOM 2567 N N . VAL A 1 338 ? 7.598 -2.916 -7.799 1.00 93.44 338 VAL A N 1
ATOM 2568 C CA . VAL A 1 338 ? 7.802 -3.521 -9.127 1.00 93.44 338 VAL A CA 1
ATOM 2569 C C . VAL A 1 338 ? 8.734 -2.666 -9.981 1.00 93.44 338 VAL A C 1
ATOM 2571 O O . VAL A 1 338 ? 9.619 -3.195 -10.650 1.00 93.44 338 VAL A O 1
ATOM 2574 N N . TRP A 1 339 ? 8.566 -1.344 -9.953 1.00 94.56 339 TRP A N 1
ATOM 2575 C CA . TRP A 1 339 ? 9.434 -0.422 -10.672 1.00 94.56 339 TRP A CA 1
ATOM 2576 C C . TRP A 1 339 ? 10.870 -0.434 -10.137 1.00 94.56 339 TRP A C 1
ATOM 2578 O O . TRP A 1 339 ? 11.795 -0.476 -10.949 1.00 94.56 339 TRP A O 1
ATOM 2588 N N . SER A 1 340 ? 11.043 -0.439 -8.812 1.00 92.31 340 SER A N 1
ATOM 2589 C CA . SER A 1 340 ? 12.344 -0.443 -8.135 1.00 92.31 340 SER A CA 1
ATOM 2590 C C . SER A 1 340 ? 13.124 -1.742 -8.365 1.00 92.31 340 SER A C 1
ATOM 2592 O O . SER A 1 340 ? 14.341 -1.697 -8.532 1.00 92.31 340 SER A O 1
ATOM 2594 N N . ASP A 1 341 ? 12.436 -2.884 -8.416 1.00 89.88 341 ASP A N 1
ATOM 2595 C CA . ASP A 1 341 ? 13.053 -4.198 -8.652 1.00 89.88 341 ASP A CA 1
ATOM 2596 C C . ASP A 1 341 ? 13.330 -4.470 -10.142 1.00 89.88 341 ASP A C 1
ATOM 2598 O O . ASP A 1 341 ? 14.089 -5.378 -10.494 1.00 89.88 341 ASP A O 1
ATOM 2602 N N . ALA A 1 342 ? 12.704 -3.710 -11.046 1.00 86.56 342 ALA A N 1
ATOM 2603 C CA . ALA A 1 342 ? 12.833 -3.926 -12.480 1.00 86.56 342 ALA A CA 1
ATOM 2604 C C . ALA A 1 342 ? 14.254 -3.610 -12.991 1.00 86.56 342 ALA A C 1
ATOM 2606 O O . ALA A 1 342 ? 14.920 -2.694 -12.499 1.00 86.56 342 ALA A O 1
ATOM 2607 N N . PRO A 1 343 ? 14.721 -4.296 -14.057 1.00 81.00 343 PRO A N 1
ATO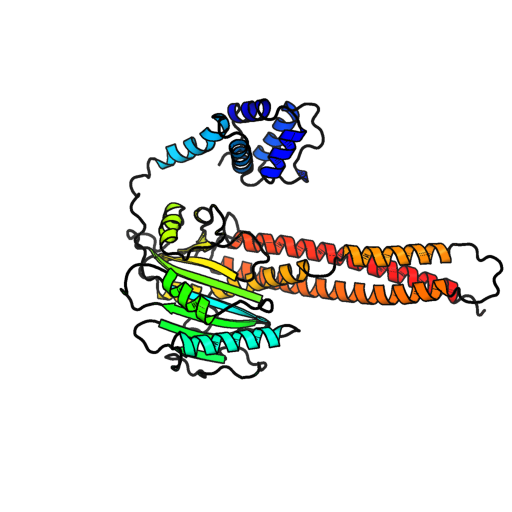M 2608 C CA . PRO A 1 343 ? 15.991 -3.973 -14.691 1.00 81.00 343 PRO A CA 1
ATOM 2609 C C . PRO A 1 343 ? 16.085 -2.493 -15.074 1.00 81.00 343 PRO A C 1
ATOM 2611 O O . PRO A 1 343 ? 15.159 -1.917 -15.649 1.00 81.00 343 PRO A O 1
ATOM 2614 N N . SER A 1 344 ? 17.245 -1.888 -14.809 1.00 85.31 344 SER A N 1
ATOM 2615 C CA . SER A 1 344 ? 17.467 -0.471 -15.090 1.00 85.31 344 SER A CA 1
ATOM 2616 C C . SER A 1 344 ? 17.230 -0.145 -16.568 1.00 85.31 344 SER A C 1
ATOM 2618 O O . SER A 1 344 ? 17.921 -0.648 -17.463 1.00 85.31 344 SER A O 1
ATOM 2620 N N . VAL A 1 345 ? 16.291 0.775 -16.816 1.00 89.00 345 VAL A N 1
ATOM 2621 C CA . VAL A 1 345 ? 16.035 1.363 -18.140 1.00 89.00 345 VAL A CA 1
ATOM 2622 C C . VAL A 1 345 ? 17.325 1.945 -18.724 1.00 89.00 345 VAL A C 1
ATOM 2624 O O . VAL A 1 345 ? 17.558 1.844 -19.928 1.00 89.00 345 VAL A O 1
ATOM 2627 N N . ALA A 1 346 ? 18.201 2.502 -17.882 1.00 89.56 346 ALA A N 1
ATOM 2628 C CA . ALA A 1 346 ? 19.495 3.019 -18.314 1.00 89.56 346 ALA A CA 1
ATOM 2629 C C . ALA A 1 346 ? 20.387 1.911 -18.896 1.00 89.56 346 ALA A C 1
ATOM 2631 O O . ALA A 1 346 ? 20.906 2.080 -19.996 1.00 89.56 346 ALA A O 1
ATOM 2632 N N . ALA A 1 347 ? 20.483 0.756 -18.231 1.00 92.06 347 ALA A N 1
ATOM 2633 C CA . ALA A 1 347 ? 21.306 -0.363 -18.696 1.00 92.06 347 ALA A CA 1
ATOM 2634 C C . ALA A 1 347 ? 20.794 -0.959 -20.019 1.00 92.06 347 ALA A C 1
ATOM 2636 O O . ALA A 1 347 ? 21.576 -1.294 -20.911 1.00 92.06 347 ALA A O 1
ATOM 2637 N N . LEU A 1 348 ? 19.471 -1.086 -20.189 1.00 93.06 348 LEU A N 1
ATOM 2638 C CA . LEU A 1 348 ? 18.894 -1.538 -21.459 1.00 93.06 348 LEU A CA 1
ATOM 2639 C C . LEU A 1 348 ? 19.194 -0.550 -22.597 1.00 93.06 348 LEU A C 1
ATOM 2641 O O . LEU A 1 348 ? 19.601 -0.962 -23.685 1.00 93.06 348 LEU A O 1
ATOM 2645 N N . ARG A 1 349 ? 19.049 0.752 -22.332 1.00 95.25 349 ARG A N 1
ATOM 2646 C CA . ARG A 1 349 ? 19.346 1.814 -23.301 1.00 95.25 349 ARG A CA 1
ATOM 2647 C C . ARG A 1 349 ? 20.818 1.868 -23.678 1.00 95.25 349 ARG A C 1
ATOM 2649 O O . ARG A 1 349 ? 21.122 2.047 -24.852 1.00 95.25 349 ARG A O 1
ATOM 2656 N N . GLU A 1 350 ? 21.713 1.735 -22.707 1.00 95.94 350 GLU A N 1
ATOM 2657 C CA . GLU A 1 350 ? 23.158 1.767 -22.926 1.00 95.94 350 GLU A CA 1
ATOM 2658 C C . GLU A 1 350 ? 23.601 0.617 -23.834 1.00 95.94 350 GLU A C 1
ATOM 2660 O O . GLU A 1 350 ? 24.265 0.859 -24.841 1.00 95.94 350 GLU A O 1
ATOM 2665 N N . ARG A 1 351 ? 23.131 -0.610 -23.566 1.00 95.06 351 ARG A N 1
ATOM 2666 C CA . ARG A 1 351 ? 23.401 -1.775 -24.426 1.00 95.06 351 ARG A CA 1
ATOM 2667 C C . ARG A 1 351 ? 22.953 -1.543 -25.870 1.00 95.06 351 ARG A C 1
ATOM 2669 O O . ARG A 1 351 ? 23.746 -1.710 -26.794 1.00 95.06 351 ARG A O 1
ATOM 2676 N N . ALA A 1 352 ? 21.720 -1.071 -26.064 1.00 96.31 352 ALA A N 1
ATOM 2677 C CA . ALA A 1 352 ? 21.208 -0.759 -27.396 1.00 96.31 352 ALA A CA 1
ATOM 2678 C C . ALA A 1 352 ? 21.989 0.384 -28.076 1.00 96.31 352 ALA A C 1
ATOM 2680 O O . ALA A 1 352 ? 22.234 0.346 -29.281 1.00 96.31 352 ALA A O 1
ATOM 2681 N N . ALA A 1 353 ? 22.395 1.412 -27.324 1.00 97.38 353 ALA A N 1
ATOM 2682 C CA . ALA A 1 353 ? 23.142 2.551 -27.855 1.00 97.38 353 ALA A CA 1
ATOM 2683 C C . ALA A 1 353 ? 24.555 2.168 -28.318 1.00 97.38 353 ALA A C 1
ATOM 2685 O O . ALA A 1 353 ? 25.010 2.688 -29.344 1.00 97.38 353 ALA A O 1
ATOM 2686 N N . THR A 1 354 ? 25.221 1.261 -27.600 1.00 97.88 354 THR A N 1
ATOM 2687 C CA . THR A 1 354 ? 26.522 0.696 -27.980 1.00 97.88 354 THR A CA 1
ATOM 2688 C C . THR A 1 354 ? 26.427 -0.015 -29.326 1.00 97.88 354 THR A C 1
ATOM 2690 O O . THR A 1 354 ? 27.147 0.348 -30.257 1.00 97.88 354 THR A O 1
ATOM 2693 N N . ASP A 1 355 ? 25.464 -0.924 -29.486 1.00 97.31 355 ASP A N 1
ATOM 2694 C CA . ASP A 1 355 ? 25.290 -1.676 -30.735 1.00 97.31 355 ASP A CA 1
ATOM 2695 C C . ASP A 1 355 ? 24.845 -0.782 -31.901 1.00 97.31 355 ASP A C 1
ATOM 2697 O O . ASP A 1 355 ? 25.315 -0.944 -33.027 1.00 97.31 355 ASP A O 1
ATOM 2701 N N . VAL A 1 356 ? 23.999 0.225 -31.645 1.00 97.81 356 VAL A N 1
ATOM 2702 C CA . VAL A 1 356 ? 23.648 1.234 -32.659 1.00 97.81 356 VAL A CA 1
ATOM 2703 C C . VAL A 1 356 ? 24.888 1.984 -33.140 1.00 97.81 356 VAL A C 1
ATOM 2705 O O . VAL A 1 356 ? 25.020 2.259 -34.333 1.00 97.81 356 VAL A O 1
ATOM 2708 N N . THR A 1 357 ? 25.765 2.381 -32.219 1.00 97.50 357 THR A N 1
ATOM 2709 C CA . THR A 1 357 ? 26.962 3.163 -32.551 1.00 97.50 357 THR A CA 1
ATOM 2710 C C . THR A 1 357 ? 27.942 2.322 -33.358 1.00 97.50 357 THR A C 1
ATOM 2712 O O . THR A 1 357 ? 28.438 2.786 -34.384 1.00 97.50 357 THR A O 1
ATOM 2715 N N . GLU A 1 358 ? 28.146 1.071 -32.954 1.00 96.12 358 GLU A N 1
ATOM 2716 C CA . GLU A 1 358 ? 29.008 0.129 -33.661 1.00 96.12 358 GLU A CA 1
ATOM 2717 C C . GLU A 1 358 ? 28.476 -0.197 -35.065 1.00 96.12 358 GLU A C 1
ATOM 2719 O O . GLU A 1 358 ? 29.229 -0.119 -36.037 1.00 96.12 358 GLU A O 1
ATOM 2724 N N . LEU A 1 359 ? 27.172 -0.461 -35.214 1.00 94.62 359 LEU A N 1
ATOM 2725 C CA . LEU A 1 359 ? 26.581 -0.711 -36.531 1.00 94.62 359 LEU A CA 1
ATOM 2726 C C . LEU A 1 359 ? 26.702 0.518 -37.442 1.00 94.62 359 LEU A C 1
ATOM 2728 O O . LEU A 1 359 ? 27.101 0.396 -38.596 1.00 94.62 359 LEU A O 1
ATOM 2732 N N . ARG A 1 360 ? 26.430 1.728 -36.934 1.00 93.81 360 ARG A N 1
ATOM 2733 C CA . ARG A 1 360 ? 26.606 2.964 -37.721 1.00 93.81 360 ARG A CA 1
ATOM 2734 C C . ARG A 1 360 ? 28.052 3.172 -38.153 1.00 93.81 360 ARG A C 1
ATOM 2736 O O . ARG A 1 360 ? 28.280 3.568 -39.290 1.00 93.81 360 ARG A O 1
ATOM 2743 N N . ARG A 1 361 ? 29.017 2.911 -37.267 1.00 93.44 361 ARG A N 1
ATOM 2744 C CA . ARG A 1 361 ? 30.447 3.022 -37.578 1.00 93.44 361 ARG A CA 1
ATOM 2745 C C . ARG A 1 361 ? 30.825 2.103 -38.741 1.00 93.44 361 ARG A C 1
ATOM 2747 O O . ARG A 1 361 ? 31.545 2.542 -39.633 1.00 93.44 361 ARG A O 1
ATOM 2754 N N . ARG A 1 362 ? 30.312 0.869 -38.759 1.00 90.81 362 ARG A N 1
ATOM 2755 C CA . ARG A 1 362 ? 30.539 -0.094 -39.850 1.00 90.81 362 ARG A CA 1
ATOM 2756 C C . ARG A 1 362 ? 29.898 0.348 -41.159 1.00 90.81 362 ARG A C 1
ATOM 2758 O O . ARG A 1 362 ? 30.605 0.457 -42.151 1.00 90.81 362 ARG A O 1
ATOM 2765 N N . LEU A 1 363 ? 28.629 0.755 -41.118 1.00 87.88 363 LEU A N 1
ATOM 2766 C CA . LEU A 1 363 ? 27.904 1.241 -42.299 1.00 87.88 363 LEU A CA 1
ATOM 2767 C C . LEU A 1 363 ? 28.558 2.467 -42.961 1.00 87.88 363 LEU A C 1
ATOM 2769 O O . LEU A 1 363 ? 28.379 2.678 -44.157 1.00 87.88 363 LEU A O 1
ATOM 2773 N N . MET A 1 364 ? 29.266 3.300 -42.189 1.00 87.44 364 MET A N 1
ATOM 2774 C CA . MET A 1 364 ? 29.967 4.494 -42.685 1.00 87.44 364 MET A CA 1
ATOM 2775 C C . MET A 1 364 ? 31.443 4.240 -43.027 1.00 87.44 364 MET A C 1
ATOM 2777 O O . MET A 1 364 ? 32.095 5.121 -43.587 1.00 87.44 364 MET A O 1
ATOM 2781 N N . SER A 1 365 ? 32.000 3.082 -42.661 1.00 84.69 365 SER A N 1
ATOM 2782 C CA . SER A 1 365 ? 33.393 2.758 -42.970 1.00 84.69 365 SER A CA 1
ATOM 2783 C C . SER A 1 365 ? 33.516 2.426 -44.464 1.00 84.69 365 SER A C 1
ATOM 2785 O O . SER A 1 365 ? 32.675 1.689 -44.981 1.00 84.69 365 SER A O 1
ATOM 2787 N N . PRO A 1 366 ? 34.536 2.939 -45.180 1.00 74.81 366 PRO A N 1
ATOM 2788 C CA . PRO A 1 366 ? 34.755 2.586 -46.579 1.00 74.81 366 PRO A CA 1
ATOM 2789 C C . PRO A 1 366 ? 34.875 1.066 -46.717 1.00 74.81 366 PRO A C 1
ATOM 2791 O O . PRO A 1 366 ? 35.726 0.457 -46.065 1.00 74.81 366 PRO A O 1
ATOM 2794 N N . ARG A 1 367 ? 34.026 0.448 -47.546 1.00 69.88 367 ARG A N 1
ATOM 2795 C CA . ARG A 1 367 ? 34.162 -0.971 -47.891 1.00 69.88 367 ARG A CA 1
ATOM 2796 C C . ARG A 1 367 ? 35.448 -1.113 -48.706 1.00 69.88 367 ARG A C 1
ATOM 2798 O O . ARG A 1 367 ? 35.458 -0.794 -49.888 1.00 69.88 367 ARG A O 1
ATOM 2805 N N . ALA A 1 368 ? 36.544 -1.515 -48.060 1.00 56.59 368 ALA A N 1
ATOM 2806 C CA . ALA A 1 368 ? 37.711 -2.023 -48.777 1.00 56.59 368 ALA A CA 1
ATOM 2807 C C . ALA A 1 368 ? 37.251 -3.209 -49.637 1.00 56.59 368 ALA A C 1
ATOM 2809 O O . ALA A 1 368 ? 36.356 -3.913 -49.180 1.00 56.59 368 ALA A O 1
ATOM 2810 N N . ASP A 1 369 ? 37.820 -3.380 -50.836 1.00 51.38 369 ASP A N 1
ATOM 2811 C CA . ASP A 1 369 ? 37.459 -4.295 -51.944 1.00 51.38 369 ASP A CA 1
ATOM 2812 C C . ASP A 1 369 ? 37.173 -5.772 -51.570 1.00 51.38 369 ASP A C 1
ATOM 2814 O O . ASP A 1 369 ? 37.803 -6.711 -52.058 1.00 51.38 369 ASP A O 1
ATOM 2818 N N . VAL A 1 370 ? 36.206 -6.013 -50.692 1.00 53.06 370 VAL A N 1
ATOM 2819 C CA . VAL A 1 370 ? 35.723 -7.328 -50.298 1.00 53.06 370 VAL A CA 1
ATOM 2820 C C . VAL A 1 370 ? 34.511 -7.606 -51.168 1.00 53.06 370 VAL A C 1
ATOM 2822 O O . VAL A 1 370 ? 33.496 -6.914 -51.090 1.00 53.06 370 VAL A O 1
ATOM 2825 N N . ALA A 1 371 ? 34.666 -8.606 -52.034 1.00 53.16 371 ALA A N 1
ATOM 2826 C CA . ALA A 1 371 ? 33.634 -9.132 -52.913 1.00 53.16 371 ALA A CA 1
ATOM 2827 C C . ALA A 1 371 ? 32.280 -9.218 -52.188 1.00 53.16 371 ALA A C 1
ATOM 2829 O O . ALA A 1 371 ? 32.228 -9.822 -51.123 1.00 53.16 371 ALA A O 1
ATOM 2830 N N . SER A 1 372 ? 31.253 -8.599 -52.789 1.00 57.06 372 SER A N 1
ATOM 2831 C CA . SER A 1 372 ? 29.796 -8.488 -52.536 1.00 57.06 372 SER A CA 1
ATOM 2832 C C . SER A 1 372 ? 29.073 -9.387 -51.505 1.00 57.06 372 SER A C 1
ATOM 2834 O O . SER A 1 372 ? 27.896 -9.696 -51.680 1.00 57.06 372 SER A O 1
ATOM 2836 N N . GLY A 1 373 ? 29.711 -9.802 -50.417 1.00 61.00 373 GLY A N 1
ATOM 2837 C CA . GLY A 1 373 ? 29.115 -10.548 -49.316 1.00 61.00 373 GLY A CA 1
ATOM 2838 C C . GLY A 1 373 ? 28.708 -9.619 -48.175 1.00 61.00 373 GLY A C 1
ATOM 2839 O O . GLY A 1 373 ? 29.410 -8.658 -47.865 1.00 61.00 373 GLY A O 1
ATOM 2840 N N . ALA A 1 374 ? 27.574 -9.907 -47.535 1.00 66.31 374 ALA A N 1
ATOM 2841 C CA . ALA A 1 374 ? 27.167 -9.227 -46.306 1.00 66.31 374 ALA A CA 1
ATOM 2842 C C . ALA A 1 374 ? 28.237 -9.416 -45.212 1.00 66.31 374 ALA A C 1
ATOM 2844 O O . ALA A 1 374 ? 28.664 -10.548 -44.986 1.00 66.31 374 ALA A O 1
ATOM 2845 N N . ASP A 1 375 ? 28.654 -8.338 -44.527 1.00 80.38 375 ASP A N 1
ATOM 2846 C CA . ASP A 1 375 ? 29.571 -8.429 -43.378 1.00 80.38 375 ASP A CA 1
ATOM 2847 C C . ASP A 1 375 ? 28.882 -9.259 -42.274 1.00 80.38 375 ASP A C 1
ATOM 2849 O O . ASP A 1 375 ? 27.871 -8.811 -41.718 1.00 80.38 375 ASP A O 1
ATOM 2853 N N . PRO A 1 376 ? 29.395 -10.456 -41.922 1.00 83.75 376 PRO A N 1
ATOM 2854 C CA . PRO A 1 376 ? 28.792 -11.295 -40.889 1.00 83.75 376 PRO A CA 1
ATOM 2855 C C . PRO A 1 376 ? 28.636 -10.566 -39.551 1.00 83.75 376 PRO A C 1
ATOM 2857 O O . PRO A 1 376 ? 27.698 -10.830 -38.801 1.00 83.75 376 PRO A O 1
ATOM 2860 N N . ALA A 1 377 ? 29.516 -9.611 -39.249 1.00 86.62 377 ALA A N 1
ATOM 2861 C CA . ALA A 1 377 ? 29.416 -8.822 -38.033 1.00 86.62 377 ALA A CA 1
ATOM 2862 C C . ALA A 1 377 ? 28.301 -7.760 -38.098 1.00 86.62 377 ALA A C 1
ATOM 2864 O O . ALA A 1 377 ? 27.677 -7.491 -37.072 1.00 86.62 377 ALA A O 1
ATOM 2865 N N . GLU A 1 378 ? 27.993 -7.194 -39.273 1.00 88.62 378 GLU A N 1
ATOM 2866 C CA . GLU A 1 378 ? 26.807 -6.337 -39.453 1.00 88.62 378 GLU A CA 1
ATOM 2867 C C . GLU A 1 378 ? 25.512 -7.134 -39.249 1.00 88.62 378 GLU A C 1
ATOM 2869 O O . GLU A 1 378 ? 24.584 -6.637 -38.603 1.00 88.62 378 GLU A O 1
ATOM 2874 N N . ALA A 1 379 ? 25.461 -8.379 -39.738 1.00 88.94 379 ALA A N 1
ATOM 2875 C CA . ALA A 1 379 ? 24.323 -9.273 -39.529 1.00 88.94 379 ALA A CA 1
ATOM 2876 C C . ALA A 1 379 ? 24.121 -9.586 -38.035 1.00 88.94 379 ALA A C 1
ATOM 2878 O O . ALA A 1 379 ? 23.036 -9.361 -37.502 1.00 88.94 379 ALA A O 1
ATOM 2879 N N . VAL A 1 380 ? 25.187 -9.973 -37.323 1.00 93.31 380 VAL A N 1
ATOM 2880 C CA . VAL A 1 380 ? 25.133 -10.240 -35.872 1.00 93.31 380 VAL A CA 1
ATOM 2881 C C . VAL A 1 380 ? 24.682 -9.009 -35.073 1.00 93.31 380 VAL A C 1
ATOM 2883 O O . VAL A 1 380 ? 23.880 -9.128 -34.145 1.00 93.31 380 VAL A O 1
ATOM 2886 N N . LEU A 1 381 ? 25.167 -7.812 -35.419 1.00 94.06 381 LEU A N 1
ATOM 2887 C CA . LEU A 1 381 ? 24.730 -6.565 -34.775 1.00 94.06 381 LEU A CA 1
ATOM 2888 C C . LEU A 1 381 ? 23.263 -6.248 -35.073 1.00 94.06 381 LEU A C 1
ATOM 2890 O O . LEU A 1 381 ? 22.545 -5.777 -34.192 1.00 94.06 381 LEU A O 1
ATOM 2894 N N . THR A 1 382 ? 22.810 -6.514 -36.297 1.00 94.31 382 THR A N 1
ATOM 2895 C CA . THR A 1 382 ? 21.412 -6.335 -36.700 1.00 94.31 382 THR A CA 1
ATOM 2896 C C . THR A 1 382 ? 20.492 -7.242 -35.885 1.00 94.31 382 THR A C 1
ATOM 2898 O O . THR A 1 382 ? 19.512 -6.752 -35.323 1.00 94.31 382 THR A O 1
ATOM 2901 N N . ASP A 1 383 ? 20.840 -8.521 -35.742 1.00 94.81 383 ASP A N 1
ATOM 2902 C CA . ASP A 1 383 ? 20.061 -9.490 -34.965 1.00 94.81 383 ASP A CA 1
ATOM 2903 C C . ASP A 1 383 ? 19.997 -9.108 -33.482 1.00 94.81 383 ASP A C 1
ATOM 2905 O O . ASP A 1 383 ? 18.920 -9.076 -32.882 1.00 94.81 383 ASP A O 1
ATOM 2909 N N . ARG A 1 384 ? 21.130 -8.712 -32.890 1.00 96.81 384 ARG A N 1
ATOM 2910 C CA . ARG A 1 384 ? 21.159 -8.204 -31.509 1.00 96.81 384 ARG A CA 1
ATOM 2911 C C . ARG A 1 384 ? 20.292 -6.961 -31.325 1.00 96.81 384 ARG A C 1
ATOM 2913 O O . ARG A 1 384 ? 19.576 -6.851 -30.330 1.00 96.81 384 ARG A O 1
ATOM 2920 N N . LEU A 1 385 ? 20.319 -6.032 -32.280 1.00 97.19 385 LEU A N 1
ATOM 2921 C CA . LEU A 1 385 ? 19.493 -4.827 -32.234 1.00 97.19 385 LEU A CA 1
ATOM 2922 C C . LEU A 1 385 ? 17.997 -5.120 -32.371 1.00 97.19 385 LEU A C 1
ATOM 2924 O O . LEU A 1 385 ? 17.202 -4.378 -31.798 1.00 97.19 385 LEU A O 1
ATOM 2928 N N . LEU A 1 386 ? 17.603 -6.180 -33.080 1.00 97.38 386 LEU A N 1
ATOM 2929 C CA . LEU A 1 386 ? 16.211 -6.637 -33.110 1.00 97.38 386 LEU A CA 1
ATOM 2930 C C . LEU A 1 386 ? 15.774 -7.157 -31.735 1.00 97.38 386 LEU A C 1
ATOM 2932 O O . LEU A 1 386 ? 14.747 -6.718 -31.228 1.00 97.38 386 LEU A O 1
ATOM 2936 N N . VAL A 1 387 ? 16.602 -7.968 -31.069 1.00 97.19 387 VAL A N 1
ATOM 2937 C CA . VAL A 1 387 ? 16.327 -8.410 -29.688 1.00 97.19 387 VAL A CA 1
ATOM 2938 C C . VAL A 1 387 ? 16.237 -7.215 -28.733 1.00 97.19 387 VAL A C 1
ATOM 2940 O O . VAL A 1 387 ? 15.328 -7.129 -27.908 1.00 97.19 387 VAL A O 1
ATOM 2943 N N . HIS A 1 388 ? 17.152 -6.249 -28.847 1.00 96.38 388 HIS A N 1
ATOM 2944 C CA . HIS A 1 388 ? 17.089 -5.024 -28.050 1.00 96.38 388 HIS A CA 1
ATOM 2945 C C . HIS A 1 388 ? 15.835 -4.198 -28.338 1.00 96.38 388 HIS A C 1
ATOM 2947 O O . HIS A 1 388 ? 15.282 -3.611 -27.410 1.00 96.38 388 HIS A O 1
ATOM 2953 N N . LEU A 1 389 ? 15.377 -4.150 -29.590 1.00 97.62 389 LEU A N 1
ATOM 2954 C CA . LEU A 1 389 ? 14.145 -3.464 -29.955 1.00 97.62 389 LEU A CA 1
ATOM 2955 C C . LEU A 1 389 ? 12.935 -4.089 -29.258 1.00 97.62 389 LEU A C 1
ATOM 2957 O O . LEU A 1 389 ? 12.145 -3.346 -28.678 1.00 97.62 389 LEU A O 1
ATOM 2961 N N . ASP A 1 390 ? 12.819 -5.415 -29.268 1.00 97.12 390 ASP A N 1
ATOM 2962 C CA . ASP A 1 390 ? 11.706 -6.120 -28.626 1.00 97.12 390 ASP A CA 1
ATOM 2963 C C . ASP A 1 390 ? 11.701 -5.889 -27.111 1.00 97.12 390 ASP A C 1
ATOM 2965 O O . ASP A 1 390 ? 10.673 -5.520 -26.544 1.00 97.12 390 ASP A O 1
ATOM 2969 N N . LEU A 1 391 ? 12.869 -5.977 -26.464 1.00 95.94 391 LEU A N 1
ATOM 2970 C CA . LEU A 1 391 ? 13.014 -5.677 -25.036 1.00 95.94 391 LEU A CA 1
ATOM 2971 C C . LEU A 1 391 ? 12.659 -4.221 -24.702 1.00 95.94 391 LEU A C 1
ATOM 2973 O O . LEU A 1 391 ? 12.016 -3.960 -23.689 1.00 95.94 391 LEU A O 1
ATOM 2977 N N . LEU A 1 392 ? 13.067 -3.260 -25.537 1.00 96.88 392 LEU A N 1
ATOM 2978 C CA . LEU A 1 392 ? 12.733 -1.845 -25.348 1.00 96.88 392 LEU A CA 1
ATOM 2979 C C . LEU A 1 392 ? 11.233 -1.580 -25.533 1.00 96.88 392 LEU A C 1
ATOM 2981 O O . LEU A 1 392 ? 10.673 -0.750 -24.819 1.00 96.88 392 LEU A O 1
ATOM 2985 N N . VAL A 1 393 ? 10.588 -2.255 -26.489 1.00 97.31 393 VAL A N 1
ATOM 2986 C CA . VAL A 1 393 ? 9.143 -2.137 -26.731 1.00 97.31 393 VAL A CA 1
ATOM 2987 C C . VAL A 1 393 ? 8.350 -2.744 -25.578 1.00 97.31 393 VAL A C 1
ATOM 2989 O O . VAL A 1 393 ? 7.430 -2.082 -25.101 1.00 97.31 393 VAL A O 1
ATOM 2992 N N . ALA A 1 394 ? 8.731 -3.934 -25.106 1.00 95.12 394 ALA A N 1
ATOM 2993 C CA . ALA A 1 394 ? 8.116 -4.578 -23.947 1.00 95.12 394 ALA A CA 1
ATOM 2994 C C . ALA A 1 394 ? 8.267 -3.711 -22.690 1.00 95.12 394 ALA A C 1
ATOM 2996 O O . ALA A 1 394 ? 7.270 -3.314 -22.100 1.00 95.12 394 ALA A O 1
ATOM 2997 N N . ALA A 1 395 ? 9.492 -3.274 -22.376 1.00 95.00 395 ALA A N 1
ATOM 2998 C CA . ALA A 1 395 ? 9.739 -2.401 -21.230 1.00 95.00 395 ALA A CA 1
ATOM 2999 C C . ALA A 1 395 ? 8.937 -1.092 -21.306 1.00 95.00 395 ALA A C 1
ATOM 3001 O O . ALA A 1 395 ? 8.526 -0.560 -20.280 1.00 95.00 395 ALA A O 1
ATOM 3002 N N . ARG A 1 396 ? 8.715 -0.545 -22.509 1.00 96.12 396 ARG A N 1
ATOM 3003 C CA . ARG A 1 396 ? 7.884 0.653 -22.689 1.00 96.12 396 ARG A CA 1
ATOM 3004 C C . ARG A 1 396 ? 6.415 0.369 -22.390 1.00 96.12 396 ARG A C 1
ATOM 3006 O O . ARG A 1 396 ? 5.818 1.176 -21.689 1.00 96.12 396 ARG A O 1
ATOM 3013 N N . ALA A 1 397 ? 5.870 -0.732 -22.910 1.00 95.81 397 ALA A N 1
ATOM 3014 C CA . ALA A 1 397 ? 4.496 -1.145 -22.632 1.00 95.81 397 ALA A CA 1
ATOM 3015 C C . ALA A 1 397 ? 4.284 -1.343 -21.125 1.00 95.81 397 ALA A C 1
ATOM 3017 O O . ALA A 1 397 ? 3.381 -0.738 -20.562 1.00 95.81 397 ALA A O 1
ATOM 3018 N N . ASP A 1 398 ? 5.216 -2.025 -20.451 1.00 93.81 398 ASP A N 1
ATOM 3019 C CA . ASP A 1 398 ? 5.163 -2.199 -18.997 1.00 93.81 398 ASP A CA 1
ATOM 3020 C C . ASP A 1 398 ? 5.129 -0.845 -18.258 1.00 93.81 398 ASP A C 1
ATOM 3022 O O . ASP A 1 398 ? 4.409 -0.686 -17.275 1.00 93.81 398 ASP A O 1
ATOM 3026 N N . ARG A 1 399 ? 5.892 0.167 -18.711 1.00 95.56 399 ARG A N 1
ATOM 3027 C CA . ARG A 1 399 ? 5.858 1.512 -18.099 1.00 95.56 399 ARG A CA 1
ATOM 3028 C C . ARG A 1 399 ? 4.563 2.271 -18.377 1.00 95.56 399 ARG A C 1
ATOM 3030 O O . ARG A 1 399 ? 4.163 3.058 -17.521 1.00 95.56 399 ARG A O 1
ATOM 3037 N N . ASP A 1 400 ? 3.949 2.076 -19.541 1.00 95.94 400 ASP A N 1
ATOM 3038 C CA . ASP A 1 400 ? 2.641 2.653 -19.857 1.00 95.94 400 ASP A CA 1
ATOM 3039 C C . ASP A 1 400 ? 1.563 2.050 -18.937 1.00 95.94 400 ASP A C 1
ATOM 3041 O O . ASP A 1 400 ? 0.875 2.804 -18.248 1.00 95.94 400 ASP A O 1
ATOM 3045 N N . ASP A 1 401 ? 1.522 0.721 -18.803 1.00 95.06 401 ASP A N 1
ATOM 3046 C CA . ASP A 1 401 ? 0.551 0.008 -17.960 1.00 95.06 401 ASP A CA 1
ATOM 3047 C C . ASP A 1 401 ? 0.706 0.359 -16.467 1.00 95.06 401 ASP A C 1
ATOM 3049 O O . ASP A 1 401 ? -0.276 0.621 -15.759 1.00 95.06 401 ASP A O 1
ATOM 3053 N N . MET A 1 402 ? 1.951 0.422 -15.969 1.00 95.88 402 MET A N 1
ATOM 3054 C CA . MET A 1 402 ? 2.233 0.858 -14.594 1.00 95.88 402 MET A CA 1
ATOM 3055 C C . MET A 1 402 ? 1.752 2.288 -14.356 1.00 95.88 402 MET A C 1
ATOM 3057 O O . MET A 1 402 ? 1.174 2.582 -13.309 1.00 95.88 402 MET A O 1
ATOM 3061 N N . ARG A 1 403 ? 2.005 3.189 -15.310 1.00 97.06 403 ARG A N 1
ATOM 3062 C CA . ARG A 1 403 ? 1.642 4.599 -15.178 1.00 97.06 403 ARG A CA 1
ATOM 3063 C C . ARG A 1 403 ? 0.131 4.771 -15.144 1.00 97.06 403 ARG A C 1
ATOM 3065 O O . ARG A 1 403 ? -0.355 5.469 -14.261 1.00 97.06 403 ARG A O 1
ATOM 3072 N N . GLU A 1 404 ? -0.587 4.126 -16.055 1.00 97.31 404 GLU A N 1
ATOM 3073 C CA . GLU A 1 404 ? -2.050 4.159 -16.081 1.00 97.31 404 GLU A CA 1
ATOM 3074 C C . GLU A 1 404 ? -2.632 3.630 -14.763 1.00 97.31 404 GLU A C 1
ATOM 3076 O O . GLU A 1 404 ? -3.473 4.282 -14.143 1.00 97.31 404 GLU A O 1
ATOM 3081 N N . SER A 1 405 ? -2.097 2.513 -14.259 1.00 95.94 405 SER A N 1
ATOM 3082 C CA . SER A 1 405 ? -2.503 1.943 -12.968 1.00 95.94 405 SER A CA 1
ATOM 3083 C C . SER A 1 405 ? -2.308 2.919 -11.799 1.00 95.94 405 SER A C 1
ATOM 3085 O O . SER A 1 405 ? -3.176 3.036 -10.931 1.00 95.94 405 SER A O 1
ATOM 3087 N N . VAL A 1 406 ? -1.177 3.636 -11.762 1.00 97.69 406 VAL A N 1
ATOM 3088 C CA . VAL A 1 406 ? -0.898 4.651 -10.731 1.00 97.69 406 VAL A CA 1
ATOM 3089 C C . VAL A 1 406 ? -1.829 5.853 -10.887 1.00 97.69 406 VAL A C 1
ATOM 3091 O O . VAL A 1 406 ? -2.390 6.305 -9.894 1.00 97.69 406 VAL A O 1
ATOM 3094 N N . GLU A 1 407 ? -2.040 6.354 -12.104 1.00 97.75 407 GLU A N 1
ATOM 3095 C CA . GLU A 1 407 ? -2.920 7.501 -12.363 1.00 97.75 407 GLU A CA 1
ATOM 3096 C C . GLU A 1 407 ? -4.371 7.212 -11.933 1.00 97.75 407 GLU A C 1
ATOM 3098 O O . GLU A 1 407 ? -4.987 8.050 -11.267 1.00 97.75 407 GLU A O 1
ATOM 3103 N N . ILE A 1 408 ? -4.886 6.007 -12.210 1.00 97.44 408 ILE A N 1
ATOM 3104 C CA . ILE A 1 408 ? -6.208 5.555 -11.744 1.00 97.44 408 ILE A CA 1
ATOM 3105 C C . ILE A 1 408 ? -6.256 5.507 -10.212 1.00 97.44 408 ILE A C 1
ATOM 3107 O O . ILE A 1 408 ? -7.160 6.081 -9.603 1.00 97.44 408 ILE A O 1
ATOM 3111 N N . ALA A 1 409 ? -5.268 4.873 -9.570 1.00 97.44 409 ALA A N 1
ATOM 3112 C CA . ALA A 1 409 ? -5.219 4.775 -8.111 1.00 97.44 409 ALA A CA 1
ATOM 3113 C C . ALA A 1 409 ? -5.171 6.159 -7.439 1.00 97.44 409 ALA A C 1
ATOM 3115 O O . ALA A 1 409 ? -5.841 6.386 -6.433 1.00 97.44 409 ALA A O 1
ATOM 3116 N N . VAL A 1 410 ? -4.427 7.107 -8.012 1.00 97.56 410 VAL A N 1
ATOM 3117 C CA . VAL A 1 410 ? -4.326 8.490 -7.520 1.00 97.56 410 VAL A CA 1
ATOM 3118 C C . VAL A 1 410 ? -5.628 9.252 -7.694 1.00 97.56 410 VAL A C 1
ATOM 3120 O O . VAL A 1 410 ? -6.007 10.015 -6.804 1.00 97.56 410 VAL A O 1
ATOM 3123 N N . SER A 1 411 ? -6.313 9.063 -8.824 1.00 97.75 411 SER A N 1
ATOM 3124 C CA . SER A 1 411 ? -7.635 9.649 -9.039 1.00 97.75 411 SER A CA 1
ATOM 3125 C C . SER A 1 411 ? -8.607 9.192 -7.953 1.00 97.75 411 SER A C 1
ATOM 3127 O O . SER A 1 411 ? -9.218 10.036 -7.298 1.00 97.75 411 SER A O 1
ATOM 3129 N N . ASN A 1 412 ? -8.656 7.882 -7.690 1.00 96.38 412 ASN A N 1
ATOM 3130 C CA . ASN A 1 412 ? -9.502 7.302 -6.647 1.00 96.38 412 ASN A CA 1
ATOM 3131 C C . ASN A 1 412 ? -9.124 7.822 -5.255 1.00 96.38 412 ASN A C 1
ATOM 3133 O O . ASN A 1 412 ? -9.996 8.242 -4.505 1.00 96.38 412 ASN A O 1
ATOM 3137 N N . ILE A 1 413 ? -7.827 7.863 -4.915 1.00 97.50 413 ILE A N 1
ATOM 3138 C CA . ILE A 1 413 ? -7.357 8.423 -3.637 1.00 97.50 413 ILE A CA 1
ATOM 3139 C C . ILE A 1 413 ? -7.874 9.852 -3.449 1.00 97.50 413 ILE A C 1
ATOM 3141 O O . ILE A 1 413 ? -8.409 10.175 -2.393 1.00 97.50 413 ILE A O 1
ATOM 3145 N N . ARG A 1 414 ? -7.735 10.710 -4.463 1.00 97.38 414 ARG A N 1
ATOM 3146 C CA . ARG A 1 414 ? -8.168 12.110 -4.377 1.00 97.38 414 ARG A CA 1
ATOM 3147 C C . ARG A 1 414 ? -9.682 12.256 -4.293 1.00 97.38 414 ARG A C 1
ATOM 3149 O O . ARG A 1 414 ? -10.160 13.121 -3.570 1.00 97.38 414 ARG A O 1
ATOM 3156 N N . GLU A 1 415 ? -10.431 11.458 -5.046 1.00 96.44 415 GLU A N 1
ATOM 3157 C CA . GLU A 1 415 ? -11.894 11.451 -4.972 1.00 96.44 415 GLU A CA 1
ATOM 3158 C C . GLU A 1 415 ? -12.361 11.085 -3.566 1.00 96.44 415 GLU A C 1
ATOM 3160 O O . GLU A 1 415 ? -13.139 11.830 -2.972 1.00 96.44 415 GLU A O 1
ATOM 3165 N N . MET A 1 416 ? -11.783 10.023 -3.003 1.00 95.31 416 MET A N 1
ATOM 3166 C CA . MET A 1 416 ? -12.048 9.615 -1.634 1.00 95.31 416 MET A CA 1
ATOM 3167 C C . MET A 1 416 ? -11.722 10.768 -0.679 1.00 95.31 416 MET A C 1
ATOM 3169 O O . MET A 1 416 ? -12.618 11.232 0.027 1.00 95.31 416 MET A O 1
ATOM 3173 N N . LEU A 1 417 ? -10.487 11.296 -0.684 1.00 95.75 417 LEU A N 1
ATOM 3174 C CA . LEU A 1 417 ? -10.068 12.340 0.270 1.00 95.75 417 LEU A CA 1
ATOM 3175 C C . LEU A 1 417 ? -10.998 13.556 0.262 1.00 95.75 417 LEU A C 1
ATOM 3177 O O . LEU A 1 417 ? -11.274 14.123 1.319 1.00 95.75 417 LEU A O 1
ATOM 3181 N N . ARG A 1 418 ? -11.543 13.916 -0.904 1.00 95.31 418 ARG A N 1
ATOM 3182 C CA . ARG A 1 418 ? -12.529 14.996 -1.037 1.00 95.31 418 ARG A CA 1
ATOM 3183 C C . ARG A 1 418 ? -13.892 14.637 -0.470 1.00 95.31 418 ARG A C 1
ATOM 3185 O O . ARG A 1 418 ? -14.504 15.495 0.163 1.00 95.31 418 ARG A O 1
ATOM 3192 N N . GLU A 1 419 ? -14.362 13.412 -0.685 1.00 93.75 419 GLU A N 1
ATOM 3193 C CA . GLU A 1 419 ? -15.624 12.922 -0.123 1.00 93.75 419 GLU A CA 1
ATOM 3194 C C . GLU A 1 419 ? -15.592 12.937 1.414 1.00 93.75 419 GLU A C 1
ATOM 3196 O O . GLU A 1 419 ? -16.505 13.468 2.047 1.00 93.75 419 GLU A O 1
ATOM 3201 N N . ASP A 1 420 ? -14.499 12.457 2.012 1.00 93.75 420 ASP A N 1
ATOM 3202 C CA . ASP A 1 420 ? -14.279 12.475 3.466 1.00 93.75 420 ASP A CA 1
ATOM 3203 C C . ASP A 1 420 ? -13.847 13.845 3.994 1.00 93.75 420 ASP A C 1
ATOM 3205 O O . ASP A 1 420 ? -13.844 14.056 5.200 1.00 93.75 420 ASP A O 1
ATOM 3209 N N . ARG A 1 421 ? -13.498 14.790 3.111 1.00 94.69 421 ARG A N 1
ATOM 3210 C CA . ARG A 1 421 ? -12.933 16.112 3.445 1.00 94.69 421 ARG A CA 1
ATOM 3211 C C . ARG A 1 421 ? -11.656 16.021 4.286 1.00 94.69 421 ARG A C 1
ATOM 3213 O O . ARG A 1 421 ? -11.415 16.856 5.157 1.00 94.69 421 ARG A O 1
ATOM 3220 N N . SER A 1 422 ? -10.852 14.997 4.034 1.00 94.25 422 SER A N 1
ATOM 3221 C CA . SER A 1 422 ? -9.540 14.825 4.652 1.00 94.25 422 SER A CA 1
ATOM 3222 C C . SER A 1 422 ? -8.489 15.694 3.952 1.00 94.25 422 SER A C 1
ATOM 3224 O O . SER A 1 422 ? -8.587 15.914 2.742 1.00 94.25 422 SER A O 1
ATOM 3226 N N . PRO A 1 423 ? -7.485 16.211 4.682 1.00 93.06 423 PRO A N 1
ATOM 3227 C CA . PRO A 1 423 ? -6.474 17.083 4.097 1.00 93.06 423 PRO A CA 1
ATOM 3228 C C . PRO A 1 423 ? -5.592 16.318 3.099 1.00 93.06 423 PRO A C 1
ATOM 3230 O O . PRO A 1 423 ? -5.130 15.207 3.368 1.00 93.06 423 PRO A O 1
ATOM 3233 N N . GLU A 1 424 ? -5.364 16.931 1.935 1.00 91.81 424 GLU A N 1
ATOM 3234 C CA . GLU A 1 424 ? -4.470 16.413 0.887 1.00 91.81 424 GLU A CA 1
ATOM 3235 C C . GLU A 1 424 ? -3.010 16.878 1.098 1.00 91.81 424 GLU A C 1
ATOM 3237 O O . GLU A 1 424 ? -2.085 16.343 0.482 1.00 91.81 424 GLU A O 1
ATOM 3242 N N . ASP A 1 425 ? -2.789 17.871 1.963 1.00 89.38 425 ASP A N 1
ATOM 3243 C CA . ASP A 1 425 ? -1.514 18.527 2.233 1.00 89.38 425 ASP A CA 1
ATOM 3244 C C . ASP A 1 425 ? -1.099 18.453 3.715 1.00 89.38 425 ASP A C 1
ATOM 3246 O O . ASP A 1 425 ? -1.842 18.005 4.586 1.00 89.38 425 ASP A O 1
ATOM 3250 N N . GLY A 1 426 ? 0.141 18.865 3.998 1.00 86.12 426 GLY A N 1
ATOM 3251 C CA . GLY A 1 426 ? 0.717 18.837 5.344 1.00 86.12 426 GLY A CA 1
ATOM 3252 C C . GLY A 1 426 ? 1.465 17.540 5.693 1.00 86.12 426 GLY A C 1
ATOM 3253 O O . GLY A 1 426 ? 1.835 16.761 4.807 1.00 86.12 426 GLY A O 1
ATOM 3254 N N . PRO A 1 427 ? 1.795 17.333 6.980 1.00 83.50 427 PRO A N 1
ATOM 3255 C CA . PRO A 1 427 ? 2.378 16.085 7.453 1.00 83.50 427 PRO A CA 1
ATOM 3256 C C . PRO A 1 427 ? 1.310 14.985 7.561 1.00 83.50 427 PRO A C 1
ATOM 3258 O O . PRO A 1 427 ? 0.137 15.262 7.788 1.00 83.50 427 PRO A O 1
ATOM 3261 N N . GLY A 1 428 ? 1.734 13.726 7.447 1.00 89.50 428 GLY A N 1
ATOM 3262 C CA . GLY A 1 428 ? 0.869 12.565 7.666 1.00 89.50 428 GLY A CA 1
ATOM 3263 C C . GLY A 1 428 ? 0.648 11.709 6.424 1.00 89.50 428 GLY A C 1
ATOM 3264 O O . GLY A 1 428 ? 1.169 11.981 5.339 1.00 89.50 428 GLY A O 1
ATOM 3265 N N . LEU A 1 429 ? -0.119 10.636 6.617 1.00 92.69 429 LEU A N 1
ATOM 3266 C CA . LEU A 1 429 ? -0.191 9.519 5.675 1.00 92.69 429 LEU A CA 1
ATOM 3267 C C . LEU A 1 429 ? -0.747 9.904 4.293 1.00 92.69 429 LEU A C 1
ATOM 3269 O O . LEU A 1 429 ? -0.264 9.410 3.279 1.00 92.69 429 LEU A O 1
ATOM 3273 N N . PHE A 1 430 ? -1.724 10.815 4.243 1.00 95.69 430 PHE A N 1
ATOM 3274 C CA . PHE A 1 430 ? -2.434 11.179 3.016 1.00 95.69 430 PHE A CA 1
ATOM 3275 C C . PHE A 1 430 ? -1.525 11.959 2.065 1.00 95.69 430 PHE A C 1
ATOM 3277 O O . PHE A 1 430 ? -1.344 11.593 0.902 1.00 95.69 430 PHE A O 1
ATOM 3284 N N . ALA A 1 431 ? -0.872 12.991 2.594 1.00 94.25 431 ALA A N 1
ATOM 3285 C CA . ALA A 1 431 ? 0.082 13.797 1.850 1.00 94.25 431 ALA A CA 1
ATOM 3286 C C . ALA A 1 431 ? 1.361 13.015 1.492 1.00 94.25 431 ALA A C 1
ATOM 3288 O O . ALA A 1 431 ? 1.971 13.273 0.454 1.00 94.25 431 ALA A O 1
ATOM 3289 N N . GLU A 1 432 ? 1.804 12.067 2.328 1.00 93.19 432 GLU A N 1
ATOM 3290 C CA . GLU A 1 432 ? 2.916 11.159 1.998 1.00 93.19 432 GLU A CA 1
ATOM 3291 C C . GLU A 1 432 ? 2.571 10.251 0.808 1.00 93.19 432 GLU A C 1
ATOM 3293 O O . GLU A 1 432 ? 3.347 10.177 -0.148 1.00 93.19 432 GLU A O 1
ATOM 3298 N N . ASP A 1 433 ? 1.378 9.653 0.801 1.00 96.06 433 ASP A N 1
ATOM 3299 C CA . ASP A 1 433 ? 0.920 8.780 -0.284 1.00 96.06 433 ASP A CA 1
ATOM 3300 C C . ASP A 1 433 ? 0.773 9.546 -1.612 1.00 96.06 433 ASP A C 1
ATOM 3302 O O . ASP A 1 433 ? 1.227 9.075 -2.659 1.00 96.06 433 ASP A O 1
ATOM 3306 N N . LEU A 1 434 ? 0.223 10.767 -1.578 1.00 96.88 434 LEU A N 1
ATOM 3307 C CA . LEU A 1 434 ? 0.119 11.635 -2.758 1.00 96.88 434 LEU A CA 1
ATOM 3308 C C . LEU A 1 434 ? 1.489 12.094 -3.286 1.00 96.88 434 LEU A C 1
ATOM 3310 O O . LEU A 1 434 ? 1.674 12.216 -4.504 1.00 96.88 434 LEU A O 1
ATOM 3314 N N . ARG A 1 435 ? 2.469 12.324 -2.402 1.00 95.50 435 ARG A N 1
ATOM 3315 C CA . ARG A 1 435 ? 3.848 12.654 -2.800 1.00 95.50 435 ARG A CA 1
ATOM 3316 C C . ARG A 1 435 ? 4.532 11.481 -3.491 1.00 95.50 435 ARG A C 1
ATOM 3318 O O . ARG A 1 435 ? 5.111 11.684 -4.559 1.00 95.50 435 ARG A O 1
ATOM 3325 N N . LEU A 1 436 ? 4.426 10.274 -2.933 1.00 95.94 436 LEU A N 1
ATOM 3326 C CA . LEU A 1 436 ? 4.968 9.062 -3.553 1.00 95.94 436 LEU A CA 1
ATOM 3327 C C . LEU A 1 436 ? 4.352 8.830 -4.938 1.00 95.94 436 LEU A C 1
ATOM 3329 O O . LEU A 1 436 ? 5.066 8.616 -5.916 1.00 95.94 436 LEU A O 1
ATOM 3333 N N . ALA A 1 437 ? 3.029 8.933 -5.032 1.00 97.06 437 ALA A N 1
ATOM 3334 C CA . ALA A 1 437 ? 2.298 8.819 -6.285 1.00 97.06 437 ALA A CA 1
ATOM 3335 C C . ALA A 1 437 ? 2.763 9.820 -7.354 1.00 97.06 437 ALA A C 1
ATOM 3337 O O . ALA A 1 437 ? 2.969 9.454 -8.515 1.00 97.06 437 ALA A O 1
ATOM 3338 N N . THR A 1 438 ? 2.940 11.084 -6.962 1.00 96.75 438 THR A N 1
ATOM 3339 C CA . THR A 1 438 ? 3.414 12.145 -7.862 1.00 96.75 438 THR A CA 1
ATOM 3340 C C . THR A 1 438 ? 4.820 11.828 -8.363 1.00 96.75 438 THR A C 1
ATOM 3342 O O . THR A 1 438 ? 5.056 11.823 -9.571 1.00 96.75 438 THR A O 1
ATOM 3345 N N . TYR A 1 439 ? 5.727 11.473 -7.448 1.00 97.00 439 TYR A N 1
ATOM 3346 C CA . TYR A 1 439 ? 7.089 11.071 -7.783 1.00 97.00 439 TYR A CA 1
ATOM 3347 C C . TYR A 1 439 ? 7.116 9.900 -8.775 1.00 97.00 439 TYR A C 1
ATOM 3349 O O . TYR A 1 439 ? 7.781 9.979 -9.811 1.00 97.00 439 TYR A O 1
ATOM 3357 N N . LEU A 1 440 ? 6.362 8.833 -8.496 1.00 97.50 440 LEU A N 1
ATOM 3358 C CA . LEU A 1 440 ? 6.333 7.645 -9.344 1.00 97.50 44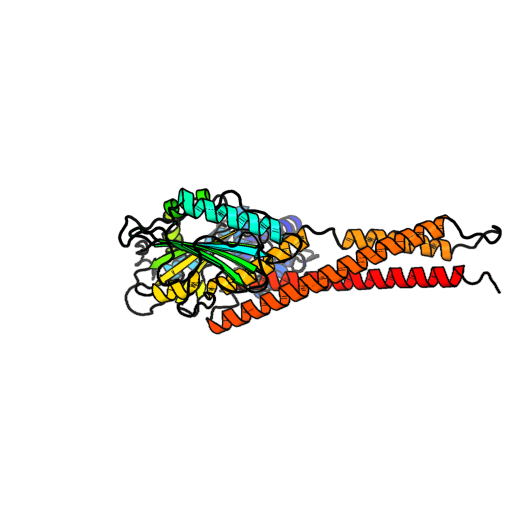0 LEU A CA 1
ATOM 3359 C C . LEU A 1 440 ? 5.766 7.955 -10.736 1.00 97.50 440 LEU A C 1
ATOM 3361 O O . LEU A 1 440 ? 6.335 7.529 -11.739 1.00 97.50 440 LEU A O 1
ATOM 3365 N N . THR A 1 441 ? 4.695 8.747 -10.818 1.00 97.38 441 THR A N 1
ATOM 3366 C CA . THR A 1 441 ? 4.095 9.155 -12.100 1.00 97.38 441 THR A CA 1
ATOM 3367 C C . THR A 1 441 ? 5.090 9.937 -12.961 1.00 97.38 441 THR A C 1
ATOM 3369 O O . THR A 1 441 ? 5.245 9.661 -14.156 1.00 97.38 441 THR A O 1
ATOM 3372 N N . GLU A 1 442 ? 5.811 10.890 -12.363 1.00 96.62 442 GLU A N 1
ATOM 3373 C CA . GLU A 1 442 ? 6.865 11.633 -13.059 1.00 96.62 442 GLU A CA 1
ATOM 3374 C C . GLU A 1 442 ? 7.985 10.711 -13.540 1.00 96.62 442 GLU A C 1
ATOM 3376 O O . GLU A 1 442 ? 8.439 10.821 -14.684 1.00 96.62 442 GLU A O 1
ATOM 3381 N N . GLN A 1 443 ? 8.428 9.795 -12.680 1.00 96.44 443 GLN A N 1
ATOM 3382 C CA . GLN A 1 443 ? 9.532 8.898 -12.983 1.00 96.44 443 GLN A CA 1
ATOM 3383 C C . GLN A 1 443 ? 9.180 7.920 -14.112 1.00 96.44 443 GLN A C 1
ATOM 3385 O O . GLN A 1 443 ? 9.954 7.786 -15.061 1.00 96.44 443 GLN A O 1
ATOM 3390 N N . LEU A 1 444 ? 7.980 7.332 -14.088 1.00 96.56 444 LEU A N 1
ATOM 3391 C CA . LEU A 1 444 ? 7.461 6.502 -15.180 1.00 96.56 444 LEU A CA 1
ATOM 3392 C C . LEU A 1 444 ? 7.337 7.301 -16.486 1.00 96.56 444 LEU A C 1
ATOM 3394 O O . LEU A 1 444 ? 7.677 6.806 -17.562 1.00 96.56 444 LEU A O 1
ATOM 3398 N N . GLY A 1 445 ? 6.926 8.571 -16.405 1.00 96.00 445 GLY A N 1
ATOM 3399 C CA . GLY A 1 445 ? 6.904 9.482 -17.550 1.00 96.00 445 GLY A CA 1
ATOM 3400 C C . GLY A 1 445 ? 8.286 9.710 -18.173 1.00 96.00 445 GLY A C 1
ATOM 3401 O O . GLY A 1 445 ? 8.422 9.662 -19.401 1.00 96.00 445 GLY A O 1
ATOM 3402 N N . ARG A 1 446 ? 9.322 9.910 -17.348 1.00 95.94 446 ARG A N 1
ATOM 3403 C CA . ARG A 1 446 ? 10.716 10.042 -17.811 1.00 95.94 446 ARG A CA 1
ATOM 3404 C C . ARG A 1 446 ? 11.215 8.746 -18.445 1.00 95.94 446 ARG A C 1
ATOM 3406 O O . ARG A 1 446 ? 11.767 8.784 -19.547 1.00 95.94 446 ARG A O 1
ATOM 3413 N N . ASP A 1 447 ? 10.986 7.609 -17.795 1.00 96.19 447 ASP A N 1
ATOM 3414 C CA . ASP A 1 447 ? 11.392 6.298 -18.305 1.00 96.19 447 ASP A CA 1
ATOM 3415 C C . ASP A 1 447 ? 10.759 6.017 -19.671 1.00 96.19 447 ASP A C 1
ATOM 3417 O O . ASP A 1 447 ? 11.461 5.648 -20.618 1.00 96.19 447 ASP A O 1
ATOM 3421 N N . ARG A 1 448 ? 9.459 6.299 -19.824 1.00 95.69 448 ARG A N 1
ATOM 3422 C CA . ARG A 1 448 ? 8.756 6.177 -21.105 1.00 95.69 448 ARG A CA 1
ATOM 3423 C C . ARG A 1 448 ? 9.378 7.033 -22.204 1.00 95.69 448 ARG A C 1
ATOM 3425 O O . ARG A 1 448 ? 9.574 6.554 -23.327 1.00 95.69 448 ARG A O 1
ATOM 3432 N N . PHE A 1 449 ? 9.670 8.300 -21.909 1.00 96.50 449 PHE A N 1
ATOM 3433 C CA . PHE A 1 449 ? 10.290 9.213 -22.871 1.00 96.50 449 PHE A CA 1
ATOM 3434 C C . PHE A 1 449 ? 11.634 8.660 -23.370 1.00 96.50 449 PHE A C 1
ATOM 3436 O O . PHE A 1 449 ? 11.908 8.611 -24.576 1.00 96.50 449 PHE A O 1
ATOM 3443 N N . PHE A 1 450 ? 12.455 8.172 -22.444 1.00 95.62 450 PHE A N 1
ATOM 3444 C CA . PHE A 1 450 ? 13.759 7.610 -22.759 1.00 95.62 450 PHE A CA 1
ATOM 3445 C C . PHE A 1 450 ? 13.690 6.298 -23.544 1.00 95.62 450 PHE A C 1
ATOM 3447 O O . PHE A 1 450 ? 14.473 6.111 -24.480 1.00 95.62 450 PHE A O 1
ATOM 3454 N N . LEU A 1 451 ? 12.756 5.409 -23.202 1.00 96.81 451 LEU A N 1
ATOM 3455 C CA . LEU A 1 451 ? 12.514 4.171 -23.943 1.00 96.81 451 LEU A CA 1
ATOM 3456 C C . LEU A 1 451 ? 12.035 4.463 -25.368 1.00 96.81 451 LEU A C 1
ATOM 3458 O O . LEU A 1 451 ? 12.560 3.884 -26.315 1.00 96.81 451 LEU A O 1
ATOM 3462 N N . THR A 1 452 ? 11.126 5.426 -25.543 1.00 97.69 452 THR A N 1
ATOM 3463 C CA . THR A 1 452 ? 10.638 5.849 -26.869 1.00 97.69 452 THR A CA 1
ATOM 3464 C C . THR A 1 452 ? 11.784 6.348 -27.748 1.00 97.69 452 THR A C 1
ATOM 3466 O O . THR A 1 452 ? 11.967 5.873 -28.868 1.00 97.69 452 THR A O 1
ATOM 3469 N N . THR A 1 453 ? 12.637 7.216 -27.200 1.00 97.75 453 THR A N 1
ATOM 3470 C CA . THR A 1 453 ? 13.815 7.729 -27.913 1.00 97.75 453 THR A CA 1
ATOM 3471 C C . THR A 1 453 ? 14.773 6.602 -28.326 1.00 97.75 453 THR A C 1
ATOM 3473 O O . THR A 1 453 ? 15.329 6.616 -29.427 1.00 97.75 453 THR A O 1
ATOM 3476 N N . ALA A 1 454 ? 14.975 5.605 -27.459 1.00 97.62 454 ALA A N 1
ATOM 3477 C CA . ALA A 1 454 ? 15.826 4.457 -27.763 1.00 97.62 454 ALA A CA 1
ATOM 3478 C C . ALA A 1 454 ? 15.227 3.568 -28.866 1.00 97.62 454 ALA A C 1
ATOM 3480 O O . ALA A 1 454 ? 15.937 3.218 -29.811 1.00 97.62 454 ALA A O 1
ATOM 3481 N N . VAL A 1 455 ? 13.924 3.273 -28.795 1.00 98.25 455 VAL A N 1
ATOM 3482 C CA . VAL A 1 455 ? 13.181 2.538 -29.833 1.00 98.25 455 VAL A CA 1
ATOM 3483 C C . VAL A 1 455 ? 13.332 3.221 -31.192 1.00 98.25 455 VAL A C 1
ATOM 3485 O O . VAL A 1 455 ? 13.677 2.565 -32.178 1.00 98.25 455 VAL A O 1
ATOM 3488 N N . ASP A 1 456 ? 13.139 4.539 -31.256 1.00 98.25 456 ASP A N 1
ATOM 3489 C CA . ASP A 1 456 ? 13.241 5.295 -32.506 1.00 98.25 456 ASP A CA 1
ATOM 3490 C C . ASP A 1 456 ? 14.663 5.282 -33.075 1.00 98.25 456 ASP A C 1
ATOM 3492 O O . ASP A 1 456 ? 14.858 5.115 -34.285 1.00 98.25 456 ASP A O 1
ATOM 3496 N N . ARG A 1 457 ? 15.678 5.375 -32.208 1.00 97.62 457 ARG A N 1
ATOM 3497 C CA . ARG A 1 457 ? 17.089 5.305 -32.608 1.00 97.62 457 ARG A CA 1
ATOM 3498 C C . ARG A 1 457 ? 17.461 3.934 -33.179 1.00 97.62 457 ARG A C 1
ATOM 3500 O O . ARG A 1 457 ? 18.150 3.879 -34.207 1.00 97.62 457 ARG A O 1
ATOM 3507 N N . VAL A 1 458 ? 17.010 2.847 -32.552 1.00 98.06 458 VAL A N 1
ATOM 3508 C CA . VAL A 1 458 ? 17.233 1.476 -33.040 1.00 98.06 458 VAL A CA 1
ATOM 3509 C C . VAL A 1 458 ? 16.509 1.269 -34.372 1.00 98.06 458 VAL A C 1
ATOM 3511 O O . VAL A 1 458 ? 17.149 0.911 -35.361 1.00 98.06 458 VAL A O 1
ATOM 3514 N N . LYS A 1 459 ? 15.214 1.611 -34.455 1.00 98.00 459 LYS A N 1
ATOM 3515 C CA . LYS A 1 459 ? 14.422 1.512 -35.696 1.00 98.00 459 LYS A CA 1
ATOM 3516 C C . LYS A 1 459 ? 15.044 2.296 -36.849 1.00 98.00 459 LYS A C 1
ATOM 3518 O O . LYS A 1 459 ? 15.103 1.791 -37.966 1.00 98.00 459 LYS A O 1
ATOM 3523 N N . SER A 1 460 ? 15.499 3.522 -36.596 1.00 97.31 460 SER A N 1
ATOM 3524 C CA . SER A 1 460 ? 16.159 4.358 -37.604 1.00 97.31 460 SER A CA 1
ATOM 3525 C C . SER A 1 460 ? 17.441 3.702 -38.126 1.00 97.31 460 SER A C 1
ATOM 3527 O O . SER A 1 460 ? 17.634 3.592 -39.334 1.00 97.31 460 SER A O 1
ATOM 3529 N N . THR A 1 461 ? 18.273 3.171 -37.227 1.00 96.56 461 THR A N 1
ATOM 3530 C CA . THR A 1 461 ? 19.538 2.515 -37.596 1.00 96.56 461 THR A CA 1
A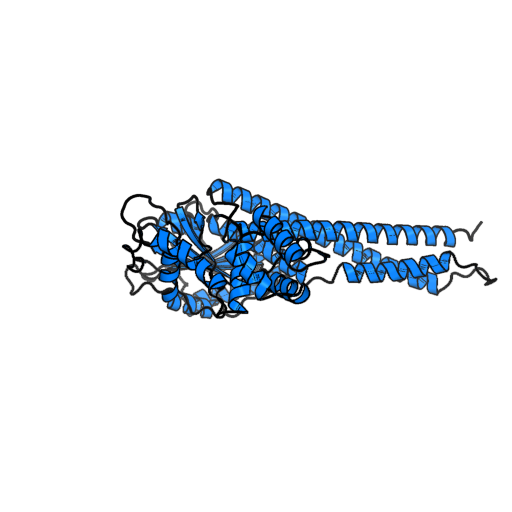TOM 3531 C C . THR A 1 461 ? 19.304 1.235 -38.401 1.00 96.56 461 THR A C 1
ATOM 3533 O O . THR A 1 461 ? 19.928 1.055 -39.444 1.00 96.56 461 THR A O 1
ATOM 3536 N N . LEU A 1 462 ? 18.343 0.401 -37.990 1.00 96.00 462 LEU A N 1
ATOM 3537 C CA . LEU A 1 462 ? 17.947 -0.801 -38.732 1.00 96.00 462 LEU A CA 1
ATOM 3538 C C . LEU A 1 462 ? 17.397 -0.467 -40.130 1.00 96.00 462 LEU A C 1
ATOM 3540 O O . LEU A 1 462 ? 17.701 -1.163 -41.097 1.00 96.00 462 LEU A O 1
ATOM 3544 N N . ARG A 1 463 ? 16.617 0.616 -40.274 1.00 95.38 463 ARG A N 1
ATOM 3545 C CA . ARG A 1 463 ? 16.145 1.084 -41.592 1.00 95.38 463 ARG A CA 1
ATOM 3546 C C . ARG A 1 463 ? 17.303 1.513 -42.492 1.00 95.38 463 ARG A C 1
ATOM 3548 O O . ARG A 1 463 ? 17.286 1.183 -43.674 1.00 95.38 463 ARG A O 1
ATOM 3555 N N . THR A 1 464 ? 18.292 2.225 -41.954 1.00 92.69 464 THR A N 1
ATOM 3556 C CA . THR A 1 464 ? 19.492 2.617 -42.709 1.00 92.69 464 THR A CA 1
ATOM 3557 C C . THR A 1 464 ? 20.296 1.397 -43.150 1.00 92.69 464 THR A C 1
ATOM 3559 O O . THR A 1 464 ? 20.638 1.308 -44.325 1.00 92.69 464 THR A O 1
ATOM 3562 N N . ALA A 1 465 ? 20.521 0.428 -42.254 1.00 90.12 465 ALA A N 1
ATOM 3563 C CA . ALA A 1 465 ? 21.212 -0.820 -42.582 1.00 90.12 465 ALA A CA 1
ATOM 3564 C C . ALA A 1 465 ? 20.518 -1.570 -43.733 1.00 90.12 465 ALA A C 1
ATOM 3566 O O . ALA A 1 465 ? 21.161 -1.935 -44.712 1.00 90.12 465 ALA A O 1
ATOM 3567 N N . ARG A 1 466 ? 19.182 -1.702 -43.682 1.00 90.06 466 ARG A N 1
ATOM 3568 C CA . ARG A 1 466 ? 18.395 -2.330 -44.762 1.00 90.06 466 ARG A CA 1
ATOM 3569 C C . ARG A 1 466 ? 18.513 -1.592 -46.095 1.00 90.06 466 ARG A C 1
ATOM 3571 O O . ARG A 1 466 ? 18.619 -2.238 -47.129 1.00 90.06 466 ARG A O 1
ATOM 3578 N N . ARG A 1 467 ? 18.500 -0.254 -46.085 1.00 88.19 467 ARG A N 1
ATOM 3579 C CA . ARG A 1 467 ? 18.637 0.553 -47.312 1.00 88.19 467 ARG A CA 1
ATOM 3580 C C . ARG A 1 467 ? 20.008 0.391 -47.966 1.00 88.19 467 ARG A C 1
ATOM 3582 O O . ARG A 1 467 ? 20.065 0.328 -49.183 1.00 88.19 467 ARG A O 1
ATOM 3589 N N . LEU A 1 468 ? 21.075 0.317 -47.170 1.00 83.19 468 LEU A N 1
ATOM 3590 C CA . LEU A 1 468 ? 22.448 0.163 -47.666 1.00 83.19 468 LEU A CA 1
ATOM 3591 C C . LEU A 1 468 ? 22.806 -1.291 -48.024 1.00 83.19 468 LEU A C 1
ATOM 3593 O O . LEU A 1 468 ? 23.714 -1.518 -48.821 1.00 83.19 468 LEU A O 1
ATOM 3597 N N . GLY A 1 469 ? 22.117 -2.273 -47.433 1.00 72.88 469 GLY A N 1
ATOM 3598 C CA . GLY A 1 469 ? 22.265 -3.696 -47.761 1.00 72.88 469 GLY A CA 1
ATOM 3599 C C . GLY A 1 469 ? 21.411 -4.158 -48.949 1.00 72.88 469 GLY A C 1
ATOM 3600 O O . GLY A 1 469 ? 21.802 -5.080 -49.656 1.00 72.88 469 GLY A O 1
ATOM 3601 N N . GLY A 1 470 ? 20.264 -3.511 -49.196 1.00 59.84 470 GLY A N 1
ATOM 3602 C CA . GLY A 1 470 ? 19.327 -3.853 -50.276 1.00 59.84 470 GLY A CA 1
ATOM 3603 C C . GLY A 1 470 ? 19.638 -3.237 -51.647 1.00 59.84 470 GLY A C 1
ATOM 3604 O O . GLY A 1 470 ? 18.895 -3.470 -52.590 1.00 59.84 470 GLY A O 1
ATOM 3605 N N . THR A 1 471 ? 20.711 -2.454 -51.780 1.00 48.09 471 THR A N 1
ATOM 3606 C CA . THR A 1 471 ? 21.137 -1.819 -53.044 1.00 48.09 471 THR A CA 1
ATOM 3607 C C . THR A 1 471 ? 22.073 -2.684 -53.902 1.00 48.09 471 THR A C 1
ATOM 3609 O O . THR A 1 471 ? 22.756 -2.146 -54.765 1.00 48.09 471 THR A O 1
ATOM 3612 N N . THR A 1 472 ? 22.127 -4.003 -53.687 1.00 44.72 472 THR A N 1
ATOM 3613 C CA . THR A 1 472 ? 23.090 -4.898 -54.371 1.00 44.72 472 THR A CA 1
ATOM 3614 C C . THR A 1 472 ? 22.486 -5.776 -55.482 1.00 44.72 472 THR A C 1
ATOM 3616 O O . THR A 1 472 ? 23.219 -6.574 -56.048 1.00 44.72 472 THR A O 1
ATOM 3619 N N . ASP A 1 473 ? 21.205 -5.604 -55.833 1.00 40.50 473 ASP A N 1
ATOM 3620 C CA . ASP A 1 473 ? 20.534 -6.333 -56.934 1.00 40.50 473 ASP A CA 1
ATOM 3621 C C . ASP A 1 473 ? 19.848 -5.374 -57.937 1.00 40.50 473 ASP A C 1
ATOM 3623 O O . ASP A 1 473 ? 18.632 -5.428 -58.141 1.00 40.50 473 ASP A O 1
ATOM 3627 N N . ALA A 1 474 ? 20.609 -4.466 -58.556 1.00 35.03 474 ALA A N 1
ATOM 3628 C CA . ALA A 1 474 ? 20.149 -3.687 -59.713 1.00 35.03 474 ALA A CA 1
ATOM 3629 C C . ALA A 1 474 ? 21.230 -3.591 -60.791 1.00 35.03 474 ALA A C 1
ATOM 3631 O O . ALA A 1 474 ? 22.365 -3.191 -60.441 1.00 35.03 474 ALA A O 1
#